Protein 7V73 (pdb70)

Sequence (597 aa):
KNLLLSFFPILEWLPKYNLKEWLLGDLIAGLTVGSLQIPQGIAFALLAGLPPIYGLYSSFFPPLIYAFFGTSRHISVGPFAVVSLLVGSVVERLVPDDNGTEARDALRVQVAFTLTFLAGIIQLALGLLRLGFLVDFLSEPLISGFTTGAAIHILLSQLKYLLGLKIPRHSGPFSVIYSVISVFHNIPNTNIATLGVSLLSFVLLLVVKELNKRFKKKLPVPIPAELIVVILATLISYYFNLAEKYGVSIVGHIPKGLPPPSVPDLSLFPLVIGDAIAIAIVGLAVSISVGKTFAKKHGYQIDGNQELIALGLMNIVGSFFSCYPATGSFSRSAVNESAGGKTQVAGIVAALVVLLVLLFLGPLFYYLPKAVLAAIIIVNLKGLLMQFKDAPKLWKVDKLDFLIWLVTFLGVVFLSVEIGLLVGVGFSLLTVLLRTQRPRTSVLGRIPGTDIYRDVKQYPEAEEVPGVKIFRIDSPIYFANSEYFKERLKRKTGVDPVKVLAARKKALKKIVDFHTLILDFSAVSFVDTVGVKTLKEIVKEYREIGVQVYLAGCNASVVEKLERGGFFDDGITKEHLFLSVHDAVLFAQARKALAEQ

Foldseek 3Di:
DVVVCLQWVCVVVVVVDDCPVAVLLLLLLLVQLLLVQQLLLQLLCVLLVAARQQSLLQLFQLLVLCLTLPFFQLWFKGRDNLLSNLNSQLLCVVQPPDVRNVVSNVSSLLSQLLLLQLLLVVLQVCLVVVVLCVLVLCDPLLLLLLLLLSLLVLLLVLVCLQQVHPFDFHQAFQRLPVSVVSCVVCNVVGQPVSNVLLVVLLVQLVCQVVCQVPDDPPDLHTDSRLNVSQVVQLVCCVVVVCCPPSVFAARAAFDADFFDFDDNDCPCVVVCVLSSNVSNSSQLNAQVVLSQVVCVVVPHDTDSSSNSNSQSVSSNVSSRRSHGRMHTHNVSSVSSVVSRGGGSSSSNSSSVSSVCCRHPVTRSRRSRGSSSSSSSSSVVSVVSNVSVVVLVVCVVPPVLSNVLSVQLNCLVNRRHSSRSSVRSSVSSVVVVLVVAQQFDKAKWFQQPPDLDIDGCVVDVNGDHDFQETEMETQEACEDRHPVVVLVVVCVVQVHDLVVVLVVVVVVVVVVHGHQEYEYECQNHPEYDLVNLVSLLVVQLSCVSVRHHYAYEHDDPRRVVVNVVSPSDPSPHHPVRYHDHPSVNVVVRVVCVVVVVD

Structure (mmCIF, N/CA/C/O backbone):
data_7V73
#
_entry.id   7V73
#
_cell.length_a   1.00
_cell.length_b   1.00
_cell.length_c   1.00
_cell.angle_alpha   90.00
_cell.angle_beta   90.00
_cell.angle_gamma   90.00
#
_symmetry.space_group_name_H-M   'P 1'
#
loop_
_entity.id
_entity.type
_entity.pdbx_description
1 polymer Prestin
2 non-polymer 'CHLORIDE ION'
3 non-polymer CHOLESTEROL
4 non-polymer 1-palmitoyl-2-oleoyl-sn-glycero-3-phosphocholine
#
loop_
_atom_site.group_PDB
_atom_site.id
_atom_site.type_symbol
_atom_site.label_atom_id
_atom_site.label_alt_id
_atom_site.label_comp_id
_atom_site.label_asym_id
_atom_site.label_entity_id
_atom_site.label_seq_id
_atom_site.pdbx_PDB_ins_code
_atom_site.Cartn_x
_atom_site.Cartn_y
_atom_site.Cartn_z
_atom_site.occupancy
_atom_site.B_iso_or_equiv
_atom_site.auth_seq_id
_atom_site.auth_comp_id
_atom_site.auth_asym_id
_atom_site.auth_atom_id
_atom_site.pdbx_PDB_model_num
ATOM 1 N N . LYS A 1 58 ? 121.528619 134.023951 85.0919513 1 220.4 58 LYS A N 1
ATOM 2 C CA . LYS A 1 58 ? 121.437619 132.882951 84.1039513 1 266.51 58 LYS A CA 1
ATOM 3 C C . LYS A 1 58 ? 120.005619 132.310951 84.0469513 1 329.18 58 LYS A C 1
ATOM 4 O O . LYS A 1 58 ? 119.198619 132.535951 84.9969513 1 383.47 58 LYS A O 1
ATOM 10 N N . ASN A 1 59 ? 119.720619 131.553951 82.9769513 1 363.88 59 ASN A N 1
ATOM 11 C CA . ASN A 1 59 ? 118.384619 130.974951 82.6439513 1 373.61 59 ASN A CA 1
ATOM 12 C C . ASN A 1 59 ? 117.908619 130.025951 83.7539513 1 362.66 59 ASN A C 1
ATOM 13 O O . ASN A 1 59 ? 116.670619 129.909951 83.9339513 1 389.88 59 ASN A O 1
ATOM 18 N N . LEU A 1 60 ? 118.848619 129.352951 84.4339513 1 321.46 60 LEU A N 1
ATOM 19 C CA . LEU A 1 60 ? 118.583619 128.472951 85.6109513 1 325.57 60 LEU A CA 1
ATOM 20 C C . LEU A 1 60 ? 117.981619 129.273951 86.7779513 1 296.9 60 LEU A C 1
ATOM 21 O O . LEU A 1 60 ? 116.972619 128.794951 87.3559513 1 316.12 60 LEU A O 1
ATOM 26 N N . LEU A 1 61 ? 118.599619 130.401951 87.1509513 1 270.03 61 LEU A N 1
ATOM 27 C CA . LEU A 1 61 ? 118.146619 131.258951 88.2809513 1 245.88 61 LEU A CA 1
ATOM 28 C C . LEU A 1 61 ? 116.792619 131.878951 87.9259513 1 209.61 61 LEU A C 1
ATOM 29 O O . LEU A 1 61 ? 115.938619 131.893951 88.8289513 1 210 61 LEU A O 1
ATOM 34 N N . LEU A 1 62 ? 116.581619 132.280951 86.6649513 1 204.73 62 LEU A N 1
ATOM 35 C CA . LEU A 1 62 ? 115.305619 132.894951 86.1919513 1 241.3 62 LEU A CA 1
ATOM 36 C C . LEU A 1 62 ? 114.201619 131.829951 86.0439513 1 248.11 62 LEU A C 1
ATOM 37 O O . LEU A 1 62 ? 113.001619 132.216951 86.1639513 1 208.1 62 LEU A O 1
ATOM 42 N N . SER A 1 63 ? 114.571619 130.558951 85.7989513 1 251.09 63 SER A N 1
ATOM 43 C CA . SER A 1 63 ? 113.633619 129.399951 85.7449513 1 257.82 63 SER A CA 1
ATOM 44 C C . SER A 1 63 ? 113.357619 128.865951 87.1559513 1 252.27 63 SER A C 1
ATOM 45 O O . SER A 1 63 ? 112.264619 128.285951 87.3569513 1 306.81 63 SER A O 1
ATOM 48 N N . PHE A 1 64 ? 114.309619 129.030951 88.0809513 1 191.43 64 PHE A N 1
ATOM 49 C CA . PHE A 1 64 ? 114.172619 128.662951 89.5129513 1 170.03 64 PHE A CA 1
ATOM 50 C C . PHE A 1 64 ? 113.554619 129.839951 90.2959513 1 138.07 64 PHE A C 1
ATOM 51 O O . PHE A 1 64 ? 113.171619 129.601951 91.4599513 1 170.71 64 PHE A O 1
ATOM 59 N N . PHE A 1 65 ? 113.448619 131.047951 89.7139513 1 131.51 65 PHE A N 1
ATOM 60 C CA . PHE A 1 65 ? 112.671619 132.202951 90.2659513 1 144.27 65 PHE A CA 1
ATOM 61 C C . PHE A 1 65 ? 111.912619 132.898951 89.1399513 1 136.64 65 PHE A C 1
ATOM 62 O O . PHE A 1 65 ? 112.304619 133.953951 88.6589513 1 144.95 65 PHE A O 1
ATOM 70 N N . PRO A 1 66 ? 110.805619 132.307951 88.6699513 1 147.68 66 PRO A N 1
ATOM 71 C CA . PRO A 1 66 ? 109.964619 132.938951 87.6559513 1 148.7 66 PRO A CA 1
ATOM 72 C C . PRO A 1 66 ? 109.585619 134.404951 87.9089513 1 140.4 66 PRO A C 1
ATOM 73 O O . PRO A 1 66 ? 109.301619 135.089951 86.9489513 1 135.37 66 PRO A O 1
ATOM 77 N N . ILE A 1 67 ? 109.516619 134.846951 89.1669513 1 159.09 67 ILE A N 1
ATOM 78 C CA . ILE A 1 67 ? 109.157619 136.252951 89.5389513 1 168.51 67 ILE A CA 1
ATOM 79 C C . ILE A 1 67 ? 110.121619 137.198951 88.8339513 1 184.87 67 ILE A C 1
ATOM 80 O O . ILE A 1 67 ? 109.634619 138.152951 88.2049513 1 181.98 67 ILE A O 1
ATOM 85 N N . LEU A 1 68 ? 111.418619 136.868951 88.8519513 1 201.37 68 LEU A N 1
ATOM 86 C CA . LEU A 1 68 ? 112.501619 137.735951 88.3159513 1 211.72 68 LEU A CA 1
ATOM 87 C C . LEU A 1 68 ? 112.413619 137.849951 86.7899513 1 181.3 68 LEU A C 1
ATOM 88 O O . LEU A 1 68 ? 113.028619 138.780951 86.2619513 1 233.86 68 LEU A O 1
ATOM 93 N N . GLU A 1 69 ? 111.617619 137.011951 86.1249513 1 197.37 69 GLU A N 1
ATOM 94 C CA . GLU A 1 69 ? 111.429619 137.015951 84.6499513 1 210.63 69 GLU A CA 1
ATOM 95 C C . GLU A 1 69 ? 110.087619 137.675951 84.2699513 1 174.94 69 GLU A C 1
ATOM 96 O O . GLU A 1 69 ? 110.095619 138.429951 83.2859513 1 203.4 69 GLU A O 1
ATOM 102 N N . TRP A 1 70 ? 108.978619 137.394951 84.9619513 1 183.43 70 TRP A N 1
ATOM 103 C CA . TRP A 1 70 ? 107.625619 137.873951 84.5579513 1 219.31 70 TRP A CA 1
ATOM 104 C C . TRP A 1 70 ? 107.320619 139.251951 85.1589513 1 223.66 70 TRP A C 1
ATOM 105 O O . TRP A 1 70 ? 106.405619 139.907951 84.6059513 1 208.6 70 TRP A O 1
ATOM 116 N N . LEU A 1 71 ? 108.006619 139.663951 86.2389513 1 244.51 71 LEU A N 1
ATOM 117 C CA . LEU A 1 71 ? 107.685619 140.927951 86.9639513 1 245.97 71 LEU A CA 1
ATOM 118 C C . LEU A 1 71 ? 108.108619 142.151951 86.1539513 1 224.63 71 LEU A C 1
ATOM 119 O O . LEU A 1 71 ? 107.286619 143.058951 86.0009513 1 205.13 71 LEU A O 1
ATOM 124 N N . PRO A 1 72 ? 109.366619 142.250951 85.6359513 1 251.19 72 PRO A N 1
ATOM 125 C CA . PRO A 1 72 ? 109.766619 143.420951 84.8479513 1 271.16 72 PRO A CA 1
ATOM 126 C C . PRO A 1 72 ? 108.850619 143.709951 83.6429513 1 233.12 72 PRO A C 1
ATOM 127 O O . PRO A 1 72 ? 108.615619 144.880951 83.3599513 1 226.31 72 PRO A O 1
ATOM 131 N N . LYS A 1 73 ? 108.334619 142.659951 82.9959513 1 236.65 73 LYS A N 1
ATOM 132 C CA . LYS A 1 73 ? 107.505619 142.748951 81.7609513 1 277.01 73 LYS A CA 1
ATOM 133 C C . LYS A 1 73 ? 106.083619 143.259951 82.0589513 1 242.79 73 LYS A C 1
ATOM 134 O O . LYS A 1 73 ? 105.386619 143.637951 81.0639513 1 193.55 73 LYS A O 1
ATOM 140 N N . TYR A 1 74 ? 105.674619 143.261951 83.3399513 1 203.86 74 TYR A N 1
ATOM 141 C CA . TYR A 1 74 ? 104.291619 143.550951 83.8089513 1 205.97 74 TYR A CA 1
ATOM 142 C C . TYR A 1 74 ? 103.913619 144.981951 83.4119513 1 211.63 74 TYR A C 1
ATOM 143 O O . TYR A 1 74 ? 104.536619 145.925951 83.9689513 1 293.17 74 TYR A O 1
ATOM 152 N N . ASN A 1 75 ? 102.920619 145.145951 82.5269513 1 214.53 75 ASN A N 1
ATOM 153 C CA . ASN A 1 75 ? 102.482619 146.477951 82.0049513 1 255.15 75 ASN A CA 1
ATOM 154 C C . ASN A 1 75 ? 101.416619 147.090951 82.9279513 1 228 75 ASN A C 1
ATOM 155 O O . ASN A 1 75 ? 100.316619 146.529951 83.0239513 1 214.3 75 ASN A O 1
ATOM 160 N N . LEU A 1 76 ? 101.724619 148.235951 83.5469513 1 222.2 76 LEU A N 1
ATOM 161 C CA . LEU A 1 76 ? 101.041619 148.702951 84.7859513 1 237.32 76 LEU A CA 1
ATOM 162 C C . LEU A 1 76 ? 99.7056193 149.382951 84.4459513 1 253.33 76 LEU A C 1
ATOM 163 O O . LEU A 1 76 ? 99.0156193 149.789951 85.4119513 1 268.18 76 LEU A O 1
ATOM 168 N N . LYS A 1 77 ? 99.3036193 149.446951 83.1679513 1 245.7 77 LYS A N 1
ATOM 169 C CA . LYS A 1 77 ? 98.2046193 150.342951 82.7109513 1 301.02 77 LYS A CA 1
ATOM 170 C C . LYS A 1 77 ? 96.8966193 149.554951 82.5589513 1 284.91 77 LYS A C 1
ATOM 171 O O . LYS A 1 77 ? 95.9076193 149.971951 83.1959513 1 316.21 77 LYS A O 1
ATOM 177 N N . GLU A 1 78 ? 96.8936193 148.439951 81.8189513 1 286.1 78 GLU A N 1
ATOM 178 C CA . GLU A 1 78 ? 95.6596193 147.655951 81.5009513 1 312.79 78 GLU A CA 1
ATOM 179 C C . GLU A 1 78 ? 95.5396193 146.391951 82.3739513 1 300.65 78 GLU A C 1
ATOM 180 O O . GLU A 1 78 ? 94.5796193 145.625951 82.1479513 1 264.09 78 GLU A O 1
ATOM 186 N N . TRP A 1 79 ? 96.4556193 146.167951 83.3239513 1 297.67 79 TRP A N 1
ATOM 187 C CA . TRP A 1 79 ? 96.4646193 144.960951 84.1989513 1 250.95 79 TRP A CA 1
ATOM 188 C C . TRP A 1 79 ? 96.2816193 145.338951 85.6659513 1 226.92 79 TRP A C 1
ATOM 189 O O . TRP A 1 79 ? 95.4626193 144.654951 86.3059513 1 205.2 79 TRP A O 1
ATOM 200 N N . LEU A 1 80 ? 96.9996193 146.363951 86.1589513 1 207.01 80 LEU A N 1
ATOM 201 C CA . LEU A 1 80 ? 97.1106193 146.686951 87.6089513 1 186.91 80 LEU A CA 1
ATOM 202 C C . LEU A 1 80 ? 95.7116193 146.826951 88.2119513 1 179.28 80 LEU A C 1
ATOM 203 O O . LEU A 1 80 ? 95.4946193 146.232951 89.2969513 1 187.35 80 LEU A O 1
ATOM 208 N N . LEU A 1 81 ? 94.8096193 147.553951 87.5349513 1 183.16 81 LEU A N 1
ATOM 209 C CA . LEU A 1 81 ? 93.4206193 147.789951 88.0089513 1 212.21 81 LEU A CA 1
ATOM 210 C C . LEU A 1 81 ? 92.7256193 146.433951 88.1719513 1 212.99 81 LEU A C 1
ATOM 211 O O . LEU A 1 81 ? 92.1596193 146.188951 89.2709513 1 249.38 81 LEU A O 1
ATOM 216 N N . GLY A 1 82 ? 92.7826193 145.582951 87.1409513 1 208.56 82 GLY A N 1
ATOM 217 C CA . GLY A 1 82 ? 92.1596193 144.245951 87.1439513 1 228 82 GLY A CA 1
ATOM 218 C C . GLY A 1 82 ? 92.6576193 143.376951 88.2879513 1 187.33 82 GLY A C 1
ATOM 219 O O . GLY A 1 82 ? 91.8066193 142.782951 88.9889513 1 173.22 82 GLY A O 1
ATOM 220 N N . ASP A 1 83 ? 93.9826193 143.275951 88.4549513 1 182.6 83 ASP A N 1
ATOM 221 C CA . ASP A 1 83 ? 94.6246193 142.423951 89.4959513 1 180.1 83 ASP A CA 1
ATOM 222 C C . ASP A 1 83 ? 94.2666193 142.967951 90.8849513 1 191.21 83 ASP A C 1
ATOM 223 O O . ASP A 1 83 ? 94.0316193 142.126951 91.7609513 1 176.59 83 ASP A O 1
ATOM 228 N N . LEU A 1 84 ? 94.1856193 144.292951 91.0829513 1 192.42 84 LEU A N 1
ATOM 229 C CA . LEU A 1 84 ? 93.7746193 144.877951 92.3939513 1 184.34 84 LEU A CA 1
ATOM 230 C C . LEU A 1 84 ? 92.3176193 144.512951 92.7109513 1 167.49 84 LEU A C 1
ATOM 231 O O . LEU A 1 84 ? 92.0766193 144.110951 93.8629513 1 168.37 84 LEU A O 1
ATOM 236 N N . ILE A 1 85 ? 91.4016193 144.606951 91.7369513 1 140.89 85 ILE A N 1
ATOM 237 C CA . ILE A 1 85 ? 89.9746193 144.181951 91.8989513 1 159.76 85 ILE A CA 1
ATOM 238 C C . ILE A 1 85 ? 89.9406193 142.697951 92.3219513 1 174.14 85 ILE A C 1
ATOM 239 O O . ILE A 1 85 ? 89.2566193 142.334951 93.3059513 1 157.95 85 ILE A O 1
ATOM 244 N N . ALA A 1 86 ? 90.6396193 141.846951 91.5779513 1 183.19 86 ALA A N 1
ATOM 245 C CA . ALA A 1 86 ? 90.6736193 140.388951 91.7949513 1 171.34 86 ALA A CA 1
ATOM 246 C C . ALA A 1 86 ? 91.2516193 140.069951 93.1739513 1 164.25 86 ALA A C 1
ATOM 247 O O . ALA A 1 86 ? 90.6656193 139.224951 93.8749513 1 181.27 86 ALA A O 1
ATOM 249 N N . GLY A 1 87 ? 92.3516193 140.728951 93.5409513 1 166.05 87 GLY A N 1
ATOM 250 C CA . GLY A 1 87 ? 93.0136193 140.582951 94.8519513 1 175.87 87 GLY A CA 1
ATOM 251 C C . GLY A 1 87 ? 92.0996193 140.948951 96.0129513 1 168.4 87 GLY A C 1
ATOM 252 O O . GLY A 1 87 ? 92.0716193 140.157951 96.9769513 1 120.77 87 GLY A O 1
ATOM 253 N N . LEU A 1 88 ? 91.3726193 142.076951 95.9239513 1 184.75 88 LEU A N 1
ATOM 254 C CA . LEU A 1 88 ? 90.4116193 142.525951 96.9719513 1 182.75 88 LEU A CA 1
ATOM 255 C C . LEU A 1 88 ? 89.2576193 141.528951 97.0549513 1 156.6 88 LEU A C 1
ATOM 256 O O . LEU A 1 88 ? 88.9226193 141.134951 98.1679513 1 173.67 88 LEU A O 1
ATOM 261 N N . THR A 1 89 ? 88.7296193 141.073951 95.9249513 1 140.15 89 THR A N 1
ATOM 262 C CA . THR A 1 89 ? 87.6296193 140.072951 95.8719513 1 165.68 89 THR A CA 1
ATOM 263 C C . THR A 1 89 ? 88.0396193 138.777951 96.5819513 1 147.09 89 THR A C 1
ATOM 264 O O . THR A 1 89 ? 87.2806193 138.268951 97.4209513 1 152.47 89 THR A O 1
ATOM 268 N N . VAL A 1 90 ? 89.2316193 138.294951 96.2729513 1 168.76 90 VAL A N 1
ATOM 269 C CA . VAL A 1 90 ? 89.7596193 137.005951 96.7969513 1 160.26 90 VAL A CA 1
ATOM 270 C C . VAL A 1 90 ? 90.2086193 137.159951 98.2559513 1 145.41 90 VAL A C 1
ATOM 271 O O . VAL A 1 90 ? 90.0086193 136.196951 98.9969513 1 166.15 90 VAL A O 1
ATOM 275 N N . GLY A 1 91 ? 90.7456193 138.303951 98.6739513 1 121.64 91 GLY A N 1
ATOM 276 C CA . GLY A 1 91 ? 91.0456193 138.538951 100.097951 1 147.14 91 GLY A CA 1
ATOM 277 C C . GLY A 1 91 ? 89.7796193 138.492951 100.939951 1 147.77 91 GLY A C 1
ATOM 278 O O . GLY A 1 91 ? 89.7606193 137.845951 102.024951 1 151.03 91 GLY A O 1
ATOM 279 N N . SER A 1 92 ? 88.7396193 139.148951 100.443951 1 120.42 92 SER A N 1
ATOM 280 C CA . SER A 1 92 ? 87.4146193 139.192951 101.087951 1 158.08 92 SER A CA 1
ATOM 281 C C . SER A 1 92 ? 86.8256193 137.780951 101.213951 1 155.22 92 SER A C 1
ATOM 282 O O . SER A 1 92 ? 86.1066193 137.527951 102.176951 1 149.85 92 SER A O 1
ATOM 285 N N . LEU A 1 93 ? 87.1316193 136.897951 100.270951 1 178.86 93 LEU A N 1
ATOM 286 C CA . LEU A 1 93 ? 86.6946193 135.484951 100.293951 1 163.73 93 LEU A CA 1
ATOM 287 C C . LEU A 1 93 ? 87.6136193 134.636951 101.177951 1 154.54 93 LEU A C 1
ATOM 288 O O . LEU A 1 93 ? 87.0936193 133.630951 101.664951 1 166.56 93 LEU A O 1
ATOM 293 N N . GLN A 1 94 ? 88.9156193 134.961951 101.309951 1 163.98 94 GLN A N 1
ATOM 294 C CA . GLN A 1 94 ? 89.9166193 134.107951 102.016951 1 183.54 94 GLN A CA 1
ATOM 295 C C . GLN A 1 94 ? 89.7086193 134.178951 103.522951 1 158.24 94 GLN A C 1
ATOM 296 O O . GLN A 1 94 ? 90.0196193 133.191951 104.175951 1 141.8 94 GLN A O 1
ATOM 302 N N . ILE A 1 95 ? 89.3016193 135.330951 104.050951 1 150.37 95 ILE A N 1
ATOM 303 C CA . ILE A 1 95 ? 89.3116193 135.555951 105.521951 1 141.14 95 ILE A CA 1
ATOM 304 C C . ILE A 1 95 ? 88.3586193 134.563951 106.182951 1 120.88 95 ILE A C 1
ATOM 305 O O . ILE A 1 95 ? 88.8176193 133.716951 106.944951 1 130.11 95 ILE A O 1
ATOM 310 N N . PRO A 1 96 ? 87.0336193 134.633951 105.941951 1 114.33 96 PRO A N 1
ATOM 311 C CA . PRO A 1 96 ? 86.0856193 133.686951 106.506951 1 143.75 96 PRO A CA 1
ATOM 312 C C . PRO A 1 96 ? 86.4356193 132.218951 106.256951 1 151.19 96 PRO A C 1
ATOM 313 O O . PRO A 1 96 ? 86.3886193 131.436951 107.206951 1 166.55 96 PRO A O 1
ATOM 317 N N . GLN A 1 97 ? 86.6946193 131.860951 105.004951 1 112.49 97 GLN A N 1
ATOM 318 C CA . GLN A 1 97 ? 87.0706193 130.466951 104.688951 1 132.39 97 GLN A CA 1
ATOM 319 C C . GLN A 1 97 ? 88.3746193 130.079951 105.383951 1 129.23 97 GLN A C 1
ATOM 320 O O . GLN A 1 97 ? 88.5146193 128.925951 105.789951 1 136.73 97 GLN A O 1
ATOM 326 N N . GLY A 1 98 ? 89.3196193 130.994951 105.449951 1 117.99 98 GLY A N 1
ATOM 327 C CA . GLY A 1 98 ? 90.5596193 130.743951 106.187951 1 139.84 98 GLY A CA 1
ATOM 328 C C . GLY A 1 98 ? 90.2586193 130.232951 107.568951 1 123.47 98 GLY A C 1
ATOM 329 O O . GLY A 1 98 ? 90.8016193 129.170951 107.940951 1 111.01 98 GLY A O 1
ATOM 330 N N . ILE A 1 99 ? 89.4306193 130.973951 108.294951 1 120.21 99 ILE A N 1
ATOM 331 C CA . ILE A 1 99 ? 89.1086193 130.626951 109.697951 1 127.58 99 ILE A CA 1
ATOM 332 C C . ILE A 1 99 ? 88.3656193 129.294951 109.673951 1 141.12 99 ILE A C 1
ATOM 333 O O . ILE A 1 99 ? 88.7906193 128.375951 110.370951 1 124.82 99 ILE A O 1
ATOM 338 N N . ALA A 1 100 ? 87.3256193 129.190951 108.855951 1 130.72 100 ALA A N 1
ATOM 339 C CA . ALA A 1 100 ? 86.4766193 127.984951 108.769951 1 117.92 100 ALA A CA 1
ATOM 340 C C . ALA A 1 100 ? 87.3376193 126.735951 108.592951 1 113.25 100 ALA A C 1
ATOM 341 O O . ALA A 1 100 ? 87.1216193 125.759951 109.328951 1 129.83 100 ALA A O 1
ATOM 343 N N . PHE A 1 101 ? 88.1836193 126.715951 107.560951 1 117.3 101 PHE A N 1
ATOM 344 C CA . PHE A 1 101 ? 88.9666193 125.511951 107.187951 1 129.88 101 PHE A CA 1
ATOM 345 C C . PHE A 1 101 ? 89.9676193 125.238951 108.310951 1 130.46 101 PHE A C 1
ATOM 346 O O . PHE A 1 101 ? 90.5126193 124.124951 108.369951 1 128.36 101 PHE A O 1
ATOM 354 N N . ALA A 1 102 ? 90.3206193 126.256951 109.094951 1 119.97 102 ALA A N 1
ATOM 355 C CA . ALA A 1 102 ? 91.2766193 126.061951 110.201951 1 129.6 102 ALA A CA 1
ATOM 356 C C . ALA A 1 102 ? 90.5766193 125.235951 111.274951 1 130.35 102 ALA A C 1
ATOM 357 O O . ALA A 1 102 ? 91.2456193 124.405951 111.883951 1 125.44 102 ALA A O 1
ATOM 359 N N . LEU A 1 103 ? 89.2806193 125.472951 111.496951 1 148.24 103 LEU A N 1
ATOM 360 C CA . LEU A 1 103 ? 88.4636193 124.706951 112.487951 1 154.48 103 LEU A CA 1
ATOM 361 C C . LEU A 1 103 ? 88.3306193 123.277951 111.995951 1 138.16 103 LEU A C 1
ATOM 362 O O . LEU A 1 103 ? 88.5006193 122.363951 112.800951 1 156.06 103 LEU A O 1
ATOM 367 N N . LEU A 1 104 ? 88.0046193 123.115951 110.720951 1 143.58 104 LEU A N 1
ATOM 368 C CA . LEU A 1 104 ? 87.8646193 121.789951 110.067951 1 142.05 104 LEU A CA 1
ATOM 369 C C . LEU A 1 104 ? 89.1506193 120.952951 110.205951 1 137.65 104 LEU A C 1
ATOM 370 O O . LEU A 1 104 ? 89.0076193 119.726951 110.259951 1 168.62 104 LEU A O 1
ATOM 375 N N . ALA A 1 105 ? 90.3386193 121.569951 110.335951 1 138.32 105 ALA A N 1
ATOM 376 C CA . ALA A 1 105 ? 91.6416193 120.881951 110.545951 1 149.46 105 ALA A CA 1
ATOM 377 C C . ALA A 1 105 ? 91.9846193 120.733951 112.040951 1 165.06 105 ALA A C 1
ATOM 378 O O . ALA A 1 105 ? 93.0666193 120.180951 112.354951 1 161.99 105 ALA A O 1
ATOM 380 N N . GLY A 1 106 ? 91.1206193 121.192951 112.946951 1 162.2 106 GLY A N 1
ATOM 381 C CA . GLY A 1 106 ? 91.3106193 121.024951 114.399951 1 176.8 106 GLY A CA 1
ATOM 382 C C . GLY A 1 106 ? 92.1966193 122.078951 115.050951 1 155.38 106 GLY A C 1
ATOM 383 O O . GLY A 1 106 ? 92.2166193 122.109951 116.298951 1 220.73 106 GLY A O 1
ATOM 384 N N . LEU A 1 107 ? 92.8616193 122.937951 114.281951 1 125.86 107 LEU A N 1
ATOM 385 C CA . LEU A 1 107 ? 93.7966193 123.951951 114.825951 1 130.8 107 LEU A CA 1
ATOM 386 C C . LEU A 1 107 ? 92.9746193 125.118951 115.366951 1 161.21 107 LEU A C 1
ATOM 387 O O . LEU A 1 107 ? 91.7766193 125.262951 115.083951 1 187.3 107 LEU A O 1
ATOM 392 N N . PRO A 1 108 ? 93.6186193 126.030951 116.120951 1 142.24 108 PRO A N 1
ATOM 393 C CA . PRO A 1 108 ? 93.0176193 127.319951 116.429951 1 144.36 108 PRO A CA 1
ATOM 394 C C . PRO A 1 108 ? 92.7506193 128.178951 115.206951 1 123.27 108 PRO A C 1
ATOM 395 O O . PRO A 1 108 ? 93.3526193 127.985951 114.164951 1 165.15 108 PRO A O 1
ATOM 399 N N . PRO A 1 109 ? 91.8026193 129.124951 115.272951 1 131.22 109 PRO A N 1
ATOM 400 C CA . PRO A 1 109 ? 91.3786193 129.887951 114.110951 1 143.01 109 PRO A CA 1
ATOM 401 C C . PRO A 1 109 ? 92.4166193 130.802951 113.464951 1 128.62 109 PRO A C 1
ATOM 402 O O . PRO A 1 109 ? 92.1396193 131.209951 112.349951 1 159.48 109 PRO A O 1
ATOM 406 N N . ILE A 1 110 ? 93.5256193 131.131951 114.118951 1 119.5 110 ILE A N 1
ATOM 407 C CA . ILE A 1 110 ? 94.4626193 132.148951 113.549951 1 134.05 110 ILE A CA 1
ATOM 408 C C . ILE A 1 110 ? 95.2836193 131.504951 112.438951 1 135.07 110 ILE A C 1
ATOM 409 O O . ILE A 1 110 ? 95.8646193 132.232951 111.624951 1 137.18 110 ILE A O 1
ATOM 414 N N . TYR A 1 111 ? 95.3486193 130.183951 112.432951 1 127.58 111 TYR A N 1
ATOM 415 C CA . TYR A 1 111 ? 96.2296193 129.423951 111.520951 1 147.9 111 TYR A CA 1
ATOM 416 C C . TYR A 1 111 ? 95.6636193 129.533951 110.105951 1 121.76 111 TYR A C 1
ATOM 417 O O . TYR A 1 111 ? 96.4386193 129.495951 109.170951 1 147.2 111 TYR A O 1
ATOM 426 N N . GLY A 1 112 ? 94.3586193 129.675951 109.956951 1 121.47 112 GLY A N 1
ATOM 427 C CA . GLY A 1 112 ? 93.7406193 129.928951 108.652951 1 132.91 112 GLY A CA 1
ATOM 428 C C . GLY A 1 112 ? 94.2416193 131.230951 108.095951 1 129.29 112 GLY A C 1
ATOM 429 O O . GLY A 1 112 ? 94.5366193 131.269951 106.885951 1 127.58 112 GLY A O 1
ATOM 430 N N . LEU A 1 113 ? 94.3436193 132.262951 108.939951 1 135.12 113 LEU A N 1
ATOM 431 C CA . LEU A 1 113 ? 94.7746193 133.610951 108.489951 1 142.23 113 LEU A CA 1
ATOM 432 C C . LEU A 1 113 ? 96.2516193 133.549951 108.114951 1 124.56 113 LEU A C 1
ATOM 433 O O . LEU A 1 113 ? 96.6156193 134.106951 107.057951 1 144 113 LEU A O 1
ATOM 438 N N . TYR A 1 114 ? 97.0616193 132.854951 108.914951 1 121.2 114 TYR A N 1
ATOM 439 C CA . TYR A 1 114 ? 98.5066193 132.691951 108.624951 1 128.64 114 TYR A CA 1
ATOM 440 C C . TYR A 1 114 ? 98.6496193 131.943951 107.293951 1 137.99 114 TYR A C 1
ATOM 441 O O . TYR A 1 114 ? 99.4266193 132.377951 106.427951 1 147.55 114 TYR A O 1
ATOM 450 N N . SER A 1 115 ? 97.8926193 130.867951 107.115951 1 112.96 115 SER A N 1
ATOM 451 C CA . SER A 1 115 ? 97.9166193 130.046951 105.883951 1 121.83 115 SER A CA 1
ATOM 452 C C . SER A 1 115 ? 97.3506193 130.798951 104.679951 1 123.93 115 SER A C 1
ATOM 453 O O . SER A 1 115 ? 97.5866193 130.345951 103.562951 1 151.4 115 SER A O 1
ATOM 456 N N . SER A 1 116 ? 96.6106193 131.873951 104.891951 1 107.07 116 SER A N 1
ATOM 457 C CA . SER A 1 116 ? 96.0386193 132.665951 103.792951 1 119.38 116 SER A CA 1
ATOM 458 C C . SER A 1 116 ? 96.9736193 133.813951 103.440951 1 129.47 116 SER A C 1
ATOM 459 O O . SER A 1 116 ? 96.6866193 134.531951 102.453951 1 137.54 116 SER A O 1
ATOM 462 N N . PHE A 1 117 ? 98.0196193 134.025951 104.231951 1 133.45 117 PHE A N 1
ATOM 463 C CA . PHE A 1 117 ? 98.8996193 135.214951 104.106951 1 154.11 117 PHE A CA 1
ATOM 464 C C . PHE A 1 117 ? 100.208619 134.779951 103.453951 1 134.88 117 PHE A C 1
ATOM 465 O O . PHE A 1 117 ? 100.579619 135.382951 102.403951 1 130.57 117 PHE A O 1
ATOM 473 N N . PHE A 1 118 ? 100.882619 133.790951 104.067951 1 137.08 118 PHE A N 1
ATOM 474 C CA . PHE A 1 118 ? 102.279619 133.402951 103.726951 1 158.33 118 PHE A CA 1
ATOM 475 C C . PHE A 1 118 ? 102.304619 132.666951 102.395951 1 135.72 118 PHE A C 1
ATOM 476 O O . PHE A 1 118 ? 103.004619 133.090951 101.470951 1 116.64 118 PHE A O 1
ATOM 484 N N . PRO A 1 119 ? 101.608619 131.519951 102.280951 1 131.76 119 PRO A N 1
ATOM 485 C CA . PRO A 1 119 ? 101.661619 130.727951 101.065951 1 114.7 119 PRO A CA 1
ATOM 486 C C . PRO A 1 119 ? 101.463619 131.498951 99.7739513 1 109.82 119 PRO A C 1
ATOM 487 O O . PRO A 1 119 ? 102.256619 131.300951 98.8539513 1 144.55 119 PRO A O 1
ATOM 491 N N . PRO A 1 120 ? 100.432619 132.339951 99.6059513 1 88.83 120 PRO A N 1
ATOM 492 C CA . PRO A 1 120 ? 100.282619 133.094951 98.3599513 1 116.21 120 PRO A CA 1
ATOM 493 C C . PRO A 1 120 ? 101.492619 133.955951 97.9699513 1 129.81 120 PRO A C 1
ATOM 494 O O . PRO A 1 120 ? 101.822619 134.003951 96.7869513 1 149.35 120 PRO A O 1
ATOM 498 N N . LEU A 1 121 ? 102.177619 134.535951 98.9509513 1 123.22 121 LEU A N 1
ATOM 499 C CA . LEU A 1 121 ? 103.434619 135.280951 98.6999513 1 150.03 121 LEU A CA 1
ATOM 500 C C . LEU A 1 121 ? 104.520619 134.391951 98.0959513 1 131.11 121 LEU A C 1
ATOM 501 O O . LEU A 1 121 ? 105.125619 134.765951 97.0299513 1 149.09 121 LEU A O 1
ATOM 506 N N . ILE A 1 122 ? 104.850619 133.333951 98.8119513 1 103.05 122 ILE A N 1
ATOM 507 C CA . ILE A 1 122 ? 105.997619 132.462951 98.4349513 1 119.62 122 ILE A CA 1
ATOM 508 C C . ILE A 1 122 ? 105.671619 131.811951 97.0959513 1 138.19 122 ILE A C 1
ATOM 509 O O . ILE A 1 122 ? 106.611619 131.599951 96.2629513 1 155.38 122 ILE A O 1
ATOM 514 N N . TYR A 1 123 ? 104.395619 131.553951 96.8499513 1 127.11 123 TYR A N 1
ATOM 515 C CA . TYR A 1 123 ? 104.023619 130.999951 95.5409513 1 138.87 123 TYR A CA 1
ATOM 516 C C . TYR A 1 123 ? 104.231619 132.055951 94.4579513 1 116.87 123 TYR A C 1
ATOM 517 O O .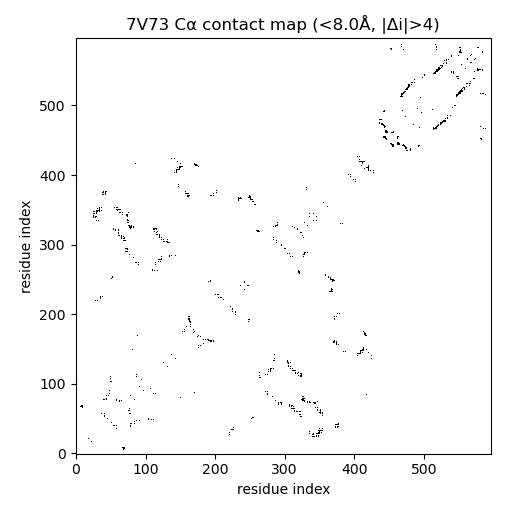 TYR A 1 123 ? 104.746619 131.686951 93.3879513 1 195.57 123 TYR A O 1
ATOM 526 N N . ALA A 1 124 ? 103.822619 133.291951 94.6969513 1 115.23 124 ALA A N 1
ATOM 527 C CA . ALA A 1 124 ? 103.993619 134.379951 93.7069513 1 141.23 124 ALA A CA 1
ATOM 528 C C . ALA A 1 124 ? 105.456619 134.426951 93.2729513 1 143.68 124 ALA A C 1
ATOM 529 O O . ALA A 1 124 ? 105.701619 134.702951 92.0819513 1 128.9 124 ALA A O 1
ATOM 531 N N . PHE A 1 125 ? 106.380619 134.116951 94.1909513 1 145.93 125 PHE A N 1
ATOM 532 C CA . PHE A 1 125 ? 107.846619 134.185951 93.9389513 1 179.46 125 PHE A CA 1
ATOM 533 C C . PHE A 1 125 ? 108.302619 132.999951 93.0879513 1 138.74 125 PHE A C 1
ATOM 534 O O . PHE A 1 125 ? 108.961619 133.225951 92.0599513 1 180.32 125 PHE A O 1
ATOM 542 N N . PHE A 1 126 ? 107.987619 131.780951 93.4599513 1 126.29 126 PHE A N 1
ATOM 543 C CA . PHE A 1 126 ? 108.554619 130.608951 92.7509513 1 163.87 126 PHE A CA 1
ATOM 544 C C . PHE A 1 126 ? 107.560619 129.974951 91.7599513 1 169.84 126 PHE A C 1
ATOM 545 O O . PHE A 1 126 ? 107.900619 128.939951 91.1589513 1 147.24 126 PHE A O 1
ATOM 553 N N . GLY A 1 127 ? 106.385619 130.556951 91.5579513 1 145.25 127 GLY A N 1
ATOM 554 C CA . GLY A 1 127 ? 105.290619 129.833951 90.8989513 1 125.02 127 GLY A CA 1
ATOM 555 C C . GLY A 1 127 ? 105.160619 130.240951 89.4619513 1 137.4 127 GLY A C 1
ATOM 556 O O . GLY A 1 127 ? 105.452619 131.424951 89.1799513 1 140.6 127 GLY A O 1
ATOM 557 N N . THR A 1 128 ? 104.696619 129.298951 88.6289513 1 150.12 128 THR A N 1
ATOM 558 C CA . THR A 1 128 ? 104.655619 129.357951 87.1429513 1 159.79 128 THR A CA 1
ATOM 559 C C . THR A 1 128 ? 103.232619 129.626951 86.6509513 1 143.84 128 THR A C 1
ATOM 560 O O . THR A 1 128 ? 103.090619 130.135951 85.5249513 1 121.59 128 THR A O 1
ATOM 564 N N . SER A 1 129 ? 102.210619 129.218951 87.4059513 1 131.41 129 SER A N 1
ATOM 565 C CA . SER A 1 129 ? 100.799619 129.496951 87.0429513 1 138.72 129 SER A CA 1
ATOM 566 C C . SER A 1 129 ? 100.455619 130.958951 87.3449513 1 138.71 129 SER A C 1
ATOM 567 O O . SER A 1 129 ? 101.127619 131.576951 88.1889513 1 162.96 129 SER A O 1
ATOM 570 N N . ARG A 1 130 ? 99.4656193 131.478951 86.6189513 1 131.89 130 ARG A N 1
ATOM 571 C CA . ARG A 1 130 ? 99.0726193 132.902951 86.5849513 1 146.82 130 ARG A CA 1
ATOM 572 C C . ARG A 1 130 ? 97.6226193 133.083951 87.0379513 1 143.95 130 ARG A C 1
ATOM 573 O O . ARG A 1 130 ? 97.2016193 134.232951 87.1819513 1 200.02 130 ARG A O 1
ATOM 581 N N . HIS A 1 131 ? 96.8556193 132.026951 87.2549513 1 123.9 131 HIS A N 1
ATOM 582 C CA . HIS A 1 131 ? 95.4256193 132.150951 87.6589513 1 154.62 131 HIS A CA 1
ATOM 583 C C . HIS A 1 131 ? 95.1316193 131.277951 88.8769513 1 155.26 131 HIS A C 1
ATOM 584 O O . HIS A 1 131 ? 93.9386193 131.135951 89.2209513 1 135.12 131 HIS A O 1
ATOM 591 N N . ILE A 1 132 ? 96.1556193 130.636951 89.4379513 1 140.15 132 ILE A N 1
ATOM 592 C CA . ILE A 1 132 ? 95.9536193 129.728951 90.5919513 1 132.11 132 ILE A CA 1
ATOM 593 C C . ILE A 1 132 ? 95.9466193 130.644951 91.8019513 1 120.21 132 ILE A C 1
ATOM 594 O O . ILE A 1 132 ? 96.6896193 131.628951 91.8219513 1 183.09 132 ILE A O 1
ATOM 599 N N . SER A 1 133 ? 95.1306193 130.322951 92.7909513 1 154.7 133 SER A N 1
ATOM 600 C CA . SER A 1 133 ? 95.0926193 130.992951 94.1109513 1 146.7 133 SER A CA 1
ATOM 601 C C . SER A 1 133 ? 95.4046193 129.897951 95.1229513 1 135.76 133 SER A C 1
ATOM 602 O O . SER A 1 133 ? 94.6036193 128.900951 95.1549513 1 191.7 133 SER A O 1
ATOM 605 N N . VAL A 1 134 ? 96.5146193 130.005951 95.8449513 1 111.84 134 VAL A N 1
ATOM 606 C CA . VAL A 1 134 ? 96.8616193 128.961951 96.8569513 1 127.86 134 VAL A CA 1
ATOM 607 C C . VAL A 1 134 ? 96.4216193 129.447951 98.2209513 1 131.08 134 VAL A C 1
ATOM 608 O O . VAL A 1 134 ? 96.3206193 130.680951 98.4099513 1 153.32 134 VAL A O 1
ATOM 612 N N . GLY A 1 135 ? 96.2056193 128.506951 99.1339513 1 124.72 135 GLY A N 1
ATOM 613 C CA . GLY A 1 135 ? 95.6536193 128.830951 100.453951 1 133.1 135 GLY A CA 1
ATOM 614 C C . GLY A 1 135 ? 95.1046193 127.594951 101.122951 1 135.2 135 GLY A C 1
ATOM 615 O O . GLY A 1 135 ? 95.4326193 126.481951 100.713951 1 209.91 135 GLY A O 1
ATOM 616 N N . PRO A 1 136 ? 94.3146193 127.766951 102.194951 1 135.64 136 PRO A N 1
ATOM 617 C CA . PRO A 1 136 ? 93.7466193 126.626951 102.891951 1 166.1 136 PRO A CA 1
ATOM 618 C C . PRO A 1 136 ? 92.4506193 126.270951 102.151951 1 146.11 136 PRO A C 1
ATOM 619 O O . PRO A 1 136 ? 91.6136193 127.151951 102.035951 1 136.07 136 PRO A O 1
ATOM 623 N N . PHE A 1 137 ? 92.3976193 125.010951 101.673951 1 137.73 137 PHE A N 1
ATOM 624 C CA . PHE A 1 137 ? 91.3646193 124.315951 100.846951 1 135.3 137 PHE A CA 1
ATOM 625 C C . PHE A 1 137 ? 90.7976193 123.144951 101.648951 1 126.55 137 PHE A C 1
ATOM 626 O O . PHE A 1 137 ? 91.5716193 122.591951 102.502951 1 116.39 137 PHE A O 1
ATOM 634 N N . ALA A 1 138 ? 89.5316193 122.773951 101.352951 1 112.87 138 ALA A N 1
ATOM 635 C CA . ALA A 1 138 ? 88.6776193 121.842951 102.141951 1 110.32 138 ALA A CA 1
ATOM 636 C C . ALA A 1 138 ? 89.3486193 120.486951 102.385951 1 111.25 138 ALA A C 1
ATOM 637 O O . ALA A 1 138 ? 89.4366193 120.058951 103.545951 1 130.3 138 ALA A O 1
ATOM 639 N N . VAL A 1 139 ? 89.7816193 119.815951 101.340951 1 88.08 139 VAL A N 1
ATOM 640 C CA . VAL A 1 139 ? 90.2026193 118.402951 101.457951 1 101.58 139 VAL A CA 1
ATOM 641 C C . VAL A 1 139 ? 91.5516193 118.277951 102.169951 1 117.97 139 VAL A C 1
ATOM 642 O O . VAL A 1 139 ? 91.7496193 117.306951 102.944951 1 154.06 139 VAL A O 1
ATOM 646 N N . VAL A 1 140 ? 92.4756193 119.183951 101.909951 1 122.61 140 VAL A N 1
ATOM 647 C CA . VAL A 1 140 ? 93.7596193 119.159951 102.654951 1 127.85 140 VAL A CA 1
ATOM 648 C C . VAL A 1 140 ? 93.4556193 119.440951 104.121951 1 136.95 140 VAL A C 1
ATOM 649 O O . VAL A 1 140 ? 94.0826193 118.791951 105.016951 1 161.74 140 VAL A O 1
ATOM 653 N N . SER A 1 141 ? 92.5216193 120.348951 104.369951 1 108.36 141 SER A N 1
ATOM 654 C CA . SER A 1 141 ? 92.1666193 120.702951 105.752951 1 114.11 141 SER A CA 1
ATOM 655 C C . SER A 1 141 ? 91.6506193 119.448951 106.439951 1 102.11 141 SER A C 1
ATOM 656 O O . SER A 1 141 ? 91.9996193 119.232951 107.605951 1 139.37 141 SER A O 1
ATOM 659 N N . LEU A 1 142 ? 90.8276193 118.676951 105.747951 1 109.89 142 LEU A N 1
ATOM 660 C CA . LEU A 1 142 ? 90.2076193 117.434951 106.285951 1 130.12 142 LEU A CA 1
ATOM 661 C C . LEU A 1 142 ? 91.2976193 116.414951 106.647951 1 122.35 142 LEU A C 1
ATOM 662 O O . LEU A 1 142 ? 91.1646193 115.796951 107.726951 1 156.24 142 LEU A O 1
ATOM 667 N N . LEU A 1 143 ? 92.3306193 116.248951 105.813951 1 102.98 143 LEU A N 1
ATOM 668 C CA . LEU A 1 143 ? 93.4256193 115.273951 106.066951 1 132.86 143 LEU A CA 1
ATOM 669 C C . LEU A 1 143 ? 94.2196193 115.723951 107.303951 1 123.53 143 LEU A C 1
ATOM 670 O O . LEU A 1 143 ? 94.6026193 114.874951 108.142951 1 117.13 143 LEU A O 1
ATOM 675 N N . VAL A 1 144 ? 94.5336193 117.005951 107.390951 1 114.42 144 VAL A N 1
ATOM 676 C CA . VAL A 1 144 ? 95.3436193 117.539951 108.519951 1 112.76 144 VAL A CA 1
ATOM 677 C C . VAL A 1 144 ? 94.5586193 117.282951 109.789951 1 114.4 144 VAL A C 1
ATOM 678 O O . VAL A 1 144 ? 95.1826193 116.907951 110.806951 1 174.56 144 VAL A O 1
ATOM 682 N N . GLY A 1 145 ? 93.2616193 117.570951 109.753951 1 111.57 145 GLY A N 1
ATOM 683 C CA . GLY A 1 145 ? 92.3656193 117.370951 110.904951 1 130.23 145 GLY A CA 1
ATOM 684 C C . GLY A 1 145 ? 92.4216193 115.940951 111.406951 1 142.21 145 GLY A C 1
ATOM 685 O O . GLY A 1 145 ? 92.5146193 115.757951 112.627951 1 162.76 145 GLY A O 1
ATOM 686 N N . SER A 1 146 ? 92.3546193 114.970951 110.491951 1 131.66 146 SER A N 1
ATOM 687 C CA . SER A 1 146 ? 92.3486193 113.526951 110.796951 1 144.65 146 SER A CA 1
ATOM 688 C C . SER A 1 146 ? 93.5776193 113.234951 111.649951 1 155.11 146 SER A C 1
ATOM 689 O O . SER A 1 146 ? 93.4316193 112.663951 112.749951 1 197.66 146 SER A O 1
ATOM 692 N N . VAL A 1 147 ? 94.7356193 113.665951 111.169951 1 150.14 147 VAL A N 1
ATOM 693 C CA . VAL A 1 147 ? 96.0476193 113.414951 111.823951 1 145.5 147 VAL A CA 1
ATOM 694 C C . VAL A 1 147 ? 96.0176193 114.039951 113.205951 1 112.29 147 VAL A C 1
ATOM 695 O O . VAL A 1 147 ? 96.4936193 113.410951 114.135951 1 197.49 147 VAL A O 1
ATOM 699 N N . VAL A 1 148 ? 95.6386193 115.295951 113.301951 1 129.64 148 VAL A N 1
ATOM 700 C CA . VAL A 1 148 ? 95.7866193 116.045951 114.569951 1 154.91 148 VAL A CA 1
ATOM 701 C C . VAL A 1 148 ? 94.9626193 115.318951 115.624951 1 147.76 148 VAL A C 1
ATOM 702 O O . VAL A 1 148 ? 95.5516193 114.973951 116.643951 1 224.95 148 VAL A O 1
ATOM 706 N N . GLU A 1 149 ? 93.6596193 115.127951 115.428951 1 147.92 149 GLU A N 1
ATOM 707 C CA . GLU A 1 149 ? 92.7836193 114.542951 116.483951 1 178.88 149 GLU A CA 1
ATOM 708 C C . GLU A 1 149 ? 93.1586193 113.067951 116.735951 1 146.32 149 GLU A C 1
ATOM 709 O O . GLU A 1 149 ? 92.8846193 112.578951 117.833951 1 219.64 149 GLU A O 1
ATOM 715 N N . ARG A 1 150 ? 93.8056193 112.388951 115.794951 1 182.45 150 ARG A N 1
ATOM 716 C CA . ARG A 1 150 ? 94.2786193 110.988951 115.993951 1 203.42 150 ARG A CA 1
ATOM 717 C C . ARG A 1 150 ? 95.5246193 110.967951 116.903951 1 168.78 150 ARG A C 1
ATOM 718 O O . ARG A 1 150 ? 95.5526193 110.116951 117.794951 1 229.8 150 ARG A O 1
ATOM 726 N N . LEU A 1 151 ? 96.4986193 111.864951 116.709951 1 162.74 151 LEU A N 1
ATOM 727 C CA . LEU A 1 151 ? 97.7336193 111.999951 117.540951 1 177.14 151 LEU A CA 1
ATOM 728 C C . LEU A 1 151 ? 97.4376193 112.776951 118.822951 1 172.19 151 LEU A C 1
ATOM 729 O O . LEU A 1 151 ? 98.2366193 112.659951 119.774951 1 216.69 151 LEU A O 1
ATOM 734 N N . VAL A 1 152 ? 96.3796193 113.577951 118.833951 1 153.05 152 VAL A N 1
ATOM 735 C CA . VAL A 1 152 ? 96.0236193 114.434951 120.000951 1 190.4 152 VAL A CA 1
ATOM 736 C C . VAL A 1 152 ? 94.5276193 114.302951 120.238951 1 216.62 152 VAL A C 1
ATOM 737 O O . VAL A 1 152 ? 93.7346193 115.037951 119.653951 1 257.01 152 VAL A O 1
ATOM 741 N N . PRO A 1 153 ? 94.0906193 113.322951 121.058951 1 246.95 153 PRO A N 1
ATOM 742 C CA . PRO A 1 153 ? 92.6946193 113.271951 121.491951 1 261.22 153 PRO A CA 1
ATOM 743 C C . PRO A 1 153 ? 92.2956193 114.534951 122.269951 1 248.47 153 PRO A C 1
ATOM 744 O O . PRO A 1 153 ? 93.1586193 115.211951 122.821951 1 233.46 153 PRO A O 1
ATOM 748 N N . ASP A 1 154 ? 90.9896193 114.801951 122.309951 1 283.81 154 ASP A N 1
ATOM 749 C CA . ASP A 1 154 ? 90.3916193 116.068951 122.813951 1 354.42 154 ASP A CA 1
ATOM 750 C C . ASP A 1 154 ? 90.5756193 116.199951 124.337951 1 396.19 154 ASP A C 1
ATOM 751 O O . ASP A 1 154 ? 90.7336193 117.343951 124.795951 1 442.32 154 ASP A O 1
ATOM 756 N N . ASP A 1 155 ? 90.5406193 115.096951 125.100951 1 393.77 155 ASP A N 1
ATOM 757 C CA . ASP A 1 155 ? 90.8156193 115.081951 126.569951 1 370.3 155 ASP A CA 1
ATOM 758 C C . ASP A 1 155 ? 92.2136193 115.657951 126.843951 1 337.37 155 ASP A C 1
ATOM 759 O O . ASP A 1 155 ? 92.2786193 116.804951 127.342951 1 287.39 155 ASP A O 1
ATOM 764 N N . ASN A 1 166 ? 95.2376193 125.780951 131.103951 1 528.11 166 ASN A N 1
ATOM 765 C CA . ASN A 1 166 ? 96.1586193 124.648951 131.404951 1 524.76 166 ASN A CA 1
ATOM 766 C C . ASN A 1 166 ? 96.0006193 123.579951 130.306951 1 544.57 166 ASN A C 1
ATOM 767 O O . ASN A 1 166 ? 96.7016193 123.698951 129.265951 1 570.12 166 ASN A O 1
ATOM 772 N N . GLY A 1 167 ? 95.1056193 122.601951 130.514951 1 516.11 167 GLY A N 1
ATOM 773 C CA . GLY A 1 167 ? 94.9066193 121.414951 129.656951 1 468.89 167 GLY A CA 1
ATOM 774 C C . GLY A 1 167 ? 94.6686193 121.774951 128.199951 1 451.26 167 GLY A C 1
ATOM 775 O O . GLY A 1 167 ? 95.3516193 121.181951 127.337951 1 450.19 167 GLY A O 1
ATOM 776 N N . THR A 1 168 ? 93.7606193 122.727951 127.936951 1 424.91 168 THR A N 1
ATOM 777 C CA . THR A 1 168 ? 93.3516193 123.187951 126.575951 1 387.4 168 THR A CA 1
ATOM 778 C C . THR A 1 168 ? 94.5556193 123.809951 125.844951 1 363.22 168 THR A C 1
ATOM 779 O O . THR A 1 168 ? 94.7286193 123.484951 124.655951 1 369.84 168 THR A O 1
ATOM 783 N N . GLU A 1 169 ? 95.3676193 124.639951 126.516951 1 351.02 169 GLU A N 1
ATOM 784 C CA . GLU A 1 169 ? 96.5466193 125.322951 125.907951 1 348.99 169 GLU A CA 1
ATOM 785 C C . GLU A 1 169 ? 97.6676193 124.309951 125.635951 1 295.24 169 GLU A C 1
ATOM 786 O O . GLU A 1 169 ? 98.3496193 124.461951 124.591951 1 302.8 169 GLU A O 1
ATOM 792 N N . ALA A 1 170 ? 97.8526193 123.324951 126.525951 1 267.6 170 ALA A N 1
ATOM 793 C CA . ALA A 1 170 ? 98.8356193 122.220951 126.378951 1 303.9 170 ALA A CA 1
ATOM 794 C C . ALA A 1 170 ? 98.4876193 121.402951 125.132951 1 305.41 170 ALA A C 1
ATOM 795 O O . ALA A 1 170 ? 99.3816193 121.174951 124.286951 1 340.26 170 ALA A O 1
ATOM 797 N N . ARG A 1 171 ? 97.2166193 121.015951 125.022951 1 285.98 171 ARG A N 1
ATOM 798 C CA . ARG A 1 171 ? 96.6426193 120.268951 123.873951 1 281.55 171 ARG A CA 1
ATOM 799 C C . ARG A 1 171 ? 96.8646193 121.096951 122.588951 1 250.95 171 ARG A C 1
ATOM 800 O O . ARG A 1 171 ? 97.4226193 120.543951 121.617951 1 246.56 171 ARG A O 1
ATOM 808 N N . ASP A 1 172 ? 96.5196193 122.390951 122.589951 1 252.81 172 ASP A N 1
ATOM 809 C CA . ASP A 1 172 ? 96.6696193 123.285951 121.404951 1 262.52 172 ASP A CA 1
ATOM 810 C C . ASP A 1 172 ? 98.1456193 123.386951 120.989951 1 220.07 172 ASP A C 1
ATOM 811 O O . ASP A 1 172 ? 98.4106193 123.358951 119.767951 1 228.68 172 ASP A O 1
ATOM 816 N N . ALA A 1 173 ? 99.0726193 123.495951 121.945951 1 208.16 173 ALA A N 1
ATOM 817 C CA . ALA A 1 173 ? 100.528619 123.564951 121.675951 1 202.8 173 ALA A CA 1
ATOM 818 C C . ALA A 1 173 ? 100.974619 122.285951 120.959951 1 197.42 173 ALA A C 1
ATOM 819 O O . ALA A 1 173 ? 101.592619 122.417951 119.887951 1 241.68 173 ALA A O 1
ATOM 821 N N . LEU A 1 174 ? 100.630619 121.101951 121.484951 1 171.81 174 LEU A N 1
ATOM 822 C CA . LEU A 1 174 ? 100.965619 119.794951 120.844951 1 201.85 174 LEU A CA 1
ATOM 823 C C . LEU A 1 174 ? 100.259619 119.658951 119.483951 1 200.09 174 LEU A C 1
ATOM 824 O O . LEU A 1 174 ? 100.906619 119.131951 118.547951 1 184.72 174 LEU A O 1
ATOM 829 N N . ARG A 1 175 ? 99.0076193 120.124951 119.366951 1 203.69 175 ARG A N 1
ATOM 830 C CA . ARG A 1 175 ? 98.2276193 120.136951 118.092951 1 188.93 175 ARG A CA 1
ATOM 831 C C . ARG A 1 175 ? 99.0276193 120.873951 117.017951 1 164.18 175 ARG A C 1
ATOM 832 O O . ARG A 1 175 ? 99.2676193 120.278951 115.944951 1 176.86 175 ARG A O 1
ATOM 840 N N . VAL A 1 176 ? 99.4166193 122.120951 117.289951 1 138.98 176 VAL A N 1
ATOM 841 C CA . VAL A 1 176 ? 100.094619 122.990951 116.282951 1 147.37 176 VAL A CA 1
ATOM 842 C C . VAL A 1 176 ? 101.500619 122.474951 115.973951 1 153.03 176 VAL A C 1
ATOM 843 O O . VAL A 1 176 ? 101.945619 122.693951 114.831951 1 199.77 176 VAL A O 1
ATOM 847 N N . GLN A 1 177 ? 102.163619 121.823951 116.928951 1 159.93 177 GLN A N 1
ATOM 848 C CA . GLN A 1 177 ? 103.467619 121.148951 116.693951 1 178.91 177 GLN A CA 1
ATOM 849 C C . GLN A 1 177 ? 103.281619 120.046951 115.650951 1 154.5 177 GLN A C 1
ATOM 850 O O . GLN A 1 177 ? 104.078619 120.021951 114.684951 1 173.08 177 GLN A O 1
ATOM 856 N N . VAL A 1 178 ? 102.242619 119.220951 115.799951 1 150.25 178 VAL A N 1
ATOM 857 C CA . VAL A 1 178 ? 101.898619 118.151951 114.812951 1 150.73 178 VAL A CA 1
ATOM 858 C C . VAL A 1 178 ? 101.636619 118.812951 113.447951 1 158.66 178 VAL A C 1
ATOM 859 O O . VAL A 1 178 ? 102.131619 118.286951 112.446951 1 167.98 178 VAL A O 1
ATOM 863 N N . ALA A 1 179 ? 100.870619 119.909951 113.407951 1 146.93 179 ALA A N 1
ATOM 864 C CA . ALA A 1 179 ? 100.473619 120.614951 112.164951 1 140.38 179 ALA A CA 1
ATOM 865 C C . ALA A 1 179 ? 101.716619 121.096951 111.421951 1 159.78 179 ALA A C 1
ATOM 866 O O . ALA A 1 179 ? 101.805619 120.894951 110.181951 1 203.8 179 ALA A O 1
ATOM 868 N N . PHE A 1 180 ? 102.654619 121.696951 112.142951 1 137.1 180 PHE A N 1
ATOM 869 C CA . PHE A 1 180 ? 103.901619 122.199951 111.527951 1 137.43 180 PHE A CA 1
ATOM 870 C C . PHE A 1 180 ? 104.726619 121.037951 110.974951 1 142.77 180 PHE A C 1
ATOM 871 O O . PHE A 1 180 ? 105.215619 121.193951 109.853951 1 152.72 180 PHE A O 1
ATOM 879 N N . THR A 1 181 ? 104.885619 119.935951 111.708951 1 126.65 181 THR A N 1
ATOM 880 C CA . THR A 1 181 ? 105.602619 118.735951 111.210951 1 137.86 181 THR A CA 1
ATOM 881 C C . THR A 1 181 ? 104.967619 118.261951 109.894951 1 165.5 181 THR A C 1
ATOM 882 O O . THR A 1 181 ? 105.734619 117.921951 108.972951 1 157.99 181 THR A O 1
ATOM 886 N N . LEU A 1 182 ? 103.628619 118.214951 109.821951 1 173.06 182 LEU A N 1
ATOM 887 C CA . LEU A 1 182 ? 102.865619 117.799951 108.614951 1 150.68 182 LEU A CA 1
ATOM 888 C C . LEU A 1 182 ? 103.240619 118.689951 107.433951 1 162.28 182 LEU A C 1
ATOM 889 O O . LEU A 1 182 ? 103.639619 118.125951 106.370951 1 120.66 182 LEU A O 1
ATOM 894 N N . THR A 1 183 ? 103.085619 120.009951 107.619951 1 126.52 183 THR A N 1
ATOM 895 C CA . THR A 1 183 ? 103.403619 121.038951 106.596951 1 111.27 183 THR A CA 1
ATOM 896 C C . THR A 1 183 ? 104.842619 120.831951 106.108951 1 122.85 183 THR A C 1
ATOM 897 O O . THR A 1 183 ? 105.067619 120.822951 104.899951 1 161.55 183 THR A O 1
ATOM 901 N N . PHE A 1 184 ? 105.789619 120.692951 107.024951 1 146.2 184 PHE A N 1
ATOM 902 C CA . PHE A 1 184 ? 107.221619 120.561951 106.682951 1 158.47 184 PHE A CA 1
ATOM 903 C C . PHE A 1 184 ? 107.420619 119.330951 105.802951 1 151.4 184 PHE A C 1
ATOM 904 O O . PHE A 1 184 ? 108.040619 119.478951 104.742951 1 165.61 184 PHE A O 1
ATOM 912 N N . LEU A 1 185 ? 106.982619 118.157951 106.256951 1 130.49 185 LEU A N 1
ATOM 913 C CA . LEU A 1 185 ? 107.265619 116.892951 105.530951 1 156.57 185 LEU A CA 1
ATOM 914 C C . LEU A 1 185 ? 106.605619 116.947951 104.148951 1 167.57 185 LEU A C 1
ATOM 915 O O . LEU A 1 185 ? 107.222619 116.475951 103.171951 1 140.28 185 LEU A O 1
ATOM 920 N N . ALA A 1 186 ? 105.370619 117.449951 104.075951 1 143.61 186 ALA A N 1
ATOM 921 C CA . ALA A 1 186 ? 104.627619 117.552951 102.803951 1 134.24 186 ALA A CA 1
ATOM 922 C C . ALA A 1 186 ? 105.396619 118.464951 101.852951 1 123.78 186 ALA A C 1
ATOM 923 O O . ALA A 1 186 ? 105.506619 118.126951 100.680951 1 144.35 186 ALA A O 1
ATOM 925 N N . GLY A 1 187 ? 105.870619 119.604951 102.340951 1 144.67 187 GLY A N 1
ATOM 926 C CA . GLY A 1 187 ? 106.681619 120.539951 101.544951 1 131.94 187 GLY A CA 1
ATOM 927 C C . GLY A 1 187 ? 107.920619 119.848951 101.011951 1 133.62 187 GLY A C 1
ATOM 928 O O . GLY A 1 187 ? 108.254619 120.016951 99.8219513 1 147.82 187 GLY A O 1
ATOM 929 N N . ILE A 1 188 ? 108.601619 119.101951 101.864951 1 133.39 188 ILE A N 1
ATOM 930 C CA . ILE A 1 188 ? 109.880619 118.446951 101.492951 1 128.75 188 ILE A CA 1
ATOM 931 C C . ILE A 1 188 ? 109.597619 117.402951 100.416951 1 137.81 188 ILE A C 1
ATOM 932 O O . ILE A 1 188 ? 110.390619 117.331951 99.4929513 1 165.02 188 ILE A O 1
ATOM 937 N N . ILE A 1 189 ? 108.522619 116.626951 100.527951 1 133.94 189 ILE A N 1
ATOM 938 C CA . ILE A 1 189 ? 108.179619 115.589951 99.5079513 1 135.94 189 ILE A CA 1
ATOM 939 C C . ILE A 1 189 ? 107.908619 116.260951 98.1479513 1 102.27 189 ILE A C 1
ATOM 940 O O . ILE A 1 189 ? 108.346619 115.767951 97.1219513 1 126.63 189 ILE A O 1
ATOM 945 N N . GLN A 1 190 ? 107.159619 117.342951 98.1529513 1 114.11 190 GLN A N 1
ATOM 946 C CA . GLN A 1 190 ? 106.790619 118.054951 96.9169513 1 124.34 190 GLN A CA 1
ATOM 947 C C . GLN A 1 190 ? 108.085619 118.574951 96.3109513 1 130.22 190 GLN A C 1
ATOM 948 O O . GLN A 1 190 ? 108.306619 118.394951 95.1189513 1 126.81 190 GLN A O 1
ATOM 954 N N . LEU A 1 191 ? 108.924619 119.178951 97.1419513 1 138.67 191 LEU A N 1
ATOM 955 C CA . LEU A 1 191 ? 110.205619 119.757951 96.6849513 1 154.21 191 LEU A CA 1
ATOM 956 C C . LEU A 1 191 ? 111.107619 118.675951 96.0689513 1 140.29 191 LEU A C 1
ATOM 957 O O . LEU A 1 191 ? 111.656619 118.898951 94.9849513 1 129.14 191 LEU A O 1
ATOM 962 N N . ALA A 1 192 ? 111.238619 117.544951 96.7439513 1 115.83 192 ALA A N 1
ATOM 963 C CA . ALA A 1 192 ? 112.008619 116.367951 96.2759513 1 153.25 192 ALA A CA 1
ATOM 964 C C . ALA A 1 192 ? 111.574619 115.951951 94.8689513 1 142.39 192 ALA A C 1
ATOM 965 O O . ALA A 1 192 ? 112.445619 115.896951 93.9779513 1 170.15 192 ALA A O 1
ATOM 967 N N . LEU A 1 193 ? 110.291619 115.611951 94.7199513 1 135.59 193 LEU A N 1
ATOM 968 C CA . LEU A 1 193 ? 109.705619 115.162951 93.4399513 1 132.08 193 LEU A CA 1
ATOM 969 C C . LEU A 1 193 ? 110.030619 116.201951 92.3759513 1 118.79 193 LEU A C 1
ATOM 970 O O . LEU A 1 193 ? 110.085619 115.816951 91.2119513 1 105.49 193 LEU A O 1
ATOM 975 N N . GLY A 1 194 ? 110.142619 117.476951 92.7479513 1 101.75 194 GLY A N 1
ATOM 976 C CA . GLY A 1 194 ? 110.318619 118.549951 91.7549513 1 133.97 194 GLY A CA 1
ATOM 977 C C . GLY A 1 194 ? 111.749619 118.634951 91.3219513 1 136.77 194 GLY A C 1
ATOM 978 O O . GLY A 1 194 ? 111.978619 118.910951 90.1469513 1 167.43 194 GLY A O 1
ATOM 979 N N . LEU A 1 195 ? 112.668619 118.452951 92.2669513 1 140.86 195 LEU A N 1
ATOM 980 C CA . LEU A 1 195 ? 114.123619 118.515951 91.9869513 1 139.47 195 LEU A CA 1
ATOM 981 C C . LEU A 1 195 ? 114.533619 117.305951 91.1439513 1 136.94 195 LEU A C 1
ATOM 982 O O . LEU A 1 195 ? 115.227619 117.527951 90.1539513 1 185.18 195 LEU A O 1
ATOM 987 N N . LEU A 1 196 ? 114.089619 116.102951 91.4969513 1 120.77 196 LEU A N 1
ATOM 988 C CA . LEU A 1 196 ? 114.395619 114.839951 90.7639513 1 133.72 196 LEU A CA 1
ATOM 989 C C . LEU A 1 196 ? 113.647619 114.758951 89.4249513 1 135.92 196 LEU A C 1
ATOM 990 O O . LEU A 1 196 ? 113.686619 113.668951 88.8279513 1 166.07 196 LEU A O 1
ATOM 995 N N . ARG A 1 197 ? 112.981619 115.814951 88.9669513 1 158.38 197 ARG A N 1
ATOM 996 C CA . ARG A 1 197 ? 112.280619 115.813951 87.6599513 1 174.1 197 ARG A CA 1
ATOM 997 C C . ARG A 1 197 ? 111.295619 114.630951 87.5859513 1 139.66 197 ARG A C 1
ATOM 998 O O . ARG A 1 197 ? 111.056619 114.155951 86.4699513 1 142 197 ARG A O 1
ATOM 1006 N N . LEU A 1 198 ? 110.661619 114.261951 88.7049513 1 125.86 198 LEU A N 1
ATOM 1007 C CA . LEU A 1 198 ? 109.590619 113.234951 88.7599513 1 128.4 198 LEU A CA 1
ATOM 1008 C C . LEU A 1 198 ? 108.203619 113.862951 88.6189513 1 142.28 198 LEU A C 1
ATOM 1009 O O . LEU A 1 198 ? 107.222619 113.245951 89.0899513 1 180.52 198 LEU A O 1
ATOM 1014 N N . GLY A 1 199 ? 108.083619 115.013951 87.9659513 1 110.89 199 GLY A N 1
ATOM 1015 C CA . GLY A 1 199 ? 106.788619 115.711951 87.8909513 1 140.9 199 GLY A CA 1
ATOM 1016 C C . GLY A 1 199 ? 105.924619 115.131951 86.7909513 1 153.03 199 GLY A C 1
ATOM 1017 O O . GLY A 1 199 ? 104.804619 115.622951 86.6329513 1 173.58 199 GLY A O 1
ATOM 1018 N N . PHE A 1 200 ? 106.440619 114.163951 86.0279513 1 146.61 200 PHE A N 1
ATOM 1019 C CA . PHE A 1 200 ? 105.642619 113.357951 85.0699513 1 137.07 200 PHE A CA 1
ATOM 1020 C C . PHE A 1 200 ? 104.764619 112.364951 85.8089513 1 121.21 200 PHE A C 1
ATOM 1021 O O . PHE A 1 200 ? 103.882619 111.817951 85.1489513 1 191.52 200 PHE A O 1
ATOM 1029 N N . LEU A 1 201 ? 105.005619 112.065951 87.0819513 1 125.49 201 LEU A N 1
ATOM 1030 C CA . LEU A 1 201 ? 104.148619 111.090951 87.7919513 1 129.2 201 LEU A CA 1
ATOM 1031 C C . LEU A 1 201 ? 102.810619 111.746951 88.1529513 1 120.41 201 LEU A C 1
ATOM 1032 O O . LEU A 1 201 ? 101.895619 110.993951 88.5169513 1 179.88 201 LEU A O 1
ATOM 1037 N N . VAL A 1 202 ? 102.666619 113.072951 88.0689513 1 124.27 202 VAL A N 1
ATOM 1038 C CA . VAL A 1 202 ? 101.353619 113.728951 88.3419513 1 135.82 202 VAL A CA 1
ATOM 1039 C C . VAL A 1 202 ? 100.438619 113.519951 87.1449513 1 119.04 202 VAL A C 1
ATOM 1040 O O . VAL A 1 202 ? 99.2766193 113.997951 87.2189513 1 168.13 202 VAL A O 1
ATOM 1044 N N . ASP A 1 203 ? 100.954619 112.934951 86.0629513 1 134.28 203 ASP A N 1
ATOM 1045 C CA . ASP A 1 203 ? 100.141619 112.561951 84.8749513 1 144.72 203 ASP A CA 1
ATOM 1046 C C . ASP A 1 203 ? 99.2816193 111.347951 85.2189513 1 108.29 203 ASP A C 1
ATOM 1047 O O . ASP A 1 203 ? 98.1536193 111.258951 84.6669513 1 132.36 203 ASP A O 1
ATOM 1052 N N . PHE A 1 204 ? 99.7746193 110.484951 86.0919513 1 91.42 204 PHE A N 1
ATOM 1053 C CA . PHE A 1 204 ? 99.1866193 109.146951 86.3469513 1 100.09 204 PHE A CA 1
ATOM 1054 C C . PHE A 1 204 ? 97.9756193 109.297951 87.2759513 1 95.6 204 PHE A C 1
ATOM 1055 O O . PHE A 1 204 ? 97.2546193 108.292951 87.4789513 1 131.75 204 PHE A O 1
ATOM 1063 N N . LEU A 1 205 ? 97.8216193 110.471951 87.8949513 1 126.24 205 LEU A N 1
ATOM 1064 C CA . LEU A 1 205 ? 96.6406193 110.814951 88.7129513 1 114.35 205 LEU A CA 1
ATOM 1065 C C . LEU A 1 205 ? 95.5516193 111.243951 87.7439513 1 106.19 205 LEU A C 1
ATOM 1066 O O . LEU A 1 205 ? 95.4946193 112.460951 87.4279513 1 115.94 205 LEU A O 1
ATOM 1071 N N . SER A 1 206 ? 94.7446193 110.241951 87.3319513 1 118.77 206 SER A N 1
ATOM 1072 C CA . SER A 1 206 ? 93.6576193 110.279951 86.3129513 1 114.49 206 SER A CA 1
ATOM 1073 C C . SER A 1 206 ? 92.6626193 111.362951 86.7129513 1 86.89 206 SER A C 1
ATOM 1074 O O . SER A 1 206 ? 92.6416193 111.721951 87.9209513 1 154.19 206 SER A O 1
ATOM 1077 N N . GLU A 1 207 ? 91.8886193 111.907951 85.7979513 1 97.39 207 GLU A N 1
ATOM 1078 C CA . GLU A 1 207 ? 90.8156193 112.873951 86.1739513 1 116.19 207 GLU A CA 1
ATOM 1079 C C . GLU A 1 207 ? 89.6806193 112.162951 86.9129513 1 93.1 207 GLU A C 1
ATOM 1080 O O . GLU A 1 207 ? 89.1926193 112.703951 87.9029513 1 116.77 207 GLU A O 1
ATOM 1086 N N . PRO A 1 208 ? 89.1446193 111.004951 86.4749513 1 88.54 208 PRO A N 1
ATOM 1087 C CA . PRO A 1 208 ? 88.2136193 110.252951 87.3069513 1 106.98 208 PRO A CA 1
ATOM 1088 C C . PRO A 1 208 ? 88.7056193 109.963951 88.7289513 1 95.21 208 PRO A C 1
ATOM 1089 O O . PRO A 1 208 ? 87.8856193 109.959951 89.6069513 1 92.73 208 PRO A O 1
ATOM 1093 N N . LEU A 1 209 ? 89.9926193 109.710951 88.9059513 1 93.75 209 LEU A N 1
ATOM 1094 C CA . LEU A 1 209 ? 90.5306193 109.353951 90.2349513 1 84.8 209 LEU A CA 1
ATOM 1095 C C . LEU A 1 209 ? 90.3406193 110.557951 91.1209513 1 75.09 209 LEU A C 1
ATOM 1096 O O . LEU A 1 209 ? 89.8066193 110.415951 92.2059513 1 105.21 209 LEU A O 1
ATOM 1101 N N . ILE A 1 210 ? 90.7096193 111.719951 90.6569513 1 80.84 210 ILE A N 1
ATOM 1102 C CA . ILE A 1 210 ? 90.6016193 112.935951 91.5069513 1 96.65 210 ILE A CA 1
ATOM 1103 C C . ILE A 1 210 ? 89.1626193 113.417951 91.6599513 1 78.12 210 ILE A C 1
ATOM 1104 O O . ILE A 1 210 ? 88.8206193 113.912951 92.7329513 1 129.93 210 ILE A O 1
ATOM 1109 N N . SER A 1 211 ? 88.3286193 113.229951 90.6689513 1 85.44 211 SER A N 1
ATOM 1110 C CA . SER A 1 211 ? 86.8966193 113.520951 90.8309513 1 90.52 211 SER A CA 1
ATOM 1111 C C . SER A 1 211 ? 86.3386193 112.641951 91.9379513 1 79.04 211 SER A C 1
ATOM 1112 O O . SER A 1 211 ? 85.6056193 113.158951 92.8059513 1 124.61 211 SER A O 1
ATOM 1115 N N . GLY A 1 212 ? 86.5386193 111.346951 91.8399513 1 94.19 212 GLY A N 1
ATOM 1116 C CA . GLY A 1 212 ? 86.0476193 110.391951 92.8539513 1 113.7 212 GLY A CA 1
ATOM 1117 C C . GLY A 1 212 ? 86.5096193 110.740951 94.2269513 1 95.22 212 GLY A C 1
ATOM 1118 O O . GLY A 1 212 ? 85.6836193 110.840951 95.1209513 1 101.37 212 GLY A O 1
ATOM 1119 N N . PHE A 1 213 ? 87.7916193 111.009951 94.3309513 1 101.59 213 PHE A N 1
ATOM 1120 C CA . PHE A 1 213 ? 88.4386193 111.342951 95.6059513 1 94.62 213 PHE A CA 1
ATOM 1121 C C . PHE A 1 213 ? 87.8116193 112.610951 96.2249513 1 78.96 213 PHE A C 1
ATOM 1122 O O . PHE A 1 213 ? 87.4116193 112.558951 97.4019513 1 96.2 213 PHE A O 1
ATOM 1130 N N . THR A 1 214 ? 87.6826193 113.699951 95.4849513 1 75.08 214 THR A N 1
ATOM 1131 C CA . THR A 1 214 ? 87.2616193 114.979951 96.0909513 1 99.77 214 THR A CA 1
ATOM 1132 C C . THR A 1 214 ? 85.7846193 114.894951 96.4059513 1 101.7 214 THR A C 1
ATOM 1133 O O . THR A 1 214 ? 85.3936193 115.531951 97.4029513 1 145.43 214 THR A O 1
ATOM 1137 N N . THR A 1 215 ? 85.0076193 114.166951 95.6139513 1 79.92 215 THR A N 1
ATOM 1138 C CA . THR A 1 215 ? 83.5816193 113.989951 95.9399513 1 92.03 215 THR A CA 1
ATOM 1139 C C . THR A 1 215 ? 83.4326193 113.242951 97.2849513 1 95.58 215 THR A C 1
ATOM 1140 O O . THR A 1 215 ? 82.639619 113.682951 98.1499513 1 91.72 215 THR A O 1
ATOM 1144 N N . GLY A 1 216 ? 84.1626193 112.148951 97.4789513 1 91.65 216 GLY A N 1
ATOM 1145 C CA . GLY A 1 216 ? 84.1606193 111.402951 98.7469513 1 111.24 216 GLY A CA 1
ATOM 1146 C C . GLY A 1 216 ? 84.5316193 112.308951 99.9009513 1 96.62 216 GLY A C 1
ATOM 1147 O O . GLY A 1 216 ? 83.8866193 112.273951 100.971951 1 134.77 216 GLY A O 1
ATOM 1148 N N . ALA A 1 217 ? 85.5876193 113.056951 99.7239513 1 90.63 217 ALA A N 1
ATOM 1149 C CA . ALA A 1 217 ? 86.0466193 113.915951 100.806951 1 95.9 217 ALA A CA 1
ATOM 1150 C C . ALA A 1 217 ? 84.9316193 114.926951 101.117951 1 99.82 217 ALA A C 1
ATOM 1151 O O . ALA A 1 217 ? 84.7836193 115.284951 102.292951 1 147.21 217 ALA A O 1
ATOM 1153 N N . ALA A 1 218 ? 84.1616193 115.364951 100.141951 1 93.58 218 ALA A N 1
ATOM 1154 C CA . ALA A 1 218 ? 83.107619 116.368951 100.388951 1 98.93 218 ALA A CA 1
ATOM 1155 C C . ALA A 1 218 ? 81.992619 115.721951 101.203951 1 110.7 218 ALA A C 1
ATOM 1156 O O . ALA A 1 218 ? 81.408619 116.438951 102.017951 1 132.64 218 ALA A O 1
ATOM 1158 N N . ILE A 1 219 ? 81.728619 114.428951 101.027951 1 89.16 219 ILE A N 1
ATOM 1159 C CA . ILE A 1 219 ? 80.774619 113.713951 101.932951 1 103.54 219 ILE A CA 1
ATOM 1160 C C . ILE A 1 219 ? 81.287619 113.777951 103.388951 1 100.74 219 ILE A C 1
ATOM 1161 O O . ILE A 1 219 ? 80.498619 114.171951 104.266951 1 119.63 219 ILE A O 1
ATOM 1166 N N . HIS A 1 220 ? 82.518619 113.363951 103.671951 1 83.47 220 HIS A N 1
ATOM 1167 C CA . HIS A 1 220 ? 83.117619 113.517951 105.022951 1 101.22 220 HIS A CA 1
ATOM 1168 C C . HIS A 1 220 ? 82.958619 114.964951 105.528951 1 105.05 220 HIS A C 1
ATOM 1169 O O . HIS A 1 220 ? 82.643619 115.138951 106.696951 1 142.27 220 HIS A O 1
ATOM 1176 N N . ILE A 1 221 ? 83.284619 115.962951 104.728951 1 90.17 221 ILE A N 1
ATOM 1177 C CA . ILE A 1 221 ? 83.347619 117.356951 105.226951 1 94.81 221 ILE A CA 1
ATOM 1178 C C . ILE A 1 221 ? 81.943619 117.808951 105.589951 1 100.58 221 ILE A C 1
ATOM 1179 O O . ILE A 1 221 ? 81.753619 118.475951 106.637951 1 127.34 221 ILE A O 1
ATOM 1184 N N . LEU A 1 222 ? 80.987619 117.392951 104.801951 1 105.99 222 LEU A N 1
ATOM 1185 C CA . LEU A 1 222 ? 79.561619 117.706951 105.038951 1 119.94 222 LEU A CA 1
ATOM 1186 C C . LEU A 1 222 ? 79.050619 117.104951 106.349951 1 116.77 222 LEU A C 1
ATOM 1187 O O . LEU A 1 222 ? 78.443619 117.864951 107.176951 1 133.24 222 LEU A O 1
ATOM 1192 N N . LEU A 1 223 ? 79.367619 115.827951 106.590951 1 107.03 223 LEU A N 1
ATOM 1193 C CA . LEU A 1 223 ? 78.994619 115.144951 107.853951 1 126.12 223 LEU A CA 1
ATOM 1194 C C . LEU A 1 223 ? 79.665619 115.789951 109.052951 1 140.29 223 LEU A C 1
ATOM 1195 O O . LEU A 1 223 ? 79.021619 115.870951 110.099951 1 175.12 223 LEU A O 1
ATOM 1200 N N . SER A 1 224 ? 80.925619 116.158951 108.923951 1 147.43 224 SER A N 1
ATOM 1201 C CA . SER A 1 224 ? 81.672619 116.776951 110.037951 1 149.03 224 SER A CA 1
ATOM 1202 C C . SER A 1 224 ? 80.957619 118.059951 110.450951 1 113.16 224 SER A C 1
ATOM 1203 O O . SER A 1 224 ? 80.931619 118.313951 111.658951 1 146.72 224 SER A O 1
ATOM 1206 N N . GLN A 1 225 ? 80.470619 118.858951 109.509951 1 91.24 225 GLN A N 1
ATOM 1207 C CA . GLN A 1 225 ? 79.956619 120.197951 109.864951 1 111.81 225 GLN A CA 1
ATOM 1208 C C . GLN A 1 225 ? 78.474619 120.125951 110.220951 1 145.53 225 GLN A C 1
ATOM 1209 O O . GLN A 1 225 ? 77.983619 121.160951 110.638951 1 181.9 225 GLN A O 1
ATOM 1215 N N . LEU A 1 226 ? 77.801619 118.975951 110.128951 1 149.05 226 LEU A N 1
ATOM 1216 C CA . LEU A 1 226 ? 76.436619 118.805951 110.707951 1 144.81 226 LEU A CA 1
ATOM 1217 C C . LEU A 1 226 ? 76.419619 119.042951 112.232951 1 152.37 226 LEU A C 1
ATOM 1218 O O . LEU A 1 226 ? 75.573619 119.821951 112.740951 1 120.91 226 LEU A O 1
ATOM 1223 N N . LYS A 1 227 ? 77.333619 118.419951 112.965951 1 142.42 227 LYS A N 1
ATOM 1224 C CA . LYS A 1 227 ? 77.402619 118.552951 114.442951 1 127.11 227 LYS A CA 1
ATOM 1225 C C . LYS A 1 227 ? 77.485619 120.033951 114.881951 1 121.35 227 LYS A C 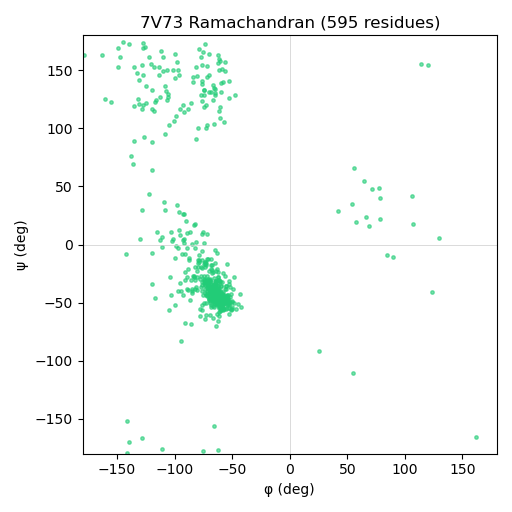1
ATOM 1226 O O . LYS A 1 227 ? 76.889619 120.356951 115.932951 1 198.27 227 LYS A O 1
ATOM 1232 N N . TYR A 1 228 ? 78.286619 120.871951 114.224951 1 128.62 228 TYR A N 1
ATOM 1233 C CA . TYR A 1 228 ? 78.488619 122.298951 114.574951 1 132.16 228 TYR A CA 1
ATOM 1234 C C . TYR A 1 228 ? 77.253619 123.080951 114.201951 1 115.45 228 TYR A C 1
ATOM 1235 O O . TYR A 1 228 ? 77.108619 124.256951 114.634951 1 141.5 228 TYR A O 1
ATOM 1244 N N . LEU A 1 229 ? 76.443619 122.484951 113.347951 1 102.11 229 LEU A N 1
ATOM 1245 C CA . LEU A 1 229 ? 75.399619 123.257951 112.633951 1 153.97 229 LEU A CA 1
ATOM 1246 C C . LEU A 1 229 ? 74.146619 123.240951 113.498951 1 160.47 229 LEU A C 1
ATOM 1247 O O . LEU A 1 229 ? 73.375619 124.178951 113.375951 1 125.63 229 LEU A O 1
ATOM 1252 N N . LEU A 1 230 ? 73.995619 122.175951 114.300951 1 155.54 230 LEU A N 1
ATOM 1253 C CA . LEU A 1 230 ? 72.899619 121.917951 115.277951 1 160.27 230 LEU A CA 1
ATOM 1254 C C . LEU A 1 230 ? 73.319619 122.328951 116.680951 1 159.74 230 LEU A C 1
ATOM 1255 O O . LEU A 1 230 ? 72.445619 122.749951 117.461951 1 204.75 230 LEU A O 1
ATOM 1260 N N . GLY A 1 231 ? 74.573619 122.042951 117.015951 1 151.69 231 GLY A N 1
ATOM 1261 C CA . GLY A 1 231 ? 75.192619 122.391951 118.303951 1 140.3 231 GLY A CA 1
ATOM 1262 C C . GLY A 1 231 ? 75.383619 121.191951 119.189951 1 139.91 231 GLY A C 1
ATOM 1263 O O . GLY A 1 231 ? 75.634619 121.423951 120.388951 1 194.64 231 GLY A O 1
ATOM 1264 N N . LEU A 1 232 ? 75.340619 119.979951 118.638951 1 111.08 232 LEU A N 1
ATOM 1265 C CA . LEU A 1 232 ? 75.624619 118.719951 119.387951 1 143.24 232 LEU A CA 1
ATOM 1266 C C . LEU A 1 232 ? 77.110619 118.625951 119.748951 1 144.54 232 LEU A C 1
ATOM 1267 O O . LEU A 1 232 ? 77.913619 119.321951 119.078951 1 154.87 232 LEU A O 1
ATOM 1272 N N . LYS A 1 233 ? 77.456619 117.730951 120.689951 1 182.92 233 LYS A N 1
ATOM 1273 C CA . LYS A 1 233 ? 78.835619 117.541951 121.236951 1 220.86 233 LYS A CA 1
ATOM 1274 C C . LYS A 1 233 ? 79.267619 116.085951 121.015951 1 208.26 233 LYS A C 1
ATOM 1275 O O . LYS A 1 233 ? 79.913619 115.462951 121.891951 1 242.07 233 LYS A O 1
ATOM 1281 N N . ILE A 1 234 ? 78.976619 115.587951 119.822951 1 191.35 234 ILE A N 1
ATOM 1282 C CA . ILE A 1 234 ? 79.238619 114.182951 119.409951 1 224.05 234 ILE A CA 1
ATOM 1283 C C . ILE A 1 234 ? 80.743619 114.002951 119.160951 1 230.21 234 ILE A C 1
ATOM 1284 O O . ILE A 1 234 ? 81.376619 114.771951 118.445951 1 270.89 234 ILE A O 1
ATOM 1289 N N . PRO A 1 235 ? 81.409619 112.994951 119.748951 1 203.57 235 PRO A N 1
ATOM 1290 C CA . PRO A 1 235 ? 82.721619 112.579951 119.246951 1 226.53 235 PRO A CA 1
ATOM 1291 C C . PRO A 1 235 ? 82.553619 111.671951 118.011951 1 321.11 235 PRO A C 1
ATOM 1292 O O . PRO A 1 235 ? 81.578619 110.929951 117.963951 1 359.95 235 PRO A O 1
ATOM 1296 N N . ARG A 1 236 ? 83.4616193 111.754951 117.030951 1 343.68 236 ARG A N 1
ATOM 1297 C CA . ARG A 1 236 ? 83.4716193 110.861951 115.830951 1 345.25 236 ARG A CA 1
ATOM 1298 C C . ARG A 1 236 ? 84.9176193 110.571951 115.411951 1 278.83 236 ARG A C 1
ATOM 1299 O O . ARG A 1 236 ? 85.8376193 111.230951 115.955951 1 184.05 236 ARG A O 1
ATOM 1307 N N . HIS A 1 237 ? 85.0766193 109.678951 114.423951 1 256.37 237 HIS A N 1
ATOM 1308 C CA . HIS A 1 237 ? 86.3686193 109.257951 113.812951 1 242.47 237 HIS A CA 1
ATOM 1309 C C . HIS A 1 237 ? 86.3506193 109.387951 112.273951 1 353.51 237 HIS A C 1
ATOM 1310 O O . HIS A 1 237 ? 85.2656193 109.653951 111.702951 1 411.04 237 HIS A O 1
ATOM 1317 N N . SER A 1 238 ? 87.5276193 109.255951 111.631951 1 410.3 238 SER A N 1
ATOM 1318 C CA . SER A 1 238 ? 87.7526193 109.205951 110.153951 1 413.26 238 SER A CA 1
ATOM 1319 C C . SER A 1 238 ? 88.3016193 107.829951 109.719951 1 380.91 238 SER A C 1
ATOM 1320 O O . SER A 1 238 ? 88.6596193 107.645951 108.506951 1 397.9 238 SER A O 1
ATOM 1323 N N . GLY A 1 239 ? 88.2756193 106.866951 110.650951 1 312.26 239 GLY A N 1
ATOM 1324 C CA . GLY A 1 239 ? 88.7646193 105.485951 110.482951 1 245.15 239 GLY A CA 1
ATOM 1325 C C . GLY A 1 239 ? 87.7916193 104.662951 109.652951 1 206.87 239 GLY A C 1
ATOM 1326 O O . GLY A 1 239 ? 86.8566193 105.204951 109.066951 1 192.03 239 GLY A O 1
ATOM 1327 N N . PRO A 1 240 ? 88.0736193 103.355951 109.454951 1 184.39 240 PRO A N 1
ATOM 1328 C CA . PRO A 1 240 ? 87.2046193 102.476951 108.666951 1 164.22 240 PRO A CA 1
ATOM 1329 C C . PRO A 1 240 ? 85.7176193 102.582951 109.019951 1 114.16 240 PRO A C 1
ATOM 1330 O O . PRO A 1 240 ? 85.3966193 102.566951 110.132951 1 108.88 240 PRO A O 1
ATOM 1334 N N . PHE A 1 241 ? 84.8946193 102.790951 107.992951 1 166.77 241 PHE A N 1
ATOM 1335 C CA . PHE A 1 241 ? 83.4126193 102.862951 108.056951 1 167.81 241 PHE A CA 1
ATOM 1336 C C . PHE A 1 241 ? 82.952619 103.964951 109.025951 1 141.37 241 PHE A C 1
ATOM 1337 O O . PHE A 1 241 ? 81.800619 103.890951 109.447951 1 101.89 241 PHE A O 1
ATOM 1345 N N . SER A 1 242 ? 83.7906193 104.939951 109.368951 1 103.97 242 SER A N 1
ATOM 1346 C CA . SER A 1 242 ? 83.4736193 105.912951 110.432951 1 155.9 242 SER A CA 1
ATOM 1347 C C . SER A 1 242 ? 82.242619 106.780951 110.124951 1 136.93 242 SER A C 1
ATOM 1348 O O . SER A 1 242 ? 81.559619 107.185951 111.078951 1 168.3 242 SER A O 1
ATOM 1351 N N . VAL A 1 243 ? 82.064619 107.124951 108.862951 1 123.75 243 VAL A N 1
ATOM 1352 C CA . VAL A 1 243 ? 80.866619 107.803951 108.320951 1 127.62 243 VAL A CA 1
ATOM 1353 C C . VAL A 1 243 ? 79.586619 107.176951 108.890951 1 160.76 243 VAL A C 1
ATOM 1354 O O . VAL A 1 243 ? 78.627619 107.956951 109.205951 1 173.7 243 VAL A O 1
ATOM 1358 N N . ILE A 1 244 ? 79.529619 105.843951 108.965951 1 156.94 244 ILE A N 1
ATOM 1359 C CA . ILE A 1 244 ? 78.238619 105.132951 109.195951 1 196.56 244 ILE A CA 1
ATOM 1360 C C . ILE A 1 244 ? 77.820619 105.460951 110.628951 1 204.14 244 ILE A C 1
ATOM 1361 O O . ILE A 1 244 ? 76.735619 106.071951 110.850951 1 171.71 244 ILE A O 1
ATOM 1366 N N . TYR A 1 245 ? 78.664619 105.086951 111.585951 1 216.41 245 TYR A N 1
ATOM 1367 C CA . TYR A 1 245 ? 78.324619 105.259951 113.016951 1 223.64 245 TYR A CA 1
ATOM 1368 C C . TYR A 1 245 ? 78.350619 106.757951 113.349951 1 171.31 245 TYR A C 1
ATOM 1369 O O . TYR A 1 245 ? 77.666619 107.132951 114.306951 1 187.65 245 TYR A O 1
ATOM 1378 N N . SER A 1 246 ? 79.063619 107.580951 112.586951 1 131.7 246 SER A N 1
ATOM 1379 C CA . SER A 1 246 ? 79.040619 109.058951 112.745951 1 167.91 246 SER A CA 1
ATOM 1380 C C . SER A 1 246 ? 77.664619 109.645951 112.403951 1 144.02 246 SER A C 1
ATOM 1381 O O . SER A 1 246 ? 77.157619 110.492951 113.188951 1 160.96 246 SER A O 1
ATOM 1384 N N . VAL A 1 247 ? 77.050619 109.220951 111.307951 1 144.48 247 VAL A N 1
ATOM 1385 C CA . VAL A 1 247 ? 75.705619 109.759951 110.953951 1 162.86 247 VAL A CA 1
ATOM 1386 C C . VAL A 1 247 ? 74.654619 109.225951 111.936951 1 176.45 247 VAL A C 1
ATOM 1387 O O . VAL A 1 247 ? 73.695619 110.000951 112.244951 1 207.05 247 VAL A O 1
ATOM 1391 N N . ILE A 1 248 ? 74.799619 107.977951 112.416951 1 195.22 248 ILE A N 1
ATOM 1392 C CA . ILE A 1 248 ? 73.801619 107.376951 113.353951 1 179.33 248 ILE A CA 1
ATOM 1393 C C . ILE A 1 248 ? 73.998619 108.022951 114.716951 1 136.34 248 ILE A C 1
ATOM 1394 O O . ILE A 1 248 ? 73.001619 108.088951 115.472951 1 187.72 248 ILE A O 1
ATOM 1399 N N . SER A 1 249 ? 75.236619 108.428951 115.032951 1 148.57 249 SER A N 1
ATOM 1400 C CA . SER A 1 249 ? 75.564619 109.277951 116.210951 1 153.97 249 SER A CA 1
ATOM 1401 C C . SER A 1 249 ? 74.803619 110.596951 116.125951 1 127.65 249 SER A C 1
ATOM 1402 O O . SER A 1 249 ? 74.249619 111.035951 117.166951 1 209.78 249 SER A O 1
ATOM 1405 N N . VAL A 1 250 ? 74.752619 111.201951 114.954951 1 143.11 250 VAL A N 1
ATOM 1406 C CA . VAL A 1 250 ? 74.009619 112.476951 114.794951 1 142.02 250 VAL A CA 1
ATOM 1407 C C . VAL A 1 250 ? 72.504619 112.197951 114.898951 1 182.5 250 VAL A C 1
ATOM 1408 O O . VAL A 1 250 ? 71.815619 113.039951 115.497951 1 225.45 250 VAL A O 1
ATOM 1412 N N . PHE A 1 251 ? 71.991619 111.090951 114.339951 1 199.78 251 PHE A N 1
ATOM 1413 C CA . PHE A 1 251 ? 70.554619 110.707951 114.442951 1 233.48 251 PHE A CA 1
ATOM 1414 C C . PHE A 1 251 ? 70.144619 110.410951 115.891951 1 245.17 251 PHE A C 1
ATOM 1415 O O . PHE A 1 251 ? 68.935619 110.613951 116.194951 1 259 251 PHE A O 1
ATOM 1423 N N . HIS A 1 252 ? 71.067619 109.892951 116.719951 1 233.04 252 HIS A N 1
ATOM 1424 C CA . HIS A 1 252 ? 70.832619 109.583951 118.158951 1 217.16 252 HIS A CA 1
ATOM 1425 C C . HIS A 1 252 ? 70.694619 110.896951 118.929951 1 198.83 252 HIS A C 1
ATOM 1426 O O . HIS A 1 252 ? 69.772619 110.979951 119.782951 1 239.59 252 HIS A O 1
ATOM 1433 N N . ASN A 1 253 ? 71.594619 111.859951 118.687951 1 160.66 253 ASN A N 1
ATOM 1434 C CA . ASN A 1 253 ? 71.767619 113.052951 119.556951 1 154.2 253 ASN A CA 1
ATOM 1435 C C . ASN A 1 253 ? 70.969619 114.237951 119.015951 1 156.79 253 ASN A C 1
ATOM 1436 O O . ASN A 1 253 ? 71.078619 115.315951 119.627951 1 203.79 253 ASN A O 1
ATOM 1441 N N . ILE A 1 254 ? 70.123619 114.052951 117.994951 1 159.08 254 ILE A N 1
ATOM 1442 C CA . ILE A 1 254 ? 69.257619 115.149951 117.457951 1 185.27 254 ILE A CA 1
ATOM 1443 C C . ILE A 1 254 ? 68.277619 115.702951 118.504951 1 215.99 254 ILE A C 1
ATOM 1444 O O . ILE A 1 254 ? 67.927619 116.874951 118.401951 1 233.89 254 ILE A O 1
ATOM 1449 N N . PRO A 1 255 ? 67.755619 114.970951 119.522951 1 231.71 255 PRO A N 1
ATOM 1450 C CA . PRO A 1 255 ? 66.995619 115.625951 120.592951 1 244.28 255 PRO A CA 1
ATOM 1451 C C . PRO A 1 255 ? 67.803619 116.610951 121.460951 1 247.35 255 PRO A C 1
ATOM 1452 O O . PRO A 1 255 ? 67.177619 117.497951 122.035951 1 260.45 255 PRO A O 1
ATOM 1456 N N . ASN A 1 256 ? 69.139619 116.467951 121.525951 1 189.47 256 ASN A N 1
ATOM 1457 C CA . ASN A 1 256 ? 70.056619 117.395951 122.256951 1 216.16 256 ASN A CA 1
ATOM 1458 C C . ASN A 1 256 ? 70.405619 118.634951 121.395951 1 205.77 256 ASN A C 1
ATOM 1459 O O . ASN A 1 256 ? 71.385619 119.354951 121.725951 1 194.82 256 ASN A O 1
ATOM 1464 N N . THR A 1 257 ? 69.636619 118.908951 120.336951 1 169.89 257 THR A N 1
ATOM 1465 C CA . THR A 1 257 ? 69.791619 120.077951 119.436951 1 157.39 257 THR A CA 1
ATOM 1466 C C . THR A 1 257 ? 69.624619 121.381951 120.220951 1 181.62 257 THR A C 1
ATOM 1467 O O . THR A 1 257 ? 68.514619 121.641951 120.742951 1 212.35 257 THR A O 1
ATOM 1471 N N . ASN A 1 258 ? 70.663619 122.202951 120.249951 1 175.1 258 ASN A N 1
ATOM 1472 C CA . ASN A 1 258 ? 70.523619 123.636951 120.608951 1 178.05 258 ASN A CA 1
ATOM 1473 C C . ASN A 1 258 ? 69.667619 124.343951 119.551951 1 154.41 258 ASN A C 1
ATOM 1474 O O . ASN A 1 258 ? 69.872619 124.118951 118.334951 1 216.78 258 ASN A O 1
ATOM 1479 N N . ILE A 1 259 ? 68.710619 125.150951 119.976951 1 168.68 259 ILE A N 1
ATOM 1480 C CA . ILE A 1 259 ? 67.735619 125.795951 119.049951 1 185.05 259 ILE A CA 1
ATOM 1481 C C . ILE A 1 259 ? 68.310619 127.124951 118.548951 1 174.34 259 ILE A C 1
ATOM 1482 O O . ILE A 1 259 ? 68.091619 127.449951 117.370951 1 220.91 259 ILE A O 1
ATOM 1487 N N . ALA A 1 260 ? 68.990619 127.878951 119.407951 1 151.01 260 ALA A N 1
ATOM 1488 C CA . ALA A 1 260 ? 69.574619 129.187951 119.047951 1 173.74 260 ALA A CA 1
ATOM 1489 C C . ALA A 1 260 ? 70.720619 128.986951 118.049951 1 182.74 260 ALA A C 1
ATOM 1490 O O . ALA A 1 260 ? 70.816619 129.800951 117.115951 1 172.74 260 ALA A O 1
ATOM 1492 N N . THR A 1 261 ? 71.523619 127.929951 118.225951 1 186.24 261 THR A N 1
ATOM 1493 C CA . THR A 1 261 ? 72.590619 127.520951 117.273951 1 182 261 THR A CA 1
ATOM 1494 C C . THR A 1 261 ? 71.950619 127.241951 115.916951 1 160.23 261 THR A C 1
ATOM 1495 O O . THR A 1 261 ? 72.461619 127.782951 114.927951 1 146.25 261 THR A O 1
ATOM 1499 N N . LEU A 1 262 ? 70.902619 126.407951 115.861951 1 166.05 262 LEU A N 1
ATOM 1500 C CA . LEU A 1 262 ? 70.213619 126.070951 114.582951 1 170.51 262 LEU A CA 1
ATOM 1501 C C . LEU A 1 262 ? 69.677619 127.367951 113.961951 1 144.97 262 LEU A C 1
ATOM 1502 O O . LEU A 1 262 ? 69.692619 127.494951 112.726951 1 136.18 262 LEU A O 1
ATOM 1507 N N . GLY A 1 263 ? 69.226619 128.294951 114.796951 1 149.85 263 GLY A N 1
ATOM 1508 C CA . GLY A 1 263 ? 68.687619 129.582951 114.346951 1 199.18 263 GLY A CA 1
ATOM 1509 C C . GLY A 1 263 ? 69.721619 130.351951 113.567951 1 155.85 263 GLY A C 1
ATOM 1510 O O . GLY A 1 263 ? 69.398619 130.807951 112.467951 1 150.16 263 GLY A O 1
ATOM 1511 N N . VAL A 1 264 ? 70.903619 130.543951 114.147951 1 162.55 264 VAL A N 1
ATOM 1512 C CA . VAL A 1 264 ? 71.961619 131.401951 113.543951 1 176.56 264 VAL A CA 1
ATOM 1513 C C . VAL A 1 264 ? 72.541619 130.663951 112.329951 1 147.01 264 VAL A C 1
ATOM 1514 O O . VAL A 1 264 ? 72.937619 131.341951 111.375951 1 186.05 264 VAL A O 1
ATOM 1518 N N . SER A 1 265 ? 72.553619 129.334951 112.344951 1 158.67 265 SER A N 1
ATOM 1519 C CA . SER A 1 265 ? 72.915619 128.499951 111.166951 1 160.18 265 SER A CA 1
ATOM 1520 C C . SER A 1 265 ? 71.976619 128.821951 109.979951 1 161.03 265 SER A C 1
ATOM 1521 O O . SER A 1 265 ? 72.476619 129.149951 108.859951 1 109.97 265 SER A O 1
ATOM 1524 N N . LEU A 1 266 ? 70.659619 128.726951 110.188951 1 154.4 266 LEU A N 1
ATOM 1525 C CA . LEU A 1 266 ? 69.667619 128.926951 109.099951 1 153.26 266 LEU A CA 1
ATOM 1526 C C . LEU A 1 266 ? 69.651619 130.399951 108.674951 1 160.09 266 LEU A C 1
ATOM 1527 O O . LEU A 1 266 ? 69.542619 130.649951 107.460951 1 191.6 266 LEU A O 1
ATOM 1532 N N . LEU A 1 267 ? 69.793619 131.333951 109.616951 1 168.43 267 LEU A N 1
ATOM 1533 C CA . LEU A 1 267 ? 69.926619 132.785951 109.325951 1 173.71 267 LEU A CA 1
ATOM 1534 C C . LEU A 1 267 ? 71.144619 132.989951 108.423951 1 174.92 267 LEU A C 1
ATOM 1535 O O . LEU A 1 267 ? 71.063619 133.801951 107.476951 1 215.19 267 LEU A O 1
ATOM 1540 N N . SER A 1 268 ? 72.245619 132.296951 108.718951 1 162.08 268 SER A N 1
ATOM 1541 C CA . SER A 1 268 ? 73.516619 132.412951 107.969951 1 165.18 268 SER A CA 1
ATOM 1542 C C . SER A 1 268 ? 73.286619 131.951951 106.531951 1 162.42 268 SER A C 1
ATOM 1543 O O . SER A 1 268 ? 73.676619 132.704951 105.605951 1 153.34 268 SER A O 1
ATOM 1546 N N . PHE A 1 269 ? 72.695619 130.765951 106.352951 1 143.34 269 PHE A N 1
ATOM 1547 C CA . PHE A 1 269 ? 72.411619 130.191951 105.008951 1 134.25 269 PHE A CA 1
ATOM 1548 C C . PHE A 1 269 ? 71.509619 131.133951 104.211951 1 171.88 269 PHE A C 1
ATOM 1549 O O . PHE A 1 269 ? 71.805619 131.314951 103.040951 1 167.18 269 PHE A O 1
ATOM 1557 N N . VAL A 1 270 ? 70.473619 131.702951 104.841951 1 172.94 270 VAL A N 1
ATOM 1558 C CA . VAL A 1 270 ? 69.506619 132.666951 104.229951 1 165.8 270 VAL A CA 1
ATOM 1559 C C . VAL A 1 270 ? 70.250619 133.899951 103.712951 1 161.96 270 VAL A C 1
ATOM 1560 O O . VAL A 1 270 ? 70.070619 134.250951 102.528951 1 144.14 270 VAL A O 1
ATOM 1564 N N . LEU A 1 271 ? 71.087619 134.502951 104.552951 1 159.11 271 LEU A N 1
ATOM 1565 C CA . LEU A 1 271 ? 71.886619 135.693951 104.164951 1 165.43 271 LEU A CA 1
ATOM 1566 C C . LEU A 1 271 ? 72.830619 135.333951 103.005951 1 175.45 271 LEU A C 1
ATOM 1567 O O . LEU A 1 271 ? 72.944619 136.137951 102.061951 1 190.28 271 LEU A O 1
ATOM 1572 N N . LEU A 1 272 ? 73.474619 134.165951 103.057951 1 152.24 272 LEU A N 1
ATOM 1573 C CA . LEU A 1 272 ? 74.427619 133.715951 102.013951 1 167.35 272 LEU A CA 1
ATOM 1574 C C . LEU A 1 272 ? 73.711619 133.558951 100.668951 1 202.36 272 LEU A C 1
ATOM 1575 O O . LEU A 1 272 ? 74.242619 134.110951 99.6779513 1 260.65 272 LEU A O 1
ATOM 1580 N N . LEU A 1 273 ? 72.584619 132.836951 100.609951 1 187.29 273 LEU A N 1
ATOM 1581 C CA . LEU A 1 273 ? 71.868619 132.560951 99.3299513 1 209.83 273 LEU A CA 1
ATOM 1582 C C . LEU A 1 273 ? 71.246619 133.846951 98.7789513 1 213.77 273 LEU A C 1
ATOM 1583 O O . LEU A 1 273 ? 71.273619 134.006951 97.5259513 1 194.83 273 LEU A O 1
ATOM 1588 N N . VAL A 1 274 ? 70.749619 134.728951 99.6589513 1 190.16 274 VAL A N 1
ATOM 1589 C CA . VAL A 1 274 ? 70.205619 136.060951 99.2679513 1 189.84 274 VAL A CA 1
ATOM 1590 C C . VAL A 1 274 ? 71.319619 136.816951 98.5519513 1 169.17 274 VAL A C 1
ATOM 1591 O O . VAL A 1 274 ? 71.097619 137.232951 97.4139513 1 188.74 274 VAL A O 1
ATOM 1595 N N . VAL A 1 275 ? 72.470619 136.977951 99.2049513 1 175.26 275 VAL A N 1
ATOM 1596 C CA . VAL A 1 275 ? 73.559619 137.863951 98.7199513 1 179.05 275 VAL A CA 1
ATOM 1597 C C . VAL A 1 275 ? 74.135619 137.272951 97.4279513 1 165.11 275 VAL A C 1
ATOM 1598 O O . VAL A 1 275 ? 74.351619 138.051951 96.4929513 1 196.75 275 VAL A O 1
ATOM 1602 N N . LYS A 1 276 ? 74.305619 135.953951 97.3339513 1 187.61 276 LYS A N 1
ATOM 1603 C CA . LYS A 1 276 ? 74.896619 135.295951 96.1279513 1 249.02 276 LYS A CA 1
ATOM 1604 C C . LYS A 1 276 ? 73.959619 135.471951 94.9249513 1 274.01 276 LYS A C 1
ATOM 1605 O O . LYS A 1 276 ? 74.433619 136.044951 93.9059513 1 303.29 276 LYS A O 1
ATOM 1611 N N . GLU A 1 277 ? 72.680619 135.086951 95.0539513 1 287.75 277 GLU A N 1
ATOM 1612 C CA . GLU A 1 277 ? 71.656619 135.227951 93.9709513 1 312.5 277 GLU A CA 1
ATOM 1613 C C . GLU A 1 277 ? 71.503619 136.706951 93.5669513 1 276.67 277 GLU A C 1
ATOM 1614 O O . GLU A 1 277 ? 71.483619 136.973951 92.3349513 1 300.53 277 GLU A O 1
ATOM 1620 N N . LEU A 1 278 ? 71.384619 137.618951 94.5459513 1 211.97 278 LEU A N 1
ATOM 1621 C CA . LEU A 1 278 ? 71.176619 139.082951 94.3289513 1 233.13 278 LEU A CA 1
ATOM 1622 C C . LEU A 1 278 ? 72.352619 139.643951 93.5229513 1 218.61 278 LEU A C 1
ATOM 1623 O O . LEU A 1 278 ? 72.092619 140.181951 92.4219513 1 297.41 278 LEU A O 1
ATOM 1628 N N . ASN A 1 279 ? 73.588619 139.474951 94.0009513 1 233.5 279 ASN A N 1
ATOM 1629 C CA . ASN A 1 279 ? 74.779619 140.101951 93.3699513 1 297.55 279 ASN A CA 1
ATOM 1630 C C . ASN A 1 279 ? 75.102619 139.389951 92.0469513 1 329.66 279 ASN A C 1
ATOM 1631 O O . ASN A 1 279 ? 75.871619 139.986951 91.2679513 1 356.67 279 ASN A O 1
ATOM 1636 N N . LYS A 1 280 ? 74.550619 138.188951 91.7999513 1 314.8 280 LYS A N 1
ATOM 1637 C CA . LYS A 1 280 ? 74.692619 137.471951 90.4979513 1 321.48 280 LYS A CA 1
ATOM 1638 C C . LYS A 1 280 ? 73.746619 138.077951 89.4439513 1 327.73 280 LYS A C 1
ATOM 1639 O O . LYS A 1 280 ? 74.247619 138.458951 88.3619513 1 339.15 280 LYS A O 1
ATOM 1645 N N . ARG A 1 281 ? 72.437619 138.145951 89.7219513 1 312.38 281 ARG A N 1
ATOM 1646 C CA . ARG A 1 281 ? 71.400619 138.490951 88.7069513 1 319.57 281 ARG A CA 1
ATOM 1647 C C . ARG A 1 281 ? 71.265619 140.019951 88.5799513 1 313.61 281 ARG A C 1
ATOM 1648 O O . ARG A 1 281 ? 71.171619 140.488951 87.4219513 1 313.14 281 ARG A O 1
ATOM 1656 N N . PHE A 1 282 ? 71.280619 140.772951 89.6909513 1 331.91 282 PHE A N 1
ATOM 1657 C CA . PHE A 1 282 ? 70.997619 142.236951 89.7089513 1 343.58 282 PHE A CA 1
ATOM 1658 C C . PHE A 1 282 ? 72.200619 143.019951 89.1649513 1 349.3 282 PHE A C 1
ATOM 1659 O O . PHE A 1 282 ? 73.321619 142.442951 89.0199513 1 245.43 282 PHE A O 1
ATOM 1667 N N . LYS A 1 283 ? 71.928619 144.302951 88.8699513 1 400.52 283 LYS A N 1
ATOM 1668 C CA . LYS A 1 283 ? 72.779619 145.262951 88.1099513 1 429.47 283 LYS A CA 1
ATOM 1669 C C . LYS A 1 283 ? 74.128619 145.421951 88.8159513 1 416.22 283 LYS A C 1
ATOM 1670 O O . LYS A 1 283 ? 74.179619 145.270951 90.0609513 1 410.14 283 LYS A O 1
ATOM 1676 N N . LYS A 1 284 ? 75.171619 145.729951 88.0369513 1 373.21 284 LYS A N 1
ATOM 1677 C CA . LYS A 1 284 ? 76.584619 145.761951 88.5009513 1 354.02 284 LYS A CA 1
ATOM 1678 C C . LYS A 1 284 ? 76.699619 146.874951 89.5529513 1 398.83 284 LYS A C 1
ATOM 1679 O O . LYS A 1 284 ? 76.839619 146.519951 90.7399513 1 399.04 284 LYS A O 1
ATOM 1685 N N . LYS A 1 285 ? 76.593619 148.152951 89.1419513 1 447.39 285 LYS A N 1
ATOM 1686 C CA . LYS A 1 285 ? 76.762619 149.377951 89.9869513 1 459.61 285 LYS A CA 1
ATOM 1687 C C . LYS A 1 285 ? 77.961619 149.227951 90.9429513 1 450.23 285 LYS A C 1
ATOM 1688 O O . LYS A 1 285 ? 77.964619 149.876951 92.0189513 1 432.87 285 LYS A O 1
ATOM 1694 N N . LEU A 1 286 ? 78.964619 148.438951 90.5389513 1 424.12 286 LEU A N 1
ATOM 1695 C CA . LEU A 1 286 ? 80.081619 147.954951 91.3959513 1 398.94 286 LEU A 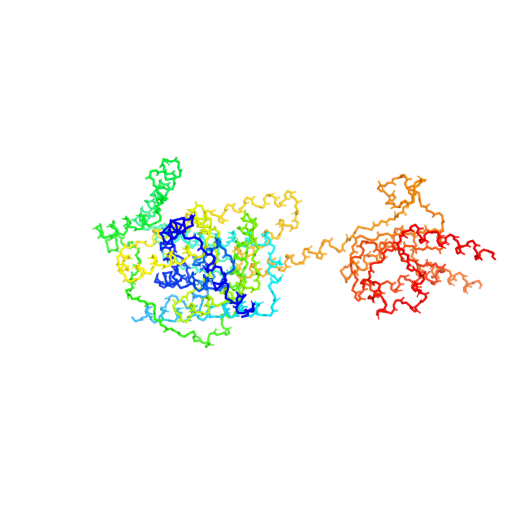CA 1
ATOM 1696 C C . LEU A 1 286 ? 81.237619 147.521951 90.4959513 1 377.47 286 LEU A C 1
ATOM 1697 O O . LEU A 1 286 ? 81.029619 146.698951 89.5999513 1 296.8 286 LEU A O 1
ATOM 1702 N N . PRO A 1 287 ? 82.474619 148.051951 90.6889513 1 406.38 287 PRO A N 1
ATOM 1703 C CA . PRO A 1 287 ? 83.6666193 147.440951 90.0999513 1 407.51 287 PRO A CA 1
ATOM 1704 C C . PRO A 1 287 ? 83.9706193 146.076951 90.7489513 1 387.59 287 PRO A C 1
ATOM 1705 O O . PRO A 1 287 ? 84.3656193 145.184951 90.0269513 1 376.3 287 PRO A O 1
ATOM 1709 N N . VAL A 1 288 ? 83.7426193 145.935951 92.0629513 1 353.4 288 VAL A N 1
ATOM 1710 C CA . VAL A 1 288 ? 83.9596193 144.673951 92.8409513 1 313.44 288 VAL A CA 1
ATOM 1711 C C . VAL A 1 288 ? 82.604619 144.063951 93.2039513 1 259.54 288 VAL A C 1
ATOM 1712 O O . VAL A 1 288 ? 81.716619 144.784951 93.6609513 1 255.83 288 VAL A O 1
ATOM 1716 N N . PRO A 1 289 ? 82.378619 142.739951 92.9969513 1 241.95 289 PRO A N 1
ATOM 1717 C CA . PRO A 1 289 ? 81.181619 142.073951 93.5149513 1 250.96 289 PRO A CA 1
ATOM 1718 C C . PRO A 1 289 ? 81.095619 142.104951 95.0509513 1 236.57 289 PRO A C 1
ATOM 1719 O O . PRO A 1 289 ? 82.103619 142.344951 95.7099513 1 230.09 289 PRO A O 1
ATOM 1723 N N . ILE A 1 290 ? 79.896619 141.835951 95.5819513 1 234.13 290 ILE A N 1
ATOM 1724 C CA . ILE A 1 290 ? 79.596619 141.881951 97.0449513 1 208.02 290 ILE A CA 1
ATOM 1725 C C . ILE A 1 290 ? 80.211619 140.655951 97.7169513 1 221.34 290 ILE A C 1
ATOM 1726 O O . ILE A 1 290 ? 79.842619 139.526951 97.3919513 1 263.36 290 ILE A O 1
ATOM 1731 N N . PRO A 1 291 ? 81.166619 140.826951 98.6649513 1 211.26 291 PRO A N 1
ATOM 1732 C CA . PRO A 1 291 ? 81.722619 139.689951 99.4029513 1 218.77 291 PRO A CA 1
ATOM 1733 C C . PRO A 1 291 ? 80.708619 139.112951 100.402951 1 198.17 291 PRO A C 1
ATOM 1734 O O . PRO A 1 291 ? 80.460619 139.718951 101.431951 1 208.78 291 PRO A O 1
ATOM 1738 N N . ALA A 1 292 ? 80.105619 137.980951 100.043951 1 184.25 292 ALA A N 1
ATOM 1739 C CA . ALA A 1 292 ? 78.965619 137.375951 100.765951 1 177.25 292 ALA A CA 1
ATOM 1740 C C . ALA A 1 292 ? 79.443619 136.876951 102.127951 1 153.87 292 ALA A C 1
ATOM 1741 O O . ALA A 1 292 ? 78.822619 137.235951 103.151951 1 186.92 292 ALA A O 1
ATOM 1743 N N . GLU A 1 293 ? 80.483619 136.048951 102.127951 1 152.87 293 GLU A N 1
ATOM 1744 C CA . GLU A 1 293 ? 80.965619 135.363951 103.345951 1 156.79 293 GLU A CA 1
ATOM 1745 C C . GLU A 1 293 ? 81.415619 136.427951 104.345951 1 172.39 293 GLU A C 1
ATOM 1746 O O . GLU A 1 293 ? 81.092619 136.268951 105.539951 1 198.07 293 GLU A O 1
ATOM 1752 N N . LEU A 1 294 ? 82.080619 137.484951 103.881951 1 153.75 294 LEU A N 1
ATOM 1753 C CA . LEU A 1 294 ? 82.632619 138.521951 104.784951 1 145.62 294 LEU A CA 1
ATOM 1754 C C . LEU A 1 294 ? 81.513619 139.281951 105.490951 1 168.58 294 LEU A C 1
ATOM 1755 O O . LEU A 1 294 ? 81.596619 139.440951 106.739951 1 215.02 294 LEU A O 1
ATOM 1760 N N . ILE A 1 295 ? 80.525619 139.764951 104.741951 1 151.47 295 ILE A N 1
ATOM 1761 C CA . ILE A 1 295 ? 79.379619 140.520951 105.336951 1 174.74 295 ILE A CA 1
ATOM 1762 C C . ILE A 1 295 ? 78.539619 139.611951 106.247951 1 145.43 295 ILE A C 1
ATOM 1763 O O . ILE A 1 295 ? 78.050619 140.100951 107.269951 1 181.87 295 ILE A O 1
ATOM 1768 N N . VAL A 1 296 ? 78.376619 138.347951 105.905951 1 118.26 296 VAL A N 1
ATOM 1769 C CA . VAL A 1 296 ? 77.665619 137.364951 106.772951 1 148.92 296 VAL A CA 1
ATOM 1770 C C . VAL A 1 296 ? 78.428619 137.190951 108.083951 1 155.8 296 VAL A C 1
ATOM 1771 O O . VAL A 1 296 ? 77.743619 137.174951 109.121951 1 147.73 296 VAL A O 1
ATOM 1775 N N . VAL A 1 297 ? 79.763619 137.053951 108.030951 1 143.1 297 VAL A N 1
ATOM 1776 C CA . VAL A 1 297 ? 80.608619 136.915951 109.247951 1 146.52 297 VAL A CA 1
ATOM 1777 C C . VAL A 1 297 ? 80.452619 138.163951 110.112951 1 146.14 297 VAL A C 1
ATOM 1778 O O . VAL A 1 297 ? 80.244619 138.006951 111.356951 1 191.96 297 VAL A O 1
ATOM 1782 N N . ILE A 1 298 ? 80.503619 139.327951 109.484951 1 150.35 298 ILE A N 1
ATOM 1783 C CA . ILE A 1 298 ? 80.366619 140.647951 110.169951 1 175.56 298 ILE A CA 1
ATOM 1784 C C . ILE A 1 298 ? 78.987619 140.747951 110.843951 1 161.55 298 ILE A C 1
ATOM 1785 O O . ILE A 1 298 ? 78.960619 141.036951 112.067951 1 216.06 298 ILE A O 1
ATOM 1790 N N . LEU A 1 299 ? 77.894619 140.530951 110.107951 1 126.22 299 LEU A N 1
ATOM 1791 C CA . LEU A 1 299 ? 76.523619 140.566951 110.687951 1 169.77 299 LEU A CA 1
ATOM 1792 C C . LEU A 1 299 ? 76.345619 139.551951 111.835951 1 160.93 299 LEU A C 1
ATOM 1793 O O . LEU A 1 299 ? 75.721619 139.904951 112.878951 1 208.14 299 LEU A O 1
ATOM 1798 N N . ALA A 1 300 ? 76.884619 138.355951 111.689951 1 143.1 300 ALA A N 1
ATOM 1799 C CA . ALA A 1 300 ? 76.731619 137.290951 112.698951 1 176.92 300 ALA A CA 1
ATOM 1800 C C . ALA A 1 300 ? 77.464619 137.687951 113.976951 1 154.87 300 ALA A C 1
ATOM 1801 O O . ALA A 1 300 ? 76.890619 137.461951 115.063951 1 207.61 300 ALA A O 1
ATOM 1803 N N . THR A 1 301 ? 78.697619 138.191951 113.876951 1 163.58 301 THR A N 1
ATOM 1804 C CA . THR A 1 301 ? 79.488619 138.542951 115.085951 1 197.72 301 THR A CA 1
ATOM 1805 C C . THR A 1 301 ? 78.794619 139.720951 115.797951 1 192.62 301 THR A C 1
ATOM 1806 O O . THR A 1 301 ? 78.787619 139.740951 117.051951 1 196.27 301 THR A O 1
ATOM 1810 N N . LEU A 1 302 ? 78.261619 140.684951 115.045951 1 180.3 302 LEU A N 1
ATOM 1811 C CA . LEU A 1 302 ? 77.558619 141.854951 115.632951 1 190.67 302 LEU A CA 1
ATOM 1812 C C . LEU A 1 302 ? 76.342619 141.365951 116.418951 1 190.43 302 LEU A C 1
ATOM 1813 O O . LEU A 1 302 ? 76.121619 141.864951 117.562951 1 227.19 302 LEU A O 1
ATOM 1818 N N . ILE A 1 303 ? 75.565619 140.470951 115.810951 1 155.54 303 ILE A N 1
ATOM 1819 C CA . ILE A 1 303 ? 74.327619 139.910951 116.422951 1 173.22 303 ILE A CA 1
ATOM 1820 C C . ILE A 1 303 ? 74.689619 139.161951 117.715951 1 162.71 303 ILE A C 1
ATOM 1821 O O . ILE A 1 303 ? 74.082619 139.455951 118.773951 1 220.22 303 ILE A O 1
ATOM 1826 N N . SER A 1 304 ? 75.667619 138.275951 117.637951 1 156.01 304 SER A N 1
ATOM 1827 C CA . SER A 1 304 ? 76.103619 137.412951 118.755951 1 166.41 304 SER A CA 1
ATOM 1828 C C . SER A 1 304 ? 76.832619 138.230951 119.828951 1 185.3 304 SER A C 1
ATOM 1829 O O . SER A 1 304 ? 77.049619 137.667951 120.919951 1 222.77 304 SER A O 1
ATOM 1832 N N . TYR A 1 305 ? 77.208619 139.485951 119.564951 1 165.63 305 TYR A N 1
ATOM 1833 C CA . TYR A 1 305 ? 77.814619 140.372951 120.594951 1 219.73 305 TYR A CA 1
ATOM 1834 C C . TYR A 1 305 ? 76.735619 141.211951 121.299951 1 199.14 305 TYR A C 1
ATOM 1835 O O . TYR A 1 305 ? 76.843619 141.356951 122.538951 1 184.47 305 TYR A O 1
ATOM 1844 N N . TYR A 1 306 ? 75.774619 141.770951 120.549951 1 204.52 306 TYR A N 1
ATOM 1845 C CA . TYR A 1 306 ? 74.638619 142.589951 121.073951 1 247.45 306 TYR A CA 1
ATOM 1846 C C . TYR A 1 306 ? 73.700619 141.712951 121.915951 1 208.38 306 TYR A C 1
ATOM 1847 O O . TYR A 1 306 ? 73.552619 141.916951 123.142951 1 218.79 306 TYR A O 1
ATOM 1856 N N . PHE A 1 307 ? 73.087619 140.728951 121.266951 1 178.13 307 PHE A N 1
ATOM 1857 C CA . PHE A 1 307 ? 72.115619 139.789951 121.885951 1 209.71 307 PHE A CA 1
ATOM 1858 C C . PHE A 1 307 ? 72.825619 138.803951 122.834951 1 164.6 307 PHE A C 1
ATOM 1859 O O . PHE A 1 307 ? 72.101619 138.062951 123.519951 1 141.97 307 PHE A O 1
ATOM 1867 N N . ASN A 1 308 ? 74.161619 138.715951 122.799951 1 162.71 308 ASN A N 1
ATOM 1868 C CA . ASN A 1 308 ? 74.991619 137.934951 123.757951 1 202.88 308 ASN A CA 1
ATOM 1869 C C . ASN A 1 308 ? 74.545619 136.459951 123.791951 1 188.25 308 ASN A C 1
ATOM 1870 O O . ASN A 1 308 ? 74.070619 135.995951 124.846951 1 177.91 308 ASN A O 1
ATOM 1875 N N . LEU A 1 309 ? 74.733619 135.763951 122.664951 1 187.91 309 LEU A N 1
ATOM 1876 C CA . LEU A 1 309 ? 74.312619 134.357951 122.381951 1 168.5 309 LEU A CA 1
ATOM 1877 C C . LEU A 1 309 ? 75.176619 133.372951 123.174951 1 172.38 309 LEU A C 1
ATOM 1878 O O . LEU A 1 309 ? 74.637619 132.375951 123.703951 1 157.7 309 LEU A O 1
ATOM 1883 N N . ALA A 1 310 ? 76.475619 133.664951 123.209951 1 184.34 310 ALA A N 1
ATOM 1884 C CA . ALA A 1 310 ? 77.554619 132.840951 123.785951 1 204.19 310 ALA A CA 1
ATOM 1885 C C . ALA A 1 310 ? 77.217619 132.410951 125.213951 1 210.73 310 ALA A C 1
ATOM 1886 O O . ALA A 1 310 ? 77.265619 131.207951 125.466951 1 174.31 310 ALA A O 1
ATOM 1888 N N . GLU A 1 311 ? 76.918619 133.349951 126.118951 1 238.83 311 GLU A N 1
ATOM 1889 C CA . GLU A 1 311 ? 76.716619 133.035951 127.560951 1 250.03 311 GLU A CA 1
ATOM 1890 C C . GLU A 1 311 ? 75.246619 132.685951 127.832951 1 226.53 311 GLU A C 1
ATOM 1891 O O . GLU A 1 311 ? 75.033619 131.755951 128.652951 1 201.52 311 GLU A O 1
ATOM 1897 N N . LYS A 1 312 ? 74.280619 133.368951 127.192951 1 198.1 312 LYS A N 1
ATOM 1898 C CA . LYS A 1 312 ? 72.827619 133.209951 127.498951 1 192.74 312 LYS A CA 1
ATOM 1899 C C . LYS A 1 312 ? 72.305619 131.881951 126.952951 1 193.53 312 LYS A C 1
ATOM 1900 O O . LYS A 1 312 ? 71.880619 131.020951 127.761951 1 215.92 312 LYS A O 1
ATOM 1906 N N . TYR A 1 313 ? 72.333619 131.729951 125.631951 1 201.86 313 TYR A N 1
ATOM 1907 C CA . TYR A 1 313 ? 71.722619 130.585951 124.912951 1 199.32 313 TYR A CA 1
ATOM 1908 C C . TYR A 1 313 ? 72.723619 129.436951 124.737951 1 201.18 313 TYR A C 1
ATOM 1909 O O . TYR A 1 313 ? 72.280619 128.365951 124.340951 1 216.85 313 TYR A O 1
ATOM 1918 N N . GLY A 1 314 ? 74.001619 129.628951 125.076951 1 217.96 314 GLY A N 1
ATOM 1919 C CA . GLY A 1 314 ? 75.026619 128.565951 125.070951 1 225.18 314 GLY A CA 1
ATOM 1920 C C . GLY A 1 314 ? 75.533619 128.259951 123.669951 1 221.44 314 GLY A C 1
ATOM 1921 O O . GLY A 1 314 ? 76.076619 127.143951 123.480951 1 200.81 314 GLY A O 1
ATOM 1922 N N . VAL A 1 315 ? 75.377619 129.203951 122.726951 1 191.96 315 VAL A N 1
ATOM 1923 C CA . VAL A 1 315 ? 75.876619 129.093951 121.323951 1 167.8 315 VAL A CA 1
ATOM 1924 C C . VAL A 1 315 ? 77.400619 129.089951 121.361951 1 157.06 315 VAL A C 1
ATOM 1925 O O . VAL A 1 315 ? 77.961619 130.047951 121.901951 1 192.95 315 VAL A O 1
ATOM 1929 N N . SER A 1 316 ? 78.046619 128.071951 120.782951 1 172.43 316 SER A N 1
ATOM 1930 C CA . SER A 1 316 ? 79.534619 127.979951 120.715951 1 175.96 316 SER A CA 1
ATOM 1931 C C . SER A 1 316 ? 80.066619 129.101951 119.821951 1 131.11 316 SER A C 1
ATOM 1932 O O . SER A 1 316 ? 79.470619 129.321951 118.741951 1 166.12 316 SER A O 1
ATOM 1935 N N . ILE A 1 317 ? 81.150619 129.765951 120.235951 1 136.87 317 ILE A N 1
ATOM 1936 C CA . ILE A 1 317 ? 81.789619 130.861951 119.443951 1 157.65 317 ILE A CA 1
ATOM 1937 C C . ILE A 1 317 ? 83.255619 130.523951 119.165951 1 168.42 317 ILE A C 1
ATOM 1938 O O . ILE A 1 317 ? 83.8436193 129.706951 119.890951 1 175.33 317 ILE A O 1
ATOM 1943 N N . VAL A 1 318 ? 83.8206193 131.203951 118.174951 1 198.66 318 VAL A N 1
ATOM 1944 C CA . VAL A 1 318 ? 85.2836193 131.223951 117.882951 1 179.66 318 VAL A CA 1
ATOM 1945 C C . VAL A 1 318 ? 85.9846193 131.781951 119.131951 1 175.3 318 VAL A C 1
ATOM 1946 O O . VAL A 1 318 ? 85.4996193 132.788951 119.697951 1 158.9 318 VAL A O 1
ATOM 1950 N N . GLY A 1 319 ? 87.1216193 131.209951 119.528951 1 204.31 319 GLY A N 1
ATOM 1951 C CA . GLY A 1 319 ? 87.9116193 131.694951 120.685951 1 243.6 319 GLY A CA 1
ATOM 1952 C C . GLY A 1 319 ? 88.5296193 133.087951 120.498951 1 245.71 319 GLY A C 1
ATOM 1953 O O . GLY A 1 319 ? 88.0136193 133.896951 119.706951 1 178.65 319 GLY A O 1
ATOM 1954 N N . HIS A 1 320 ? 89.6106193 133.373951 121.229951 1 269.44 320 HIS A N 1
ATOM 1955 C CA . HIS A 1 320 ? 90.4016193 134.631951 121.133951 1 258.07 320 HIS A CA 1
ATOM 1956 C C . HIS A 1 320 ? 91.2636193 134.571951 119.872951 1 226.19 320 HIS A C 1
ATOM 1957 O O . HIS A 1 320 ? 92.0356193 133.587951 119.731951 1 264.36 320 HIS A O 1
ATOM 1964 N N . ILE A 1 321 ? 91.1346193 135.556951 118.982951 1 217.93 321 ILE A N 1
ATOM 1965 C CA . ILE A 1 321 ? 92.0546193 135.698951 117.810951 1 245.61 321 ILE A CA 1
ATOM 1966 C C . ILE A 1 321 ? 93.1046193 136.751951 118.170951 1 244.8 321 ILE A C 1
ATOM 1967 O O . ILE A 1 321 ? 92.7826193 137.937951 118.305951 1 225.42 321 ILE A O 1
ATOM 1972 N N . PRO A 1 322 ? 94.3836193 136.327951 118.359951 1 204.73 322 PRO A N 1
ATOM 1973 C CA . PRO A 1 322 ? 95.4586193 137.234951 118.755951 1 215.17 322 PRO A CA 1
ATOM 1974 C C . PRO A 1 322 ? 95.8996193 138.197951 117.643951 1 206.61 322 PRO A C 1
ATOM 1975 O O . PRO A 1 322 ? 95.9146193 137.807951 116.500951 1 167.11 322 PRO A O 1
ATOM 1979 N N . LYS A 1 323 ? 96.2566193 139.422951 118.038951 1 230.45 323 LYS A N 1
ATOM 1980 C CA . LYS A 1 323 ? 96.8956193 140.442951 117.169951 1 230.52 323 LYS A CA 1
ATOM 1981 C C . LYS A 1 323 ? 98.3976193 140.144951 117.087951 1 246.4 323 LYS A C 1
ATOM 1982 O O . LYS A 1 323 ? 98.9686193 139.558951 118.048951 1 244.73 323 LYS A O 1
ATOM 1988 N N . GLY A 1 324 ? 99.0136193 140.548951 115.976951 1 241.25 324 GLY A N 1
ATOM 1989 C CA . GLY A 1 324 ? 100.460619 140.424951 115.738951 1 243.57 324 GLY A CA 1
ATOM 1990 C C . GLY A 1 324 ? 100.768619 139.454951 114.616951 1 199.24 324 GLY A C 1
ATOM 1991 O O . GLY A 1 324 ? 99.9666193 138.540951 114.378951 1 214.7 324 GLY A O 1
ATOM 1992 N N . LEU A 1 325 ? 101.930619 139.636951 113.984951 1 223.65 325 LEU A N 1
ATOM 1993 C CA . LEU A 1 325 ? 102.463619 138.739951 112.925951 1 220.38 325 LEU A CA 1
ATOM 1994 C C . LEU A 1 325 ? 102.691619 137.338951 113.490951 1 201.13 325 LEU A C 1
ATOM 1995 O O . LEU A 1 325 ? 102.812619 137.142951 114.700951 1 188.74 325 LEU A O 1
ATOM 2000 N N . PRO A 1 326 ? 102.767619 136.315951 112.614951 1 201.97 326 PRO A N 1
ATOM 2001 C CA . PRO A 1 326 ? 103.060619 134.956951 113.059951 1 189.58 326 PRO A CA 1
ATOM 2002 C C . PRO A 1 326 ? 104.366619 134.892951 113.843951 1 190.61 326 PRO A C 1
ATOM 2003 O O . PRO A 1 326 ? 105.289619 135.662951 113.571951 1 226.05 326 PRO A O 1
ATOM 2007 N N . PRO A 1 327 ? 104.503619 133.974951 114.825951 1 251.62 327 PRO A N 1
ATOM 2008 C CA . PRO A 1 327 ? 105.802619 133.717951 115.450951 1 289.92 327 PRO A CA 1
ATOM 2009 C C . PRO A 1 327 ? 106.617619 132.720951 114.628951 1 264.24 327 PRO A C 1
ATOM 2010 O O . PRO A 1 327 ? 106.050619 131.750951 114.119951 1 244.94 327 PRO A O 1
ATOM 2014 N N . PRO A 1 328 ? 107.953619 132.908951 114.457951 1 253.32 328 PRO A N 1
ATOM 2015 C CA . PRO A 1 328 ? 108.784619 131.886951 113.817951 1 250.11 328 PRO A CA 1
ATOM 2016 C C . PRO A 1 328 ? 108.875619 130.663951 114.745951 1 239.91 328 PRO A C 1
ATOM 2017 O O . PRO A 1 328 ? 109.090619 130.832951 115.930951 1 242.18 328 PRO A O 1
ATOM 2021 N N . SER A 1 329 ? 108.637619 129.476951 114.179951 1 225.63 329 SER A N 1
ATOM 2022 C CA . SER A 1 329 ? 108.502619 128.170951 114.879951 1 230.65 329 SER A CA 1
ATOM 2023 C C . SER A 1 329 ? 109.446619 127.154951 114.230951 1 197.69 329 SER A C 1
ATOM 2024 O O . SER A 1 329 ? 110.031619 127.473951 113.177951 1 228.04 329 SER A O 1
ATOM 2027 N N . VAL A 1 330 ? 109.552619 125.965951 114.823951 1 210.66 330 VAL A N 1
ATOM 2028 C CA . VAL A 1 330 ? 110.366619 124.829951 114.302951 1 190.93 330 VAL A CA 1
ATOM 2029 C C . VAL A 1 330 ? 109.517619 123.564951 114.418951 1 185.13 330 VAL A C 1
ATOM 2030 O O . VAL A 1 330 ? 109.144619 123.171951 115.520951 1 193.43 330 VAL A O 1
ATOM 2034 N N . PRO A 1 331 ? 109.192619 122.866951 113.301951 1 220.18 331 PRO A N 1
ATOM 2035 C CA . PRO A 1 331 ? 108.539619 121.555951 113.369951 1 222.27 331 PRO A CA 1
ATOM 2036 C C . PRO A 1 331 ? 109.440619 120.469951 113.994951 1 256.97 331 PRO A C 1
ATOM 2037 O O . PRO A 1 331 ? 110.362619 120.014951 113.332951 1 240.59 331 PRO A O 1
ATOM 2041 N N . ASP A 1 332 ? 109.164619 120.110951 115.260951 1 307.71 332 ASP A N 1
ATOM 2042 C CA . ASP A 1 332 ? 109.851619 119.039951 116.047951 1 317.21 332 ASP A CA 1
ATOM 2043 C C . ASP A 1 332 ? 109.683619 117.680951 115.347951 1 302.38 332 ASP A C 1
ATOM 2044 O O . ASP A 1 332 ? 108.580619 117.106951 115.404951 1 319.05 332 ASP A O 1
ATOM 2049 N N . LEU A 1 333 ? 110.757619 117.142951 114.759951 1 284.01 333 LEU A N 1
ATOM 2050 C CA . LEU A 1 333 ? 110.716619 115.889951 113.945951 1 277.81 333 LEU A CA 1
ATOM 2051 C C . LEU A 1 333 ? 110.775619 114.630951 114.832951 1 275.49 333 LEU A C 1
ATOM 2052 O O . LEU A 1 333 ? 111.030619 113.542951 114.286951 1 261.97 333 LEU A O 1
ATOM 2057 N N . SER A 1 334 ? 110.498619 114.744951 116.138951 1 292.49 334 SER A N 1
ATOM 2058 C CA . SER A 1 334 ? 110.223619 113.608951 117.060951 1 319.91 334 SER A CA 1
ATOM 2059 C C . SER A 1 334 ? 109.017619 112.783951 116.567951 1 305.74 334 SER A C 1
ATOM 2060 O O . SER A 1 334 ? 108.939619 111.589951 116.935951 1 288.19 334 SER A O 1
ATOM 2063 N N . LEU A 1 335 ? 108.116619 113.394951 115.777951 1 271.96 335 LEU A N 1
ATOM 2064 C CA . LEU A 1 335 ? 106.820619 112.827951 115.303951 1 241.64 335 LEU A CA 1
ATOM 2065 C C . LEU A 1 335 ? 106.925619 112.275951 113.874951 1 221.46 335 LEU A C 1
ATOM 2066 O O . LEU A 1 335 ? 105.897619 111.764951 113.377951 1 200.25 335 LEU A O 1
ATOM 2071 N N . PHE A 1 336 ? 108.099619 112.387951 113.238951 1 194.08 336 PHE A N 1
ATOM 2072 C CA . PHE A 1 336 ? 108.374619 111.955951 111.841951 1 198.28 336 PHE A CA 1
ATOM 2073 C C . PHE A 1 336 ? 107.797619 110.563951 111.551951 1 189.8 336 PHE A C 1
ATOM 2074 O O . PHE A 1 336 ? 107.130619 110.428951 110.537951 1 203.63 336 PHE A O 1
ATOM 2082 N N . PRO A 1 337 ? 108.023619 109.483951 112.347951 1 228.84 337 PRO A N 1
ATOM 2083 C CA . PRO A 1 337 ? 107.463619 108.164951 112.026951 1 239.35 337 PRO A CA 1
ATOM 2084 C C . PRO A 1 337 ? 105.952619 107.993951 112.268951 1 257.12 337 PRO A C 1
ATOM 2085 O O . PRO A 1 337 ? 105.405619 107.029951 111.744951 1 270.2 337 PRO A O 1
ATOM 2089 N N . LEU A 1 338 ? 105.311619 108.900951 113.023951 1 244.98 338 LEU A N 1
ATOM 2090 C CA . LEU A 1 338 ? 103.845619 108.859951 113.304951 1 262.84 338 LEU A CA 1
ATOM 2091 C C . LEU A 1 338 ? 103.053619 109.470951 112.136951 1 265.56 338 LEU A C 1
ATOM 2092 O O . LEU A 1 338 ? 101.967619 108.943951 111.819951 1 255.37 338 LEU A O 1
ATOM 2097 N N . VAL A 1 339 ? 103.567619 110.544951 111.532951 1 230.5 339 VAL A N 1
ATOM 2098 C CA . VAL A 1 339 ? 102.798619 111.421951 110.602951 1 187.16 339 VAL A CA 1
ATOM 2099 C C . VAL A 1 339 ? 103.330619 111.311951 109.170951 1 189.4 339 VAL A C 1
ATOM 2100 O O . VAL A 1 339 ? 102.815619 112.068951 108.309951 1 256.28 339 VAL A O 1
ATOM 2104 N N . ILE A 1 340 ? 104.308619 110.441951 108.896951 1 145.32 340 ILE A N 1
ATOM 2105 C CA . ILE A 1 340 ? 104.955619 110.381951 107.549951 1 158.99 340 ILE A CA 1
ATOM 2106 C C . ILE A 1 340 ? 103.913619 109.904951 106.530951 1 184.52 340 ILE A C 1
ATOM 2107 O O . ILE A 1 340 ? 103.935619 110.433951 105.403951 1 219.76 340 ILE A O 1
ATOM 2112 N N . GLY A 1 341 ? 103.027619 108.972951 106.908951 1 177.07 341 GLY A N 1
ATOM 2113 C CA . GLY A 1 341 ? 101.987619 108.424951 106.013951 1 190.25 341 GLY A CA 1
ATOM 2114 C C . GLY A 1 341 ? 101.050619 109.510951 105.527951 1 181.77 341 GLY A C 1
ATOM 2115 O O . GLY A 1 341 ? 100.864619 109.663951 104.292951 1 187.74 341 GLY A O 1
ATOM 2116 N N . ASP A 1 342 ? 100.535619 110.294951 106.469951 1 191.43 342 ASP A N 1
ATOM 2117 C CA . ASP A 1 342 ? 99.5116193 111.335951 106.208951 1 183.31 342 ASP A CA 1
ATOM 2118 C C . ASP A 1 342 ? 100.164619 112.522951 105.498951 1 144.47 342 ASP A C 1
ATOM 2119 O O . ASP A 1 342 ? 99.4836193 113.140951 104.645951 1 199.26 342 ASP A O 1
ATOM 2124 N N . ALA A 1 343 ? 101.448619 112.784951 105.759951 1 150.51 343 ALA A N 1
ATOM 2125 C CA . ALA A 1 343 ? 102.238619 113.821951 105.047951 1 152.96 343 ALA A CA 1
ATOM 2126 C C . ALA A 1 343 ? 102.427619 113.432951 103.579951 1 145.35 343 ALA A C 1
ATOM 2127 O O . ALA A 1 343 ? 102.311619 114.325951 102.715951 1 164.23 343 ALA A O 1
ATOM 2129 N N . ILE A 1 344 ? 102.661619 112.150951 103.296951 1 149.45 344 ILE A N 1
ATOM 2130 C CA . ILE A 1 344 ? 102.732619 111.638951 101.898951 1 162.52 344 ILE A CA 1
ATOM 2131 C C . ILE A 1 344 ? 101.373619 111.818951 101.201951 1 174.76 344 ILE A C 1
ATOM 2132 O O . ILE A 1 344 ? 101.384619 112.290951 100.026951 1 200.76 344 ILE A O 1
ATOM 2137 N N . ALA A 1 345 ? 100.260619 111.503951 101.875951 1 115.41 345 ALA A N 1
ATOM 2138 C CA . ALA A 1 345 ? 98.9046193 111.708951 101.314951 1 144.9 345 ALA A CA 1
ATOM 2139 C C . ALA A 1 345 ? 98.6606193 113.199951 101.063951 1 141.07 345 ALA A C 1
ATOM 2140 O O . ALA A 1 345 ? 98.1556193 113.538951 99.9589513 1 136.26 345 ALA A O 1
ATOM 2142 N N . ILE A 1 346 ? 99.0216193 114.050951 102.031951 1 112.47 346 ILE A N 1
ATOM 2143 C CA . ILE A 1 346 ? 98.8556193 115.522951 101.889951 1 137.12 346 ILE A CA 1
ATOM 2144 C C . ILE A 1 346 ? 99.6526193 116.027951 100.679951 1 128.34 346 ILE A C 1
ATOM 2145 O O . ILE A 1 346 ? 99.0676193 116.839951 99.9039513 1 116.07 346 ILE A O 1
ATOM 2150 N N . ALA A 1 347 ? 100.899619 115.581951 100.507951 1 118.3 347 ALA A N 1
ATOM 2151 C CA . ALA A 1 347 ? 101.770619 116.041951 99.3949513 1 131.99 347 ALA A CA 1
ATOM 2152 C C . ALA A 1 347 ? 101.139619 115.653951 98.0699513 1 141.92 347 ALA A C 1
ATOM 2153 O O . ALA A 1 347 ? 101.051619 116.505951 97.1869513 1 128.27 347 ALA A O 1
ATOM 2155 N N . ILE A 1 348 ? 100.711619 114.403951 97.9429513 1 171.64 348 ILE A N 1
ATOM 2156 C CA . ILE A 1 348 ? 100.134619 113.886951 96.6669513 1 167.21 348 ILE A CA 1
ATOM 2157 C C . ILE A 1 348 ? 98.8206193 114.617951 96.3499513 1 128.09 348 ILE A C 1
ATOM 2158 O O . ILE A 1 348 ? 98.6516193 115.002951 95.2059513 1 123.92 348 ILE A O 1
ATOM 2163 N N . VAL A 1 349 ? 97.9356193 114.804951 97.3199513 1 130.29 349 VAL A N 1
ATOM 2164 C CA . VAL A 1 349 ? 96.6386193 115.517951 97.1009513 1 131.03 349 VAL A CA 1
ATOM 2165 C C . VAL A 1 349 ? 96.9276193 116.979951 96.7139513 1 121.2 349 VAL A C 1
ATOM 2166 O O . VAL A 1 349 ? 96.3616193 117.424951 95.7409513 1 124.03 349 VAL A O 1
ATOM 2170 N N . GLY A 1 350 ? 97.8066193 117.677951 97.4289513 1 129.99 350 GLY A N 1
ATOM 2171 C CA . GLY A 1 350 ? 98.2706193 119.026951 97.0549513 1 149.23 350 GLY A CA 1
ATOM 2172 C C . GLY A 1 350 ? 98.7366193 119.117951 95.5979513 1 143.02 350 GLY A C 1
ATOM 2173 O O . GLY A 1 350 ? 98.3116193 120.044951 94.8849513 1 113.32 350 GLY A O 1
ATOM 2174 N N . LEU A 1 351 ? 99.5916193 118.195951 95.1459513 1 114.24 351 LEU A N 1
ATOM 2175 C CA . LEU A 1 351 ? 100.177619 118.252951 93.7769513 1 127.38 351 LEU A CA 1
ATOM 2176 C C . LEU A 1 351 ? 99.0426193 118.117951 92.7929513 1 137.68 351 LEU A C 1
ATOM 2177 O O . LEU A 1 351 ? 98.9846193 118.914951 91.8489513 1 120.94 351 LEU A O 1
ATOM 2182 N N . ALA A 1 352 ? 98.2476193 117.065951 93.0039513 1 124.94 352 ALA A N 1
ATOM 2183 C CA . ALA A 1 352 ? 97.1396193 116.651951 92.1369513 1 95.25 352 ALA A CA 1
ATOM 2184 C C . ALA A 1 352 ? 96.2246193 117.859951 91.8729513 1 118.08 352 ALA A C 1
ATOM 2185 O O . ALA A 1 352 ? 96.1046193 118.254951 90.6939513 1 113.92 352 ALA A O 1
ATOM 2187 N N . VAL A 1 353 ? 95.7136193 118.499951 92.9279513 1 119.1 353 VAL A N 1
ATOM 2188 C CA . VAL A 1 353 ? 94.7016193 119.587951 92.8229513 1 126.95 353 VAL A CA 1
ATOM 2189 C C . VAL A 1 353 ? 95.3746193 120.889951 92.3669513 1 117.23 353 VAL A C 1
ATOM 2190 O O . VAL A 1 353 ? 94.7946193 121.610951 91.5439513 1 125.47 353 VAL A O 1
ATOM 2194 N N . SER A 1 354 ? 96.5616193 121.216951 92.8499513 1 105.68 354 SER A N 1
ATOM 2195 C CA . SER A 1 354 ? 97.2336193 122.469951 92.4299513 1 117.36 354 SER A CA 1
ATOM 2196 C C . SER A 1 354 ? 97.5206193 122.443951 90.9289513 1 123.51 354 SER A C 1
ATOM 2197 O O . SER A 1 354 ? 97.2666193 123.428951 90.2379513 1 138.4 354 SER A O 1
ATOM 2200 N N . ILE A 1 355 ? 98.0846193 121.345951 90.4589513 1 131.19 355 ILE A N 1
ATOM 2201 C CA . ILE A 1 355 ? 98.5996193 121.273951 89.0719513 1 119.73 355 ILE A CA 1
ATOM 2202 C C . ILE A 1 355 ? 97.4086193 121.089951 88.1299513 1 137.17 355 ILE A C 1
ATOM 2203 O O . ILE A 1 355 ? 97.4806193 121.695951 87.0359513 1 96.87 355 ILE A O 1
ATOM 2208 N N . SER A 1 356 ? 96.3706193 120.331951 88.5319513 1 130.34 356 SER A N 1
ATOM 2209 C CA . SER A 1 356 ? 95.0836193 120.211951 87.7869513 1 137.18 356 SER A CA 1
ATOM 2210 C C . SER A 1 356 ? 94.5256193 121.602951 87.4799513 1 116.38 356 SER A C 1
ATOM 2211 O O . SER A 1 356 ? 94.2306193 121.906951 86.2909513 1 157.42 356 SER A O 1
ATOM 2214 N N . VAL A 1 357 ? 94.4686193 122.445951 88.5009513 1 110.1 357 VAL A N 1
ATOM 2215 C CA . VAL A 1 357 ? 93.8946193 123.808951 88.3699513 1 135.64 357 VAL A CA 1
ATOM 2216 C C . VAL A 1 357 ? 94.8036193 124.598951 87.4209513 1 114.85 357 VAL A C 1
ATOM 2217 O O . VAL A 1 357 ? 94.2906193 125.309951 86.5509513 1 133.37 357 VAL A O 1
ATOM 2221 N N . GLY A 1 358 ? 96.1036193 124.544951 87.6509513 1 124.29 358 GLY A N 1
ATOM 2222 C CA . GLY A 1 358 ? 97.0666193 125.355951 86.8949513 1 157.92 358 GLY A CA 1
ATOM 2223 C C . GLY A 1 358 ? 96.9326193 125.049951 85.4279513 1 156.59 358 GLY A C 1
ATOM 2224 O O . GLY A 1 358 ? 96.8146193 126.016951 84.6419513 1 164.51 358 GLY A O 1
ATOM 2225 N N . LYS A 1 359 ? 96.8776193 123.744951 85.1139513 1 139.81 359 LYS A N 1
ATOM 2226 C CA . LYS A 1 359 ? 96.7876193 123.202951 83.7319513 1 161.72 359 LYS A CA 1
ATOM 2227 C C . LYS A 1 359 ? 95.4746193 123.652951 83.0739513 1 141.48 359 LYS A C 1
ATOM 2228 O O . LYS A 1 359 ? 95.5196193 124.098951 81.9289513 1 136.86 359 LYS A O 1
ATOM 2234 N N . THR A 1 360 ? 94.3546193 123.556951 83.7779513 1 126.25 360 THR A N 1
ATOM 2235 C CA . THR A 1 360 ? 93.0296193 123.964951 83.2559513 1 118.48 360 THR A CA 1
ATOM 2236 C C . THR A 1 360 ? 93.0636193 125.432951 82.8159513 1 107.01 360 THR A C 1
ATOM 2237 O O . THR A 1 360 ? 92.6656193 125.730951 81.6809513 1 140.38 360 THR A O 1
ATOM 2241 N N . PHE A 1 361 ? 93.4486193 126.332951 83.7089513 1 119.75 361 PHE A N 1
ATOM 2242 C CA . PHE A 1 361 ? 93.4446193 127.793951 83.4489513 1 133.81 361 PHE A CA 1
ATOM 2243 C C . PHE A 1 361 ? 94.5286193 128.137951 82.4159513 1 154.61 361 PHE A C 1
ATOM 2244 O O . PHE A 1 361 ? 94.3046193 129.091951 81.6349513 1 186.79 361 PHE A O 1
ATOM 2252 N N . ALA A 1 362 ? 95.6356193 127.390951 82.3739513 1 140.83 362 ALA A N 1
ATOM 2253 C CA . ALA A 1 362 ? 96.7316193 127.643951 81.4179513 1 155.86 362 ALA A CA 1
ATOM 2254 C C . ALA A 1 362 ? 96.2386193 127.323951 80.0129513 1 158.48 362 ALA A C 1
ATOM 2255 O O . ALA A 1 362 ? 96.5086193 128.112951 79.0889513 1 197.4 362 ALA A O 1
ATOM 2257 N N . LYS A 1 363 ? 95.5926193 126.173951 79.8539513 1 189.8 363 LYS A N 1
ATOM 2258 C CA . LYS A 1 363 ? 94.9986193 125.741951 78.5619513 1 195.4 363 LYS A CA 1
ATOM 2259 C C . LYS A 1 363 ? 93.9956193 126.808951 78.1119513 1 158.96 363 LYS A C 1
ATOM 2260 O O . LYS A 1 363 ? 94.0016193 127.133951 76.9189513 1 196.51 363 LYS A O 1
ATOM 2266 N N . LYS A 1 364 ? 93.1476193 127.290951 79.0159513 1 163.31 364 LYS A N 1
ATOM 2267 C CA . LYS A 1 364 ? 92.0076193 128.173951 78.6739513 1 178.42 364 LYS A CA 1
ATOM 2268 C C . LYS A 1 364 ? 92.5136193 129.564951 78.2829513 1 185.11 364 LYS A C 1
ATOM 2269 O O . LYS A 1 364 ? 91.8226193 130.228951 77.4869513 1 229.32 364 LYS A O 1
ATOM 2275 N N . HIS A 1 365 ? 93.6756193 129.982951 78.7859513 1 184.91 365 HIS A N 1
ATOM 2276 C CA . HIS A 1 365 ? 94.2376193 131.340951 78.5579513 1 208.88 365 HIS A CA 1
ATOM 2277 C C . HIS A 1 365 ? 95.4836193 131.297951 77.6609513 1 215.34 365 HIS A C 1
ATOM 2278 O O . HIS A 1 365 ? 96.1246193 132.368951 77.5059513 1 223.09 365 HIS A O 1
ATOM 2285 N N . GLY A 1 366 ? 95.8166193 130.130951 77.0999513 1 160.06 366 GLY A N 1
ATOM 2286 C CA . GLY A 1 366 ? 96.8356193 129.980951 76.0479513 1 186.97 366 GLY A CA 1
ATOM 2287 C C . GLY A 1 366 ? 98.2646193 130.174951 76.5309513 1 166.3 366 GLY A C 1
ATOM 2288 O O . GLY A 1 366 ? 99.0326193 130.877951 75.8279513 1 235.91 366 GLY A O 1
ATOM 2289 N N . TYR A 1 367 ? 98.6476193 129.540951 77.6359513 1 147.15 367 TYR A N 1
ATOM 2290 C CA . TYR A 1 367 ? 100.068619 129.424951 78.0759513 1 195.32 367 TYR A CA 1
ATOM 2291 C C . TYR A 1 367 ? 100.302619 128.025951 78.6639513 1 189.15 367 TYR A C 1
ATOM 2292 O O . TYR A 1 367 ? 99.3506193 127.206951 78.6869513 1 192.66 367 TYR A O 1
ATOM 2301 N N . GLN A 1 368 ? 101.532619 127.767951 79.1099513 1 173.78 368 GLN A N 1
ATOM 2302 C CA . GLN A 1 368 ? 101.984619 126.457951 79.6339513 1 201.07 368 GLN A CA 1
ATOM 2303 C C . GLN A 1 368 ? 102.694619 126.648951 80.9779513 1 201.54 368 GLN A C 1
ATOM 2304 O O . GLN A 1 368 ? 103.474619 127.624951 81.1199513 1 188.19 368 GLN A O 1
ATOM 2310 N N . ILE A 1 369 ? 102.460619 125.713951 81.9039513 1 166.51 369 ILE A N 1
ATOM 2311 C CA . ILE A 1 369 ? 103.098619 125.655951 83.2499513 1 126.55 369 ILE A CA 1
ATOM 2312 C C . ILE A 1 369 ? 104.114619 124.506951 83.2419513 1 127.94 369 ILE A C 1
ATOM 2313 O O . ILE A 1 369 ? 103.874619 123.543951 82.4829513 1 201.07 369 ILE A O 1
ATOM 2318 N N . ASP A 1 370 ? 105.206619 124.581951 84.0179513 1 152.77 370 ASP A N 1
ATOM 2319 C CA . ASP A 1 370 ? 106.153619 123.443951 84.2249513 1 178.1 370 ASP A CA 1
ATOM 2320 C C . ASP A 1 370 ? 105.791619 122.680951 85.5059513 1 147.01 370 ASP A C 1
ATOM 2321 O O . ASP A 1 370 ? 105.852619 123.294951 86.5869513 1 179.15 370 ASP A O 1
ATOM 2326 N N . GLY A 1 371 ? 105.410619 121.405951 85.3639513 1 173.29 371 GLY A N 1
ATOM 2327 C CA . GLY A 1 371 ? 105.020619 120.485951 86.4539513 1 188.09 371 GLY A CA 1
ATOM 2328 C C . GLY A 1 371 ? 106.064619 120.431951 87.5559513 1 193.35 371 GLY A C 1
ATOM 2329 O O . GLY A 1 371 ? 105.680619 120.522951 88.7459513 1 190.92 371 GLY A O 1
ATOM 2330 N N . ASN A 1 372 ? 107.338619 120.328951 87.1699513 1 166.11 372 ASN A N 1
ATOM 2331 C CA . ASN A 1 372 ? 108.491619 120.225951 88.0979513 1 154.93 372 ASN A CA 1
ATOM 2332 C C . ASN A 1 372 ? 108.652619 121.546951 88.8379513 1 154.4 372 ASN A C 1
ATOM 2333 O O . ASN A 1 372 ? 108.876619 121.489951 90.0489513 1 145.19 372 ASN A O 1
ATOM 2338 N N . GLN A 1 373 ? 108.572619 122.684951 88.1369513 1 127.32 373 GLN A N 1
ATOM 2339 C CA . GLN A 1 373 ? 108.747619 124.001951 88.7909513 1 137.59 373 GLN A CA 1
ATOM 2340 C C . GLN A 1 373 ? 107.550619 124.241951 89.7069513 1 122.18 373 GLN A C 1
ATOM 2341 O O . GLN A 1 373 ? 107.747619 124.848951 90.7669513 1 148.01 373 GLN A O 1
ATOM 2347 N N . GLU A 1 374 ? 106.362619 123.803951 89.3079513 1 134.79 374 GLU A N 1
ATOM 2348 C CA . GLU A 1 374 ? 105.180619 123.829951 90.2029513 1 121.3 374 GLU A CA 1
ATOM 2349 C C . GLU A 1 374 ? 105.477619 122.989951 91.4379513 1 105.31 374 GLU A C 1
ATOM 2350 O O . GLU A 1 374 ? 105.136619 123.484951 92.4979513 1 126.7 374 GLU A O 1
ATOM 2356 N N . LEU A 1 375 ? 106.064619 121.784951 91.3339513 1 97.48 375 LEU A N 1
ATOM 2357 C CA . LEU A 1 375 ? 106.374619 120.983951 92.5519513 1 117.06 375 LEU A CA 1
ATOM 2358 C C . LEU A 1 375 ? 107.371619 121.728951 93.4299513 1 113.04 375 LEU A C 1
ATOM 2359 O O . LEU A 1 375 ? 107.159619 121.756951 94.6219513 1 135.21 375 LEU A O 1
ATOM 2364 N N . ILE A 1 376 ? 108.386619 122.348951 92.8449513 1 142.31 376 ILE A N 1
ATOM 2365 C CA . ILE A 1 376 ? 109.384619 123.142951 93.6149513 1 144.16 376 ILE A CA 1
ATOM 2366 C C . ILE A 1 376 ? 108.676619 124.334951 94.2679513 1 118.67 376 ILE A C 1
ATOM 2367 O O . ILE A 1 376 ? 108.897619 124.555951 95.4689513 1 121.07 376 ILE A O 1
ATOM 2372 N N . ALA A 1 377 ? 107.829619 125.044951 93.5389513 1 91.89 377 ALA A N 1
ATOM 2373 C CA . ALA A 1 377 ? 107.117619 126.217951 94.0839513 1 109.54 377 ALA A CA 1
ATOM 2374 C C . ALA A 1 377 ? 106.291619 125.781951 95.2779513 1 106.9 377 ALA A C 1
ATOM 2375 O O . ALA A 1 377 ? 106.348619 126.470951 96.3129513 1 136.56 377 ALA A O 1
ATOM 2377 N N . LEU A 1 378 ? 105.462619 124.749951 95.1079513 1 120.86 378 LEU A N 1
ATOM 2378 C CA . LEU A 1 378 ? 104.524619 124.309951 96.1689513 1 121.4 378 LEU A CA 1
ATOM 2379 C C . LEU A 1 378 ? 105.329619 123.813951 97.3649513 1 97.29 378 LEU A C 1
ATOM 2380 O O . LEU A 1 378 ? 104.899619 124.040951 98.5159513 1 112.37 378 LEU A O 1
ATOM 2385 N N . GLY A 1 379 ? 106.444619 123.170951 97.1009513 1 96.23 379 GLY A N 1
ATOM 2386 C CA . GLY A 1 379 ? 107.303619 122.649951 98.1699513 1 124.05 379 GLY A CA 1
ATOM 2387 C C . GLY A 1 379 ? 107.880619 123.782951 98.9829513 1 123.65 379 GLY A C 1
ATOM 2388 O O . GLY A 1 379 ? 107.797619 123.729951 100.232951 1 141.72 379 GLY A O 1
ATOM 2389 N N . LEU A 1 380 ? 108.401619 124.798951 98.3049513 1 123.84 380 LEU A N 1
ATOM 2390 C CA . LEU A 1 380 ? 109.065619 125.921951 99.0059513 1 137.48 380 LEU A CA 1
ATOM 2391 C C . LEU A 1 380 ? 108.010619 126.651951 99.8069513 1 122.08 380 LEU A C 1
ATOM 2392 O O . LEU A 1 380 ? 108.273619 126.981951 100.989951 1 174.53 380 LEU A O 1
ATOM 2397 N N . MET A 1 381 ? 106.860619 126.837951 99.1959513 1 103.01 381 MET A N 1
ATOM 2398 C CA . MET A 1 381 ? 105.714619 127.494951 99.8559513 1 129.5 381 MET A CA 1
ATOM 2399 C C . MET A 1 381 ? 105.429619 126.786951 101.201951 1 114.92 381 MET A C 1
ATOM 2400 O O . MET A 1 381 ? 105.351619 127.457951 102.227951 1 131.02 381 MET A O 1
ATOM 2405 N N . ASN A 1 382 ? 105.279619 125.482951 101.200951 1 115.62 382 ASN A N 1
ATOM 2406 C CA . ASN A 1 382 ? 104.880619 124.730951 102.410951 1 137.44 382 ASN A CA 1
ATOM 2407 C C . ASN A 1 382 ? 106.005619 124.696951 103.430951 1 138.06 382 ASN A C 1
ATOM 2408 O O . ASN A 1 382 ? 105.678619 124.723951 104.625951 1 191.08 382 ASN A O 1
ATOM 2413 N N . ILE A 1 383 ? 107.264619 124.663951 103.010951 1 152.52 383 ILE A N 1
ATOM 2414 C CA . ILE A 1 383 ? 108.400619 124.639951 103.979951 1 162.73 383 ILE A CA 1
ATOM 2415 C C . ILE A 1 383 ? 108.503619 125.978951 104.712951 1 147.65 383 ILE A C 1
ATOM 2416 O O . ILE A 1 383 ? 108.548619 125.958951 105.952951 1 156.42 383 ILE A O 1
ATOM 2421 N N . VAL A 1 384 ? 108.517619 127.084951 103.985951 1 122.56 384 VAL A N 1
ATOM 2422 C CA . VAL A 1 384 ? 108.476619 128.435951 104.613951 1 131.49 384 VAL A CA 1
ATOM 2423 C C . VAL A 1 384 ? 107.246619 128.589951 105.521951 1 117.11 384 VAL A C 1
ATOM 2424 O O . VAL A 1 384 ? 107.364619 129.189951 106.626951 1 146.69 384 VAL A O 1
ATOM 2428 N N . GLY A 1 385 ? 106.085619 128.164951 105.047951 1 120.07 385 GLY A N 1
ATOM 2429 C CA . GLY A 1 385 ? 104.872619 128.229951 105.867951 1 138.98 385 GLY A CA 1
ATOM 2430 C C . GLY A 1 385 ? 105.062619 127.423951 107.132951 1 109.82 385 GLY A C 1
ATOM 2431 O O . GLY A 1 385 ? 104.547619 127.886951 108.209951 1 139.19 385 GLY A O 1
ATOM 2432 N N . SER A 1 386 ? 105.794619 126.295951 107.029951 1 99.64 386 SER A N 1
ATOM 2433 C CA . SER A 1 386 ? 105.991619 125.355951 108.165951 1 132.31 386 SER A CA 1
ATOM 2434 C C . SER A 1 386 ? 106.717619 126.083951 109.300951 1 130.93 386 SER A C 1
ATOM 2435 O O . SER A 1 386 ? 106.268619 126.008951 110.457951 1 153.12 386 SER A O 1
ATOM 2438 N N . PHE A 1 387 ? 107.734619 126.848951 108.939951 1 137.81 387 PHE A N 1
ATOM 2439 C CA . PHE A 1 387 ? 108.528619 127.675951 109.875951 1 140.01 387 PHE A CA 1
ATOM 2440 C C . PHE A 1 387 ? 107.682619 128.829951 110.414951 1 113.5 387 PHE A C 1
ATOM 2441 O O . PHE A 1 387 ? 107.955619 129.236951 111.543951 1 198.43 387 PHE A O 1
ATOM 2449 N N . PHE A 1 388 ? 106.755619 129.377951 109.658951 1 127.19 388 PHE A N 1
ATOM 2450 C CA . PHE A 1 388 ? 106.063619 130.649951 110.002951 1 136.48 388 PHE A CA 1
ATOM 2451 C C . PHE A 1 388 ? 104.615619 130.380951 110.392951 1 154.23 388 PHE A C 1
ATOM 2452 O O . PHE A 1 388 ? 103.755619 131.260951 110.072951 1 125.22 388 PHE A O 1
ATOM 2460 N N . SER A 1 389 ? 104.379619 129.251951 111.089951 1 138.04 389 SER A N 1
ATOM 2461 C CA . SER A 1 389 ? 103.111619 128.962951 111.811951 1 146.84 389 SER A CA 1
ATOM 2462 C C . SER A 1 389 ? 101.954619 128.846951 110.812951 1 139.99 389 SER A C 1
ATOM 2463 O O . SER A 1 389 ? 100.992619 129.633951 110.938951 1 138.78 389 SER A O 1
ATOM 2466 N N . CYS A 1 390 ? 102.095619 127.977951 109.801951 1 154.38 390 CYS A N 1
ATOM 2467 C CA . CYS A 1 390 ? 101.045619 127.653951 108.793951 1 139.85 390 CYS A CA 1
ATOM 2468 C C . CYS A 1 390 ? 100.779619 126.163951 108.718951 1 136.84 390 CYS A C 1
ATOM 2469 O O . CYS A 1 390 ? 101.522619 125.408951 109.372951 1 173.55 390 CYS A O 1
ATOM 2472 N N . TYR A 1 391 ? 99.7146193 125.802951 108.000951 1 130.68 391 TYR A N 1
ATOM 2473 C CA . TYR A 1 391 ? 99.3646193 124.405951 107.661951 1 141.63 391 TYR A CA 1
ATOM 2474 C C . TYR A 1 391 ? 99.1356193 124.300951 106.167951 1 122.16 391 TYR A C 1
ATOM 2475 O O . TYR A 1 391 ? 98.7916193 125.297951 105.537951 1 141.1 391 TYR A O 1
ATOM 2484 N N . PRO A 1 392 ? 99.3366193 123.087951 105.584951 1 125.32 392 PRO A N 1
ATOM 2485 C CA . PRO A 1 392 ? 99.6066193 122.925951 104.150951 1 117.93 392 PRO A CA 1
ATOM 2486 C C . PRO A 1 392 ? 98.5556193 123.624951 103.298951 1 127.78 392 PRO A C 1
ATOM 2487 O O . PRO A 1 392 ? 97.3526193 123.523951 103.563951 1 178.5 392 PRO A O 1
ATOM 2491 N N . ALA A 1 393 ? 99.0606193 124.465951 102.423951 1 131.36 393 ALA A N 1
ATOM 2492 C CA . ALA A 1 393 ? 98.2526193 125.190951 101.443951 1 124.37 393 ALA A CA 1
ATOM 2493 C C . ALA A 1 393 ? 98.3776193 124.444951 100.126951 1 146.49 393 ALA A C 1
ATOM 2494 O O . ALA A 1 393 ? 99.3066193 123.587951 99.9479513 1 188.66 393 ALA A O 1
ATOM 2496 N N . THR A 1 394 ? 97.4586193 124.781951 99.2499513 1 129.24 394 THR A N 1
ATOM 2497 C CA . THR A 1 394 ? 97.2866193 124.139951 97.9389513 1 136.21 394 THR A CA 1
ATOM 2498 C C . THR A 1 394 ? 96.4386193 125.075951 97.0779513 1 124.72 394 THR A C 1
ATOM 2499 O O . THR A 1 394 ? 95.8326193 125.984951 97.6319513 1 132.5 394 THR A O 1
ATOM 2503 N N . GLY A 1 395 ? 96.4556193 124.846951 95.7709513 1 111.24 395 GLY A N 1
ATOM 2504 C CA . GLY A 1 395 ? 95.6316193 125.560951 94.7939513 1 98.18 395 GLY A CA 1
ATOM 2505 C C . GLY A 1 395 ? 94.2086193 125.085951 94.9669513 1 124.71 395 GLY A C 1
ATOM 2506 O O . GLY A 1 395 ? 93.9886193 123.959951 95.4829513 1 139.86 395 GLY A O 1
ATOM 2507 N N . SER A 1 396 ? 93.2406193 125.907951 94.6159513 1 124.37 396 SER A N 1
ATOM 2508 C CA . SER A 1 396 ? 91.8186193 125.503951 94.6869513 1 121.99 396 SER A CA 1
ATOM 2509 C C . SER A 1 396 ? 91.1966193 125.956951 93.4009513 1 146.45 396 SER A C 1
ATOM 2510 O O . SER A 1 396 ? 91.7626193 126.939951 92.836951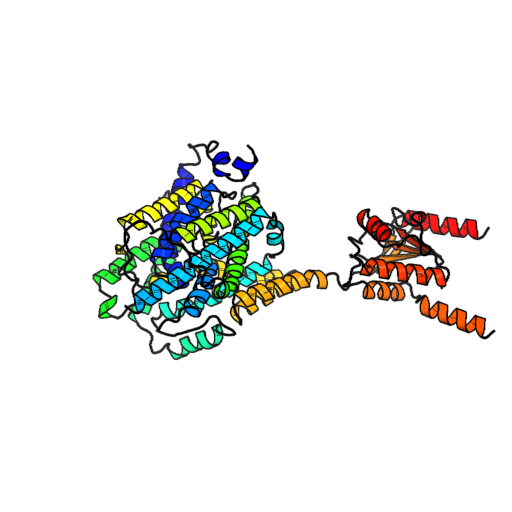3 1 130.05 396 SER A O 1
ATOM 2513 N N . PHE A 1 397 ? 90.1286193 125.259951 92.9809513 1 145.62 397 PHE A N 1
ATOM 2514 C CA . PHE A 1 397 ? 89.3926193 125.604951 91.7409513 1 139.02 397 PHE A CA 1
ATOM 2515 C C . PHE A 1 397 ? 88.4176193 126.744951 92.0149513 1 141.74 397 PHE A C 1
ATOM 2516 O O . PHE A 1 397 ? 88.2676193 127.591951 91.1169513 1 134.66 397 PHE A O 1
ATOM 2524 N N . SER A 1 398 ? 87.8086193 126.765951 93.2029513 1 144.15 398 SER A N 1
ATOM 2525 C CA . SER A 1 398 ? 86.8426193 127.800951 93.6299513 1 143.5 398 SER A CA 1
ATOM 2526 C C . SER A 1 398 ? 87.5416193 129.157951 93.6969513 1 166.18 398 SER A C 1
ATOM 2527 O O . SER A 1 398 ? 87.0856193 130.071951 92.9589513 1 143.93 398 SER A O 1
ATOM 2530 N N . ARG A 1 399 ? 88.5856193 129.306951 94.5249513 1 145.9 399 ARG A N 1
ATOM 2531 C CA . ARG A 1 399 ? 89.2876193 130.614951 94.5999513 1 169.71 399 ARG A CA 1
ATOM 2532 C C . ARG A 1 399 ? 89.8006193 130.941951 93.1919513 1 157.6 399 ARG A C 1
ATOM 2533 O O . ARG A 1 399 ? 89.4816193 132.045951 92.7129513 1 176.69 399 ARG A O 1
ATOM 2541 N N . SER A 1 400 ? 90.4106193 129.990951 92.4859513 1 115.19 400 SER A N 1
ATOM 2542 C CA . SER A 1 400 ? 91.0106193 130.295951 91.1659513 1 116.87 400 SER A CA 1
ATOM 2543 C C . SER A 1 400 ? 89.9456193 130.826951 90.2129513 1 133.51 400 SER A C 1
ATOM 2544 O O . SER A 1 400 ? 90.2496193 131.802951 89.4989513 1 162.3 400 SER A O 1
ATOM 2547 N N . ALA A 1 401 ? 88.7516193 130.228951 90.1999513 1 122.36 401 ALA A N 1
ATOM 2548 C CA . ALA A 1 401 ? 87.6116193 130.676951 89.3669513 1 121.5 401 ALA A CA 1
ATOM 2549 C C . ALA A 1 401 ? 87.2746193 132.115951 89.7149513 1 162.52 401 ALA A C 1
ATOM 2550 O O . ALA A 1 401 ? 87.0136193 132.912951 88.7899513 1 184.52 401 ALA A O 1
ATOM 2552 N N . VAL A 1 402 ? 87.2246193 132.406951 91.0119513 1 157.69 402 VAL A N 1
ATOM 2553 C CA . VAL A 1 402 ? 86.8706193 133.758951 91.5249513 1 150.36 402 VAL A CA 1
ATOM 2554 C C . VAL A 1 402 ? 87.9676193 134.743951 91.1299513 1 132.61 402 VAL A C 1
ATOM 2555 O O . VAL A 1 402 ? 87.6006193 135.826951 90.6479513 1 144.6 402 VAL A O 1
ATOM 2559 N N . ASN A 1 403 ? 89.2406193 134.352951 91.2769513 1 146.78 403 ASN A N 1
ATOM 2560 C CA . ASN A 1 403 ? 90.4176193 135.189951 90.9229513 1 133.47 403 ASN A CA 1
ATOM 2561 C C . ASN A 1 403 ? 90.4076193 135.480951 89.4229513 1 159.74 403 ASN A C 1
ATOM 2562 O O . ASN A 1 403 ? 90.7426193 136.625951 89.0659513 1 159.18 403 ASN A O 1
ATOM 2567 N N . GLU A 1 404 ? 89.9946193 134.522951 88.5829513 1 153.92 404 GLU A N 1
ATOM 2568 C CA . GLU A 1 404 ? 89.8936193 134.728951 87.1119513 1 181.05 404 GLU A CA 1
ATOM 2569 C C . GLU A 1 404 ? 88.6816193 135.600951 86.7549513 1 197.8 404 GLU A C 1
ATOM 2570 O O . GLU A 1 404 ? 88.8736193 136.548951 85.9639513 1 234.06 404 GLU A O 1
ATOM 2576 N N . SER A 1 405 ? 87.4836193 135.274951 87.2579513 1 202.98 405 SER A N 1
ATOM 2577 C CA . SER A 1 405 ? 86.2086193 135.978951 86.9369513 1 226.19 405 SER A CA 1
ATOM 2578 C C . SER A 1 405 ? 86.2716193 137.436951 87.3989513 1 204.25 405 SER A C 1
ATOM 2579 O O . SER A 1 405 ? 85.5846193 138.273951 86.7699513 1 240.65 405 SER A O 1
ATOM 2582 N N . ALA A 1 406 ? 87.0626193 137.736951 88.4349513 1 170.94 406 ALA A N 1
ATOM 2583 C CA . ALA A 1 406 ? 87.2576193 139.110951 88.9509513 1 204.89 406 ALA A CA 1
ATOM 2584 C C . ALA A 1 406 ? 88.1976193 139.921951 88.0399513 1 187.47 406 ALA A C 1
ATOM 2585 O O . ALA A 1 406 ? 88.1376193 141.169951 88.0999513 1 209.22 406 ALA A O 1
ATOM 2587 N N . GLY A 1 407 ? 89.0106193 139.260951 87.2149513 1 165.26 407 GLY A N 1
ATOM 2588 C CA . GLY A 1 407 ? 89.9556193 139.907951 86.2839513 1 193.51 407 GLY A CA 1
ATOM 2589 C C . GLY A 1 407 ? 91.3916193 139.775951 86.7529513 1 173.26 407 GLY A C 1
ATOM 2590 O O . GLY A 1 407 ? 92.1366193 140.769951 86.6589513 1 181.21 407 GLY A O 1
ATOM 2591 N N . GLY A 1 408 ? 91.7566193 138.596951 87.2539513 1 157.95 408 GLY A N 1
ATOM 2592 C CA . GLY A 1 408 ? 93.1386193 138.241951 87.6219513 1 183.16 408 GLY A CA 1
ATOM 2593 C C . GLY A 1 408 ? 93.9556193 137.998951 86.3789513 1 150.08 408 GLY A C 1
ATOM 2594 O O . GLY A 1 408 ? 93.4266193 137.343951 85.4719513 1 186.06 408 GLY A O 1
ATOM 2595 N N . LYS A 1 409 ? 95.1466193 138.575951 86.3019513 1 137.06 409 LYS A N 1
ATOM 2596 C CA . LYS A 1 409 ? 96.0426193 138.406951 85.1389513 1 185.15 409 LYS A CA 1
ATOM 2597 C C . LYS A 1 409 ? 97.3586193 137.768951 85.5749513 1 203.95 409 LYS A C 1
ATOM 2598 O O . LYS A 1 409 ? 97.9166193 137.014951 84.7489513 1 279.47 409 LYS A O 1
ATOM 2604 N N . THR A 1 410 ? 97.8536193 138.051951 86.7849513 1 181.1 410 THR A N 1
ATOM 2605 C CA . THR A 1 410 ? 99.1836193 137.575951 87.2709513 1 177.25 410 THR A CA 1
ATOM 2606 C C . THR A 1 410 ? 99.0716193 137.150951 88.7369513 1 169.19 410 THR A C 1
ATOM 2607 O O . THR A 1 410 ? 97.9096193 137.046951 89.2309513 1 150.88 410 THR A O 1
ATOM 2611 N N . GLN A 1 411 ? 100.215619 136.887951 89.3869513 1 148.32 411 GLN A N 1
ATOM 2612 C CA . GLN A 1 411 ? 100.290619 136.567951 90.8399513 1 141.83 411 GLN A CA 1
ATOM 2613 C C . GLN A 1 411 ? 100.335619 137.848951 91.6809513 1 161.94 411 GLN A C 1
ATOM 2614 O O . GLN A 1 411 ? 100.332619 137.743951 92.9379513 1 180.06 411 GLN A O 1
ATOM 2620 N N . VAL A 1 412 ? 100.288619 139.012951 91.0389513 1 170.27 412 VAL A N 1
ATOM 2621 C CA . VAL A 1 412 ? 100.026619 140.304951 91.7259513 1 161.79 412 VAL A CA 1
ATOM 2622 C C . VAL A 1 412 ? 98.7056193 140.183951 92.4919513 1 153.6 412 VAL A C 1
ATOM 2623 O O . VAL A 1 412 ? 98.6416193 140.738951 93.6139513 1 202.1 412 VAL A O 1
ATOM 2627 N N . ALA A 1 413 ? 97.6986193 139.496951 91.9379513 1 128.8 413 ALA A N 1
ATOM 2628 C CA . ALA A 1 413 ? 96.3766193 139.268951 92.5859513 1 159.57 413 ALA A CA 1
ATOM 2629 C C . ALA A 1 413 ? 96.5476193 138.498951 93.9019513 1 132.95 413 ALA A C 1
ATOM 2630 O O . ALA A 1 413 ? 95.9086193 138.863951 94.8799513 1 142.78 413 ALA A O 1
ATOM 2632 N N . GLY A 1 414 ? 97.3976193 137.485951 93.9109513 1 153.54 414 GLY A N 1
ATOM 2633 C CA . GLY A 1 414 ? 97.7356193 136.724951 95.1199513 1 181.66 414 GLY A CA 1
ATOM 2634 C C . GLY A 1 414 ? 98.3886193 137.615951 96.1499513 1 155.44 414 GLY A C 1
ATOM 2635 O O . GLY A 1 414 ? 98.0036193 137.513951 97.3349513 1 185.35 414 GLY A O 1
ATOM 2636 N N . ILE A 1 415 ? 99.3356193 138.456951 95.7249513 1 158.46 415 ILE A N 1
ATOM 2637 C CA . ILE A 1 415 ? 100.073619 139.397951 96.6269513 1 172.79 415 ILE A CA 1
ATOM 2638 C C . ILE A 1 415 ? 99.0796193 140.378951 97.2549513 1 152.04 415 ILE A C 1
ATOM 2639 O O . ILE A 1 415 ? 99.1616193 140.597951 98.4879513 1 153.95 415 ILE A O 1
ATOM 2644 N N . VAL A 1 416 ? 98.1536193 140.878951 96.4419513 1 125.53 416 VAL A N 1
ATOM 2645 C CA . VAL A 1 416 ? 97.0866193 141.815951 96.8739513 1 140.77 416 VAL A CA 1
ATOM 2646 C C . VAL A 1 416 ? 96.1916193 141.166951 97.9429513 1 150.08 416 VAL A C 1
ATOM 2647 O O . VAL A 1 416 ? 95.9186193 141.818951 99.0109513 1 188.44 416 VAL A O 1
ATOM 2651 N N . ALA A 1 417 ? 95.6706193 139.982951 97.6489513 1 140.37 417 ALA A N 1
ATOM 2652 C CA . ALA A 1 417 ? 94.8306193 139.203951 98.5819513 1 153.27 417 ALA A CA 1
ATOM 2653 C C . ALA A 1 417 ? 95.5976193 139.048951 99.8829513 1 122.48 417 ALA A C 1
ATOM 2654 O O . ALA A 1 417 ? 94.9606193 139.175951 100.945951 1 200.49 417 ALA A O 1
ATOM 2656 N N . ALA A 1 418 ? 96.8936193 138.739951 99.8199513 1 119.27 418 ALA A N 1
ATOM 2657 C CA . ALA A 1 418 ? 97.6756193 138.419951 101.034951 1 139.73 418 ALA A CA 1
ATOM 2658 C C . ALA A 1 418 ? 97.8356193 139.696951 101.853951 1 156.18 418 ALA A C 1
ATOM 2659 O O . ALA A 1 418 ? 97.8736193 139.586951 103.085951 1 178.84 418 ALA A O 1
ATOM 2661 N N . LEU A 1 419 ? 97.8986193 140.853951 101.194951 1 156.52 419 LEU A N 1
ATOM 2662 C CA . LEU A 1 419 ? 97.9466193 142.156951 101.905951 1 159.52 419 LEU A CA 1
ATOM 2663 C C . LEU A 1 419 ? 96.6236193 142.429951 102.635951 1 148.16 419 LEU A C 1
ATOM 2664 O O . LEU A 1 419 ? 96.6766193 142.941951 103.776951 1 202.06 419 LEU A O 1
ATOM 2669 N N . VAL A 1 420 ? 95.4836193 142.084951 102.053951 1 103.1 420 VAL A N 1
ATOM 2670 C CA . VAL A 1 420 ? 94.1546193 142.176951 102.747951 1 129.46 420 VAL A CA 1
ATOM 2671 C C . VAL A 1 420 ? 94.0846193 141.285951 104.020951 1 128.06 420 VAL A C 1
ATOM 2672 O O . VAL A 1 420 ? 93.7326193 141.775951 105.136951 1 175.29 420 VAL A O 1
ATOM 2676 N N . VAL A 1 421 ? 94.4746193 140.036951 103.900951 1 128.94 421 VAL A N 1
ATOM 2677 C CA . VAL A 1 421 ? 94.6036193 139.128951 105.064951 1 140.8 421 VAL A CA 1
ATOM 2678 C C . VAL A 1 421 ? 95.6106193 139.728951 106.055951 1 139.85 421 VAL A C 1
ATOM 2679 O O . VAL A 1 421 ? 95.5066193 139.417951 107.280951 1 183.45 421 VAL A O 1
ATOM 2683 N N . LEU A 1 422 ? 96.6256193 140.444951 105.570951 1 141.72 422 LEU A N 1
ATOM 2684 C CA . LEU A 1 422 ? 97.7126193 140.933951 106.451951 1 161.02 422 LEU A CA 1
ATOM 2685 C C . LEU A 1 422 ? 97.1176193 141.999951 107.349951 1 158.86 422 LEU A C 1
ATOM 2686 O O . LEU A 1 422 ? 97.3676193 141.939951 108.576951 1 201.44 422 LEU A O 1
ATOM 2691 N N . LEU A 1 423 ? 96.3816193 142.945951 106.767951 1 154.44 423 LEU A N 1
ATOM 2692 C CA . LEU A 1 423 ? 95.8036193 144.052951 107.566951 1 179.95 423 LEU A CA 1
ATOM 2693 C C . LEU A 1 423 ? 94.7796193 143.497951 108.567951 1 157.56 423 LEU A C 1
ATOM 2694 O O . LEU A 1 423 ? 94.7486193 144.016951 109.701951 1 210.62 423 LEU A O 1
ATOM 2699 N N . VAL A 1 424 ? 94.0496193 142.444951 108.225951 1 144.79 424 VAL A N 1
ATOM 2700 C CA . VAL A 1 424 ? 93.1516193 141.740951 109.186951 1 139.9 424 VAL A CA 1
ATOM 2701 C C . VAL A 1 424 ? 93.9346193 140.983951 110.268951 1 144.53 424 VAL A C 1
ATOM 2702 O O . VAL A 1 424 ? 93.4546193 140.950951 111.381951 1 153.85 424 VAL A O 1
ATOM 2706 N N . LEU A 1 425 ? 95.0856193 140.383951 109.974951 1 162.26 425 LEU A N 1
ATOM 2707 C CA . LEU A 1 425 ? 95.9506193 139.765951 111.022951 1 162.34 425 LEU A CA 1
ATOM 2708 C C . LEU A 1 425 ? 96.4256193 140.823951 112.015951 1 195.64 425 LEU A C 1
ATOM 2709 O O . LEU A 1 425 ? 96.4576193 140.511951 113.205951 1 237.19 425 LEU A O 1
ATOM 2714 N N . LEU A 1 426 ? 96.8226193 142.006951 111.537951 1 210.21 426 LEU A N 1
ATOM 2715 C CA . LEU A 1 426 ? 97.4346193 143.057951 112.394951 1 217.32 426 LEU A CA 1
ATOM 2716 C C . LEU A 1 426 ? 96.3366193 143.770951 113.186951 1 223.03 426 LEU A C 1
ATOM 2717 O O . LEU A 1 426 ? 96.3726193 143.696951 114.433951 1 239.31 426 LEU A O 1
ATOM 2722 N N . PHE A 1 427 ? 95.3906193 144.416951 112.500951 1 194.84 427 PHE A N 1
ATOM 2723 C CA . PHE A 1 427 ? 94.4176193 145.350951 113.121951 1 221.93 427 PHE A CA 1
ATOM 2724 C C . PHE A 1 427 ? 93.1516193 144.610951 113.551951 1 189.25 427 PHE A C 1
ATOM 2725 O O . PHE A 1 427 ? 92.9096193 144.577951 114.774951 1 212.68 427 PHE A O 1
ATOM 2733 N N . LEU A 1 428 ? 92.3516193 144.112951 112.599951 1 170.64 428 LEU A N 1
ATOM 2734 C CA . LEU A 1 428 ? 90.9256193 143.736951 112.827951 1 172.71 428 LEU A CA 1
ATOM 2735 C C . LEU A 1 428 ? 90.8616193 142.630951 113.885951 1 176.56 428 LEU A C 1
ATOM 2736 O O . LEU A 1 428 ? 90.3306193 142.915951 114.964951 1 222.31 428 LEU A O 1
ATOM 2741 N N . GLY A 1 429 ? 91.4606193 141.467951 113.628951 1 176.49 429 GLY A N 1
ATOM 2742 C CA . GLY A 1 429 ? 91.9026193 140.517951 114.671951 1 196.02 429 GLY A CA 1
ATOM 2743 C C . GLY A 1 429 ? 90.7776193 140.123951 115.623951 1 209.71 429 GLY A C 1
ATOM 2744 O O . GLY A 1 429 ? 89.8586193 139.428951 115.209951 1 162.14 429 GLY A O 1
ATOM 2745 N N . PRO A 1 430 ? 90.8086193 140.560951 116.909951 1 222.55 430 PRO A N 1
ATOM 2746 C CA . PRO A 1 430 ? 89.8776193 140.060951 117.924951 1 225.98 430 PRO A CA 1
ATOM 2747 C C . PRO A 1 430 ? 88.4246193 140.572951 117.888951 1 202.94 430 PRO A C 1
ATOM 2748 O O . PRO A 1 430 ? 87.6766193 140.230951 118.798951 1 226.76 430 PRO A O 1
ATOM 2752 N N . LEU A 1 431 ? 88.0176193 141.271951 116.826951 1 172.56 431 LEU A N 1
ATOM 2753 C CA . LEU A 1 431 ? 86.5776193 141.513951 116.528951 1 199.01 431 LEU A CA 1
ATOM 2754 C C . LEU A 1 431 ? 85.8146193 140.199951 116.240951 1 147.93 431 LEU A C 1
ATOM 2755 O O . LEU A 1 431 ? 84.5826193 140.238951 116.342951 1 182.65 431 LEU A O 1
ATOM 2760 N N . PHE A 1 432 ? 86.4826193 139.102951 115.868951 1 151.94 432 PHE A N 1
ATOM 2761 C CA . PHE A 1 432 ? 85.8606193 137.787951 115.554951 1 175.21 432 PHE A CA 1
ATOM 2762 C C . PHE A 1 432 ? 85.8006193 136.907951 116.808951 1 196.46 432 PHE A C 1
ATOM 2763 O O . PHE A 1 432 ? 85.7976193 135.671951 116.656951 1 183.43 432 PHE A O 1
ATOM 2771 N N . TYR A 1 433 ? 85.7606193 137.496951 118.002951 1 201.53 433 TYR A N 1
ATOM 2772 C CA . TYR A 1 433 ? 85.5896193 136.717951 119.247951 1 209.81 433 TYR A CA 1
ATOM 2773 C C . TYR A 1 433 ? 84.1636193 136.159951 119.307951 1 204.64 433 TYR A C 1
ATOM 2774 O O . TYR A 1 433 ? 84.0156193 134.955951 119.547951 1 184.49 433 TYR A O 1
ATOM 2783 N N . TYR A 1 434 ? 83.154619 136.998951 119.051951 1 185.43 434 TYR A N 1
ATOM 2784 C CA . TYR A 1 434 ? 81.719619 136.656951 119.215951 1 185.07 434 TYR A CA 1
ATOM 2785 C C . TYR A 1 434 ? 81.171619 135.987951 117.945951 1 162.69 434 TYR A C 1
ATOM 2786 O O . TYR A 1 434 ? 79.953619 135.811951 117.865951 1 149.11 434 TYR A O 1
ATOM 2795 N N . LEU A 1 435 ? 82.004619 135.588951 116.984951 1 186.47 435 LEU A N 1
ATOM 2796 C CA . LEU A 1 435 ? 81.540619 134.874951 115.756951 1 161.18 435 LEU A CA 1
ATOM 2797 C C . LEU A 1 435 ? 81.147619 133.452951 116.142951 1 127.05 435 LEU A C 1
ATOM 2798 O O . LEU A 1 435 ? 81.991619 132.704951 116.647951 1 168.33 435 LEU A O 1
ATOM 2803 N N . PRO A 1 436 ? 79.884619 133.043951 115.922951 1 119.19 436 PRO A N 1
ATOM 2804 C CA . PRO A 1 436 ? 79.439619 131.683951 116.244951 1 138.07 436 PRO A CA 1
ATOM 2805 C C . PRO A 1 436 ? 80.063619 130.656951 115.290951 1 139.24 436 PRO A C 1
ATOM 2806 O O . PRO A 1 436 ? 80.237619 130.979951 114.117951 1 127.82 436 PRO A O 1
ATOM 2810 N N . LYS A 1 437 ? 80.352619 129.454951 115.782951 1 123.11 437 LYS A N 1
ATOM 2811 C CA . LYS A 1 437 ? 80.941619 128.383951 114.948951 1 137.81 437 LYS A CA 1
ATOM 2812 C C . LYS A 1 437 ? 79.917619 127.920951 113.905951 1 148.33 437 LYS A C 1
ATOM 2813 O O . LYS A 1 437 ? 80.348619 127.393951 112.864951 1 214.67 437 LYS A O 1
ATOM 2819 N N . ALA A 1 438 ? 78.622619 128.078951 114.137951 1 121.91 438 ALA A N 1
ATOM 2820 C CA . ALA A 1 438 ? 77.611619 127.636951 113.163951 1 133.39 438 ALA A CA 1
ATOM 2821 C C . ALA A 1 438 ? 77.716619 128.439951 111.863951 1 136.04 438 ALA A C 1
ATOM 2822 O O . ALA A 1 438 ? 77.471619 127.855951 110.801951 1 171.22 438 ALA A O 1
ATOM 2824 N N . VAL A 1 439 ? 78.116619 129.698951 111.901951 1 132.37 439 VAL A N 1
ATOM 2825 C CA . VAL A 1 439 ? 78.245619 130.506951 110.653951 1 118.88 439 VAL A CA 1
ATOM 2826 C C . VAL A 1 439 ? 79.414619 129.986951 109.822951 1 123.28 439 VAL A C 1
ATOM 2827 O O . VAL A 1 439 ? 79.311619 129.945951 108.581951 1 164.92 439 VAL A O 1
ATOM 2831 N N . LEU A 1 440 ? 80.510619 129.626951 110.467951 1 120.92 440 LEU A N 1
ATOM 2832 C CA . LEU A 1 440 ? 81.646619 129.021951 109.757951 1 122.85 440 LEU A CA 1
ATOM 2833 C C . LEU A 1 440 ? 81.234619 127.700951 109.113951 1 115.67 440 LEU A C 1
ATOM 2834 O O . LEU A 1 440 ? 81.654619 127.456951 107.962951 1 163.36 440 LEU A O 1
ATOM 2839 N N . ALA A 1 441 ? 80.501619 126.858951 109.823951 1 110.43 441 ALA A N 1
ATOM 2840 C CA . ALA A 1 441 ? 80.074619 125.562951 109.264951 1 128.94 441 ALA A CA 1
ATOM 2841 C C . ALA A 1 441 ? 79.180619 125.816951 108.041951 1 118.03 441 ALA A C 1
ATOM 2842 O O . ALA A 1 441 ? 79.384619 125.147951 107.035951 1 164.57 441 ALA A O 1
ATOM 2844 N N . ALA A 1 442 ? 78.287619 126.786951 108.087951 1 102.45 442 ALA A N 1
ATOM 2845 C CA . ALA A 1 442 ? 77.418619 127.116951 106.942951 1 128.01 442 ALA A CA 1
ATOM 2846 C C . ALA A 1 442 ? 78.254619 127.590951 105.750951 1 141.66 442 ALA A C 1
ATOM 2847 O O . ALA A 1 442 ? 77.926619 127.226951 104.601951 1 179.41 442 ALA A O 1
ATOM 2849 N N . ILE A 1 443 ? 79.267619 128.409951 105.987951 1 101.06 443 ILE A N 1
ATOM 2850 C CA . ILE A 1 443 ? 80.141619 128.888951 104.886951 1 120.49 443 ILE A CA 1
ATOM 2851 C C . ILE A 1 443 ? 80.781619 127.674951 104.211951 1 121.2 443 ILE A C 1
ATOM 2852 O O . ILE A 1 443 ? 80.811619 127.642951 102.984951 1 136.12 443 ILE A O 1
ATOM 2857 N N . ILE A 1 444 ? 81.339619 126.762951 104.995951 1 114.95 444 ILE A N 1
ATOM 2858 C CA . ILE A 1 444 ? 81.992619 125.529951 104.478951 1 110.61 444 ILE A CA 1
ATOM 2859 C C . ILE A 1 444 ? 81.010619 124.776951 103.593951 1 110.32 444 ILE A C 1
ATOM 2860 O O . ILE A 1 444 ? 81.442619 124.315951 102.520951 1 205.02 444 ILE A O 1
ATOM 2865 N N . ILE A 1 445 ? 79.756619 124.642951 104.007951 1 112.5 445 ILE A N 1
ATOM 2866 C CA . ILE A 1 445 ? 78.734619 123.859951 103.251951 1 109.82 445 ILE A CA 1
ATOM 2867 C C . ILE A 1 445 ? 78.398619 124.530951 101.913951 1 99.41 445 ILE A C 1
ATOM 2868 O O . ILE A 1 445 ? 78.521619 123.876951 100.850951 1 147.99 445 ILE A O 1
ATOM 2873 N N . VAL A 1 446 ? 78.128619 125.815951 101.914951 1 107.31 446 VAL A N 1
ATOM 2874 C CA . VAL A 1 446 ? 77.875619 126.534951 100.627951 1 144.38 446 VAL A CA 1
ATOM 2875 C C . VAL A 1 446 ? 79.107619 126.511951 99.6869513 1 131.69 446 VAL A C 1
ATOM 2876 O O . VAL A 1 446 ? 78.928619 126.715951 98.4909513 1 154.38 446 VAL A O 1
ATOM 2880 N N . ASN A 1 447 ? 80.328619 126.343951 100.182951 1 117.54 447 ASN A N 1
ATOM 2881 C CA . ASN A 1 447 ? 81.553619 126.233951 99.3379513 1 136.07 447 ASN A CA 1
ATOM 2882 C C . ASN A 1 447 ? 81.803619 124.793951 98.9049513 1 114.69 447 ASN A C 1
ATOM 2883 O O . ASN A 1 447 ? 82.530619 124.556951 97.9489513 1 171.83 447 ASN A O 1
ATOM 2888 N N . LEU A 1 448 ? 81.120619 123.865951 99.5239513 1 122.32 448 LEU A N 1
ATOM 2889 C CA . LEU A 1 448 ? 81.203619 122.421951 99.1899513 1 124.29 448 LEU A CA 1
ATOM 2890 C C . LEU A 1 448 ? 80.370619 122.097951 97.9559513 1 130.96 448 LEU A C 1
ATOM 2891 O O . LEU A 1 448 ? 80.572619 120.987951 97.4179513 1 121.08 448 LEU A O 1
ATOM 2896 N N . LYS A 1 449 ? 79.502619 123.022951 97.5199513 1 127.68 449 LYS A N 1
ATOM 2897 C CA . LYS A 1 449 ? 78.705619 122.905951 96.2719513 1 141.24 449 LYS A CA 1
ATOM 2898 C C . LYS A 1 449 ? 79.591619 122.355951 95.1709513 1 139.14 449 LYS A C 1
ATOM 2899 O O . LYS A 1 449 ? 79.140619 121.365951 94.4839513 1 106.27 449 LYS A O 1
ATOM 2905 N N . GLY A 1 450 ? 80.735619 123.022951 94.9649513 1 122.29 450 GLY A N 1
ATOM 2906 C CA . GLY A 1 450 ? 81.631619 122.686951 93.8429513 1 164.84 450 GLY A CA 1
ATOM 2907 C C . GLY A 1 450 ? 81.856619 121.179951 93.7389513 1 116.14 450 GLY A C 1
ATOM 2908 O O . GLY A 1 450 ? 81.667619 120.578951 92.6539513 1 119.45 450 GLY A O 1
ATOM 2909 N N . LEU A 1 451 ? 82.321619 120.614951 94.8419513 1 94.02 451 LEU A N 1
ATOM 2910 C CA . LEU A 1 451 ? 82.842619 119.244951 94.8949513 1 106.87 451 LEU A CA 1
ATOM 2911 C C . LEU A 1 451 ? 81.660619 118.305951 94.8199513 1 104.78 451 LEU A C 1
ATOM 2912 O O . LEU A 1 451 ? 81.857619 117.219951 94.3309513 1 136.9 451 LEU A O 1
ATOM 2917 N N . LEU A 1 452 ? 80.494619 118.701951 95.3139513 1 113.48 452 LEU A N 1
ATOM 2918 C CA . LEU A 1 452 ? 79.342619 117.768951 95.3229513 1 117.9 452 LEU A CA 1
ATOM 2919 C C . LEU A 1 452 ? 78.789619 117.709951 93.9089513 1 129.04 452 LEU A C 1
ATOM 2920 O O . LEU A 1 452 ? 78.199619 116.692951 93.6029513 1 128.35 452 LEU A O 1
ATOM 2925 N N . MET A 1 453 ? 78.943619 118.755951 93.0929513 1 117.73 453 MET A N 1
ATOM 2926 C CA . MET A 1 453 ? 78.343619 118.745951 91.7349513 1 115.42 453 MET A CA 1
ATOM 2927 C C . MET A 1 453 ? 79.192619 117.851951 90.8379513 1 105.03 453 MET A C 1
ATOM 2928 O O . MET A 1 453 ? 79.047619 117.946951 89.6219513 1 185.75 453 MET A O 1
ATOM 2933 N N . GLN A 1 454 ? 80.142619 117.117951 91.3799513 1 112.57 454 GLN A N 1
ATOM 2934 C CA . GLN A 1 454 ? 80.985619 116.213951 90.5719513 1 116.34 454 GLN A CA 1
ATOM 2935 C C . GLN A 1 454 ? 80.289619 114.866951 90.5849513 1 97.28 454 GLN A C 1
ATOM 2936 O O . GLN A 1 454 ? 80.935619 113.897951 90.1729513 1 140.03 454 GLN A O 1
ATOM 2942 N N . PHE A 1 455 ? 79.103619 114.735951 91.1709513 1 102.21 455 PHE A N 1
ATOM 2943 C CA . PHE A 1 455 ? 78.396619 113.443951 91.0119513 1 110.55 455 PHE A CA 1
ATOM 2944 C C . PHE A 1 455 ? 77.858619 113.439951 89.5819513 1 136.52 455 PHE A C 1
ATOM 2945 O O . PHE A 1 455 ? 77.465619 112.325951 89.1759513 1 112.08 455 PHE A O 1
ATOM 2953 N N . LYS A 1 456 ? 77.791619 114.604951 88.8979513 1 106.05 456 LYS A N 1
ATOM 2954 C CA . LYS A 1 456 ? 77.437619 114.679951 87.4599513 1 112.34 456 LYS A CA 1
ATOM 2955 C C . LYS A 1 456 ? 78.469619 113.945951 86.5809513 1 117.53 456 LYS A C 1
ATOM 2956 O O . LYS A 1 456 ? 78.224619 113.839951 85.3789513 1 192.22 456 LYS A O 1
ATOM 2962 N N . ASP A 1 457 ? 79.576619 113.470951 87.1149513 1 123.02 457 ASP A N 1
ATOM 2963 C CA . ASP A 1 457 ? 80.626619 112.766951 86.3499513 1 133.13 457 ASP A CA 1
ATOM 2964 C C . ASP A 1 457 ? 80.397619 111.247951 86.3169513 1 101.1 457 ASP A C 1
ATOM 2965 O O . ASP A 1 457 ? 81.069619 110.604951 85.5599513 1 160.72 457 ASP A O 1
ATOM 2970 N N . ALA A 1 458 ? 79.689619 110.655951 87.2489513 1 97.43 458 ALA A N 1
ATOM 2971 C CA . ALA A 1 458 ? 79.563619 109.188951 87.3499513 1 123.9 458 ALA A CA 1
ATOM 2972 C C . ALA A 1 458 ? 78.672619 108.698951 86.2109513 1 133.11 458 ALA A C 1
ATOM 2973 O O . ALA A 1 458 ? 79.040619 107.742951 85.5379513 1 144.57 458 ALA A O 1
ATOM 2975 N N . PRO A 1 459 ? 77.524619 109.339951 85.8819513 1 123.59 459 PRO A N 1
ATOM 2976 C CA . PRO A 1 459 ? 76.800619 108.955951 84.6789513 1 116.93 459 PRO A CA 1
ATOM 2977 C C . PRO A 1 459 ? 77.584619 109.106951 83.3719513 1 115.05 459 PRO A C 1
ATOM 2978 O O . PRO A 1 459 ? 77.377619 108.278951 82.5019513 1 147.15 459 PRO A O 1
ATOM 2982 N N . LYS A 1 460 ? 78.313619 110.219951 83.2089513 1 106.8 460 LYS A N 1
ATOM 2983 C CA . LYS A 1 460 ? 79.030619 110.550951 81.9639513 1 111.14 460 LYS A CA 1
ATOM 2984 C C . LYS A 1 460 ? 80.023619 109.424951 81.7219513 1 89.67 460 LYS A C 1
ATOM 2985 O O . LYS A 1 460 ? 80.084619 108.909951 80.5659513 1 154.74 460 LYS A O 1
ATOM 2991 N N . LEU A 1 461 ? 80.820619 109.092951 82.7309513 1 111.33 461 LEU A N 1
ATOM 2992 C CA . LEU A 1 461 ? 81.8416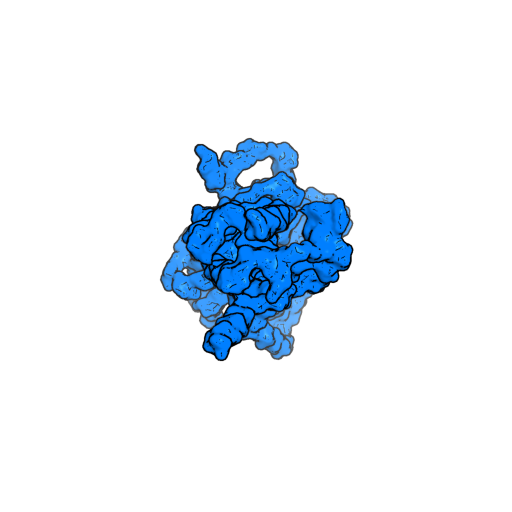19 108.012951 82.6479513 1 101.77 461 LEU A CA 1
ATOM 2993 C C . LEU A 1 461 ? 81.124619 106.730951 82.3329513 1 81.03 461 LEU A C 1
ATOM 2994 O O . LEU A 1 461 ? 81.638619 105.966951 81.4969513 1 120.71 461 LEU A O 1
ATOM 2999 N N . TRP A 1 462 ? 80.017619 106.492951 83.0169513 1 108.22 462 TRP A N 1
ATOM 3000 C CA . TRP A 1 462 ? 79.276619 105.229951 82.8309513 1 126.19 462 TRP A CA 1
ATOM 3001 C C . TRP A 1 462 ? 78.997619 105.078951 81.3459513 1 107.65 462 TRP A C 1
ATOM 3002 O O . TRP A 1 462 ? 79.253619 103.955951 80.8619513 1 101.79 462 TRP A O 1
ATOM 3013 N N . LYS A 1 463 ? 78.439619 106.134951 80.7219513 1 110.42 463 LYS A N 1
ATOM 3014 C CA . LYS A 1 463 ? 77.953619 106.145951 79.3199513 1 119.35 463 LYS A CA 1
ATOM 3015 C C . LYS A 1 463 ? 79.122619 105.828951 78.4289513 1 116.28 463 LYS A C 1
ATOM 3016 O O . LYS A 1 463 ? 78.937619 104.899951 77.6179513 1 147.84 463 LYS A O 1
ATOM 3022 N N . VAL A 1 464 ? 80.288619 106.443951 78.6569513 1 107.69 464 VAL A N 1
ATOM 3023 C CA . VAL A 1 464 ? 81.434619 106.239951 77.7219513 1 113.88 464 VAL A CA 1
ATOM 3024 C C . VAL A 1 464 ? 82.266619 104.996951 78.0409513 1 111.31 464 VAL A C 1
ATOM 3025 O O . VAL A 1 464 ? 82.223619 104.053951 77.2149513 1 125.94 464 VAL A O 1
ATOM 3029 N N . ASP A 1 465 ? 82.991619 104.991951 79.1569513 1 108.13 465 ASP A N 1
ATOM 3030 C CA . ASP A 1 465 ? 83.9666193 103.914951 79.4869513 1 125.99 465 ASP A CA 1
ATOM 3031 C C . ASP A 1 465 ? 83.7076193 103.358951 80.8979513 1 103.8 465 ASP A C 1
ATOM 3032 O O . ASP A 1 465 ? 83.8246193 104.108951 81.8839513 1 149.51 465 ASP A O 1
ATOM 3037 N N . LYS A 1 466 ? 83.355619 102.087951 80.9999513 1 114.48 466 LYS A N 1
ATOM 3038 C CA . LYS A 1 466 ? 83.054619 101.444951 82.3009513 1 102.84 466 LYS A CA 1
ATOM 3039 C C . LYS A 1 466 ? 84.3046193 101.336951 83.1899513 1 107.05 466 LYS A C 1
ATOM 3040 O O . LYS A 1 466 ? 84.1256193 101.427951 84.4019513 1 120.24 466 LYS A O 1
ATOM 3046 N N . LEU A 1 467 ? 85.5016193 101.117951 82.6569513 1 95.39 467 LEU A N 1
ATOM 3047 C CA . LEU A 1 467 ? 86.7066193 101.190951 83.5189513 1 102.73 467 LEU A CA 1
ATOM 3048 C C . LEU A 1 467 ? 86.9526193 102.607951 84.0789513 1 109.83 467 LEU A C 1
ATOM 3049 O O . LEU A 1 467 ? 87.3956193 102.675951 85.2599513 1 132.29 467 LEU A O 1
ATOM 3054 N N . ASP A 1 468 ? 86.6436193 103.679951 83.3439513 1 103.25 468 ASP A N 1
ATOM 3055 C CA . ASP A 1 468 ? 86.7886193 105.075951 83.8529513 1 126.87 468 ASP A CA 1
ATOM 3056 C C . ASP A 1 468 ? 85.7566193 105.306951 84.9399513 1 82.68 468 ASP A C 1
ATOM 3057 O O . ASP A 1 468 ? 86.1376193 105.790951 86.0429513 1 121.3 468 ASP A O 1
ATOM 3062 N N . PHE A 1 469 ? 84.5516193 104.829951 84.7099513 1 97.28 469 PHE A N 1
ATOM 3063 C CA . PHE A 1 469 ? 83.4936193 104.781951 85.7499513 1 101.58 469 PHE A CA 1
ATOM 3064 C C . PHE A 1 469 ? 83.9536193 104.016951 86.9989513 1 81.62 469 PHE A C 1
ATOM 3065 O O . PHE A 1 469 ? 83.7176193 104.519951 88.0929513 1 93.92 469 PHE A O 1
ATOM 3073 N N . LEU A 1 470 ? 84.5666193 102.857951 86.8539513 1 78.71 470 LEU A N 1
ATOM 3074 C CA . LEU A 1 470 ? 85.0066193 102.072951 88.0319513 1 99.77 470 LEU A CA 1
ATOM 3075 C C . LEU A 1 470 ? 86.1106193 102.816951 88.7479513 1 82.17 470 LEU A C 1
ATOM 3076 O O . LEU A 1 470 ? 86.1576193 102.646951 89.9939513 1 106.41 470 LEU A O 1
ATOM 3081 N N . ILE A 1 471 ? 86.9926193 103.520951 88.0619513 1 80.64 471 ILE A N 1
ATOM 3082 C CA . ILE A 1 471 ? 88.0506193 104.228951 88.8249513 1 99.19 471 ILE A CA 1
ATOM 3083 C C . ILE A 1 471 ? 87.3576193 105.224951 89.7379513 1 89.58 471 ILE A C 1
ATOM 3084 O O . ILE A 1 471 ? 87.7556193 105.293951 90.9369513 1 98.8 471 ILE A O 1
ATOM 3089 N N . TRP A 1 472 ? 86.3946193 105.966951 89.1879513 1 73.95 472 TRP A N 1
ATOM 3090 C CA . TRP A 1 472 ? 85.6406193 106.989951 89.9529513 1 74.26 472 TRP A CA 1
ATOM 3091 C C . TRP A 1 472 ? 84.9286193 106.324951 91.1329513 1 75.93 472 TRP A C 1
ATOM 3092 O O . TRP A 1 472 ? 85.1016193 106.762951 92.2339513 1 119.68 472 TRP A O 1
ATOM 3103 N N . LEU A 1 473 ? 84.2606193 105.206951 90.9089513 1 86.13 473 LEU A N 1
ATOM 3104 C CA . LEU A 1 473 ? 83.4826193 104.545951 91.9729513 1 106.7 473 LEU A CA 1
ATOM 3105 C C . LEU A 1 473 ? 84.3866193 103.966951 93.0549513 1 104.48 473 LEU A C 1
ATOM 3106 O O . LEU A 1 473 ? 84.1176193 104.159951 94.2319513 1 94.09 473 LEU A O 1
ATOM 3111 N N . VAL A 1 474 ? 85.3676193 103.188951 92.6559513 1 84.65 474 VAL A N 1
ATOM 3112 C CA . VAL A 1 474 ? 86.2916193 102.618951 93.6649513 1 86.47 474 VAL A CA 1
ATOM 3113 C C . VAL A 1 474 ? 86.9006193 103.746951 94.5289513 1 91.23 474 VAL A C 1
ATOM 3114 O O . VAL A 1 474 ? 86.9976193 103.576951 95.7189513 1 122.35 474 VAL A O 1
ATOM 3118 N N . THR A 1 475 ? 87.3966193 104.821951 93.9619513 1 95.06 475 THR A N 1
ATOM 3119 C CA . THR A 1 475 ? 87.9966193 105.894951 94.7679513 1 98.57 475 THR A CA 1
ATOM 3120 C C . THR A 1 475 ? 86.9496193 106.539951 95.6699513 1 107.24 475 THR A C 1
ATOM 3121 O O . THR A 1 475 ? 87.2646193 106.766951 96.8379513 1 114.78 475 THR A O 1
ATOM 3125 N N . PHE A 1 476 ? 85.7456193 106.759951 95.1669513 1 81.63 476 PHE A N 1
ATOM 3126 C CA . PHE A 1 476 ? 84.6616193 107.405951 95.9429513 1 95.63 476 PHE A CA 1
ATOM 3127 C C . PHE A 1 476 ? 84.2696193 106.573951 97.1579513 1 96.66 476 PHE A C 1
ATOM 3128 O O . PHE A 1 476 ? 84.1806193 107.084951 98.2889513 1 114.66 476 PHE A O 1
ATOM 3136 N N . LEU A 1 477 ? 84.1176193 105.285951 96.9239513 1 105.21 477 LEU A N 1
ATOM 3137 C CA . LEU A 1 477 ? 83.7006193 104.340951 97.9859513 1 114.86 477 LEU A CA 1
ATOM 3138 C C . LEU A 1 477 ? 84.8736193 104.109951 98.9279513 1 98.16 477 LEU A C 1
ATOM 3139 O O . LEU A 1 477 ? 84.6376193 104.137951 100.136951 1 172.16 477 LEU A O 1
ATOM 3144 N N . GLY A 1 478 ? 86.0716193 103.959951 98.4089513 1 103.52 478 GLY A N 1
ATOM 3145 C CA . GLY A 1 478 ? 87.3006193 103.909951 99.2169513 1 127.73 478 GLY A CA 1
ATOM 3146 C C . GLY A 1 478 ? 87.3796193 105.051951 100.214951 1 102.31 478 GLY A C 1
ATOM 3147 O O . GLY A 1 478 ? 87.9216193 104.869951 101.313951 1 142.31 478 GLY A O 1
ATOM 3148 N N . VAL A 1 479 ? 86.9406193 106.219951 99.8209513 1 101 479 VAL A N 1
ATOM 3149 C CA . VAL A 1 479 ? 87.1786193 107.422951 100.632951 1 98.56 479 VAL A CA 1
ATOM 3150 C C . VAL A 1 479 ? 86.0756193 107.500951 101.669951 1 109.3 479 VAL A C 1
ATOM 3151 O O . VAL A 1 479 ? 86.3616193 107.927951 102.797951 1 155.91 479 VAL A O 1
ATOM 3155 N N . VAL A 1 480 ? 84.8596193 107.177951 101.271951 1 111.4 480 VAL A N 1
ATOM 3156 C CA . VAL A 1 480 ? 83.6956193 107.347951 102.166951 1 125.79 480 VAL A CA 1
ATOM 3157 C C . VAL A 1 480 ? 83.7476193 106.199951 103.183951 1 137.68 480 VAL A C 1
ATOM 3158 O O . VAL A 1 480 ? 83.7956193 106.450951 104.414951 1 156.26 480 VAL A O 1
ATOM 3162 N N . PHE A 1 481 ? 83.7766193 104.972951 102.691951 1 115.03 481 PHE A N 1
ATOM 3163 C CA . PHE A 1 481 ? 83.5636193 103.773951 103.533951 1 121.95 481 PHE A CA 1
ATOM 3164 C C . PHE A 1 481 ? 84.8906193 103.162951 103.982951 1 101.44 481 PHE A C 1
ATOM 3165 O O . PHE A 1 481 ? 84.8186193 102.111951 104.614951 1 140.21 481 PHE A O 1
ATOM 3173 N N . LEU A 1 482 ? 86.0166193 103.836951 103.823951 1 101.94 482 LEU A N 1
ATOM 3174 C CA . LEU A 1 482 ? 87.2726193 103.489951 104.575951 1 122.59 482 LEU A CA 1
ATOM 3175 C C . LEU A 1 482 ? 87.9506193 104.803951 104.941951 1 135 482 LEU A C 1
ATOM 3176 O O . LEU A 1 482 ? 87.2146193 105.838951 105.097951 1 145.6 482 LEU A O 1
ATOM 3181 N N . SER A 1 483 ? 89.2826193 104.793951 105.073951 1 123.55 483 SER A N 1
ATOM 3182 C CA . SER A 1 483 ? 90.0106193 106.044951 105.368951 1 173.75 483 SER A CA 1
ATOM 3183 C C . SER A 1 483 ? 90.0996193 106.850951 104.079951 1 131.78 483 SER A C 1
ATOM 3184 O O . SER A 1 483 ? 89.9086193 106.261951 103.026951 1 148.73 483 SER A O 1
ATOM 3187 N N . VAL A 1 484 ? 90.3666193 108.145951 104.181951 1 126.25 484 VAL A N 1
ATOM 3188 C CA . VAL A 1 484 ? 90.6226193 109.021951 103.006951 1 116.88 484 VAL A CA 1
ATOM 3189 C C . VAL A 1 484 ? 92.0086193 108.706951 102.414951 1 130.46 484 VAL A C 1
ATOM 3190 O O . VAL A 1 484 ? 92.0586193 108.571951 101.178951 1 185.16 484 VAL A O 1
ATOM 3194 N N . GLU A 1 485 ? 93.0616193 108.526951 103.216951 1 125.46 485 GLU A N 1
ATOM 3195 C CA . GLU A 1 485 ? 94.3876193 108.026951 102.730951 1 146.33 485 GLU A CA 1
ATOM 3196 C C . GLU A 1 485 ? 94.2686193 106.652951 102.028951 1 122.7 485 GLU A C 1
ATOM 3197 O O . GLU A 1 485 ? 94.7836193 106.496951 100.913951 1 186.97 485 GLU A O 1
ATOM 3203 N N . ILE A 1 486 ? 93.5586193 105.705951 102.622951 1 140.87 486 ILE A N 1
ATOM 3204 C CA . ILE A 1 486 ? 93.3606193 104.332951 102.077951 1 146.94 486 ILE A CA 1
ATOM 3205 C C . ILE A 1 486 ? 92.5286193 104.457951 100.801951 1 136.65 486 ILE A C 1
ATOM 3206 O O . ILE A 1 486 ? 92.7956193 103.705951 99.8489513 1 124.68 486 ILE A O 1
ATOM 3211 N N . GLY A 1 487 ? 91.5426193 105.351951 100.779951 1 122.88 487 GLY A N 1
ATOM 3212 C CA . GLY A 1 487 ? 90.6826193 105.548951 99.5939513 1 117.69 487 GLY A CA 1
ATOM 3213 C C . GLY A 1 487 ? 91.5176193 105.953951 98.3939513 1 100.15 487 GLY A C 1
ATOM 3214 O O . GLY A 1 487 ? 91.3536193 105.361951 97.3269513 1 105.72 487 GLY A O 1
ATOM 3215 N N . LEU A 1 488 ? 92.3676193 106.956951 98.5709513 1 100.73 488 LEU A N 1
ATOM 3216 C CA . LEU A 1 488 ? 93.3146193 107.448951 97.5499513 1 106.62 488 LEU A CA 1
ATOM 3217 C C . LEU A 1 488 ? 94.2516193 106.337951 97.1079513 1 88.5 488 LEU A C 1
ATOM 3218 O O . LEU A 1 488 ? 94.4526193 106.216951 95.9199513 1 147.52 488 LEU A O 1
ATOM 3223 N N . LEU A 1 489 ? 94.7676193 105.543951 98.0139513 1 92.23 489 LEU A N 1
ATOM 3224 C CA . LEU A 1 489 ? 95.7456193 104.483951 97.6759513 1 125.02 489 LEU A CA 1
ATOM 3225 C C . LEU A 1 489 ? 95.0706193 103.422951 96.8229513 1 103.42 489 LEU A C 1
ATOM 3226 O O . LEU A 1 489 ? 95.6446193 103.045951 95.8009513 1 120.73 489 LEU A O 1
ATOM 3231 N N . VAL A 1 490 ? 93.9116193 102.958951 97.2579513 1 114.94 490 VAL A N 1
ATOM 3232 C CA . VAL A 1 490 ? 93.1116193 101.929951 96.5369513 1 118.12 490 VAL A CA 1
ATOM 3233 C C . VAL A 1 490 ? 92.7496193 102.460951 95.1379513 1 130.07 490 VAL A C 1
ATOM 3234 O O . VAL A 1 490 ? 92.8336193 101.722951 94.1659513 1 109.12 490 VAL A O 1
ATOM 3238 N N . GLY A 1 491 ? 92.2686193 103.695951 95.0489513 1 126.28 491 GLY A N 1
ATOM 3239 C CA . GLY A 1 491 ? 91.9136193 104.330951 93.7819513 1 118.89 491 GLY A CA 1
ATOM 3240 C C . GLY A 1 491 ? 93.0906193 104.323951 92.8379513 1 90.19 491 GLY A C 1
ATOM 3241 O O . GLY A 1 491 ? 92.8726193 103.997951 91.6769513 1 115.75 491 GLY A O 1
ATOM 3242 N N . VAL A 1 492 ? 94.2756193 104.694951 93.3049513 1 93.81 492 VAL A N 1
ATOM 3243 C CA . VAL A 1 492 ? 95.4826193 104.835951 92.4389513 1 95.81 492 VAL A CA 1
ATOM 3244 C C . VAL A 1 492 ? 95.9406193 103.468951 91.9449513 1 92.8 492 VAL A C 1
ATOM 3245 O O . VAL A 1 492 ? 96.3206193 103.321951 90.7599513 1 110.16 492 VAL A O 1
ATOM 3249 N N . GLY A 1 493 ? 95.8676193 102.490951 92.8149513 1 105.42 493 GLY A N 1
ATOM 3250 C CA . GLY A 1 493 ? 96.1696193 101.122951 92.4149513 1 99.57 493 GLY A CA 1
ATOM 3251 C C . GLY A 1 493 ? 95.2636193 100.708951 91.2999513 1 95.41 493 GLY A C 1
ATOM 3252 O O . GLY A 1 493 ? 95.7616193 100.173951 90.2979513 1 132.1 493 GLY A O 1
ATOM 3253 N N . PHE A 1 494 ? 93.9586193 100.832951 91.5089513 1 94.5 494 PHE A N 1
ATOM 3254 C CA . PHE A 1 494 ? 92.9746193 100.281951 90.5479513 1 103.86 494 PHE A CA 1
ATOM 3255 C C . PHE A 1 494 ? 93.1836193 101.019951 89.2199513 1 102.45 494 PHE A C 1
ATOM 3256 O O . PHE A 1 494 ? 93.0566193 100.398951 88.1349513 1 106.7 494 PHE A O 1
ATOM 3264 N N . SER A 1 495 ? 93.4436193 102.329951 89.3159513 1 102.42 495 SER A N 1
ATOM 3265 C CA . SER A 1 495 ? 93.6936193 103.230951 88.1749513 1 90.2 495 SER A CA 1
ATOM 3266 C C . SER A 1 495 ? 94.8076193 102.605951 87.3529513 1 87.73 495 SER A C 1
ATOM 3267 O O . SER A 1 495 ? 94.6446193 102.566951 86.1399513 1 81.87 495 SER A O 1
ATOM 3270 N N . LEU A 1 496 ? 95.8966193 102.145951 87.9669513 1 92.31 496 LEU A N 1
ATOM 3271 C CA . LEU A 1 496 ? 97.0446193 101.583951 87.1969513 1 101.7 496 LEU A CA 1
ATOM 3272 C C . LEU A 1 496 ? 96.7046193 100.208951 86.6419513 1 87.75 496 LEU A C 1
ATOM 3273 O O . LEU A 1 496 ? 97.3946193 99.7839513 85.7309513 1 113.57 496 LEU A O 1
ATOM 3278 N N . LEU A 1 497 ? 95.9036193 99.4569513 87.3749513 1 105.35 497 LEU A N 1
ATOM 3279 C CA . LEU A 1 497 ? 95.5516193 98.0939513 86.9669513 1 107.8 497 LEU A CA 1
ATOM 3280 C C . LEU A 1 497 ? 94.7376193 98.1789513 85.6779513 1 92.55 497 LEU A C 1
ATOM 3281 O O . LEU A 1 497 ? 94.8006193 97.2369513 84.8979513 1 118.77 497 LEU A O 1
ATOM 3286 N N . THR A 1 498 ? 93.9186193 99.1989513 85.5089513 1 101.05 498 THR A N 1
ATOM 3287 C CA . THR A 1 498 ? 92.9896193 99.2929513 84.3569513 1 111.64 498 THR A CA 1
ATOM 3288 C C . THR A 1 498 ? 93.7596193 99.3399513 83.0379513 1 105.85 498 THR A C 1
ATOM 3289 O O . THR A 1 498 ? 93.2396193 98.8239513 82.0549513 1 154.72 498 THR A O 1
ATOM 3293 N N . VAL A 1 499 ? 94.9766193 99.8379513 83.0109513 1 100.76 499 VAL A N 1
ATOM 3294 C CA . VAL A 1 499 ? 95.8376193 99.7539513 81.7889513 1 102.72 499 VAL A CA 1
ATOM 3295 C C . VAL A 1 499 ? 96.1356193 98.2769513 81.4569513 1 99.34 499 VAL A C 1
ATOM 3296 O O . VAL A 1 499 ? 95.9406193 97.9109513 80.2779513 1 130.16 499 VAL A O 1
ATOM 3300 N N . LEU A 1 500 ? 96.5636193 97.4489513 82.4219513 1 75.56 500 LEU A N 1
ATOM 3301 C CA . LEU A 1 500 ? 96.7976193 96.0119513 82.1729513 1 90.43 500 LEU A CA 1
ATOM 3302 C C . LEU A 1 500 ? 95.4846193 95.3899513 81.7599513 1 99.93 500 LEU A C 1
ATOM 3303 O O . LEU A 1 500 ? 95.5146193 94.5069513 80.9089513 1 116.48 500 LEU A O 1
ATOM 3308 N N . LEU A 1 501 ? 94.3856193 95.7709513 82.3909513 1 86.95 501 LEU A N 1
ATOM 3309 C CA . LEU A 1 501 ? 93.1246193 95.0829513 82.0809513 1 90.24 501 LEU A CA 1
ATOM 3310 C C . LEU A 1 501 ? 92.7156193 95.3719513 80.6439513 1 97.45 501 LEU A C 1
ATOM 3311 O O . LEU A 1 501 ? 91.9666193 94.5439513 80.0949513 1 158.65 501 LEU A O 1
ATOM 3316 N N . ARG A 1 502 ? 93.0916193 96.5189513 80.0899513 1 103.45 502 ARG A N 1
ATOM 3317 C CA . ARG A 1 502 ? 92.7206193 96.8669513 78.6959513 1 108.99 502 ARG A CA 1
ATOM 3318 C C . ARG A 1 502 ? 93.5916193 96.0729513 77.7219513 1 107.31 502 ARG A C 1
ATOM 3319 O O . ARG A 1 502 ? 93.0876193 95.7709513 76.6259513 1 140.94 502 ARG A O 1
ATOM 3327 N N . THR A 1 503 ? 94.8386193 95.7799513 78.0899513 1 108.28 503 THR A N 1
ATOM 3328 C CA . THR A 1 503 ? 95.8376193 95.2119513 77.1719513 1 115.7 503 THR A CA 1
ATOM 3329 C C . THR A 1 503 ? 96.0386193 93.7139513 77.4119513 1 115.81 503 THR A C 1
ATOM 3330 O O . THR A 1 503 ? 96.9796193 93.1339513 76.8009513 1 94.35 503 THR A O 1
ATOM 3334 N N . GLN A 1 504 ? 95.2066193 93.0539513 78.2019513 1 111.88 504 GLN A N 1
ATOM 3335 C CA . GLN A 1 504 ? 95.6306193 91.6909513 78.6149513 1 127.16 504 GLN A CA 1
ATOM 3336 C C . GLN A 1 504 ? 94.9306193 90.6669513 77.7669513 1 105.49 504 GLN A C 1
ATOM 3337 O O . GLN A 1 504 ? 95.3146193 89.4939513 77.9019513 1 142.79 504 GLN A O 1
ATOM 3343 N N . ARG A 1 505 ? 93.9196193 91.0689513 76.9949513 1 115.03 505 ARG A N 1
ATOM 3344 C CA . ARG A 1 505 ? 93.2256193 90.1629513 76.0379513 1 116.18 505 ARG A CA 1
ATOM 3345 C C . ARG A 1 505 ? 93.0836193 91.0209513 74.7989513 1 106.83 505 ARG A C 1
ATOM 3346 O O . ARG A 1 505 ? 91.9966193 91.4649513 74.4419513 1 135.77 505 ARG A O 1
ATOM 3354 N N . PRO A 1 506 ? 94.2066193 91.3279513 74.1269513 1 112.82 506 PRO A N 1
ATOM 3355 C CA . PRO A 1 506 ? 94.1706193 92.1569513 72.9279513 1 99.48 506 PRO A CA 1
ATOM 3356 C C . PRO A 1 506 ? 93.3666193 91.5449513 71.7669513 1 101.95 506 PRO A C 1
ATOM 3357 O O . PRO A 1 506 ? 92.7366193 90.5359513 71.9189513 1 145.5 506 PRO A O 1
ATOM 3361 N N . ARG A 1 507 ? 93.3646193 92.2269513 70.6349513 1 121.05 507 ARG A N 1
ATOM 3362 C CA . ARG A 1 507 ? 92.4916193 91.9419513 69.4839513 1 128.2 507 ARG A CA 1
ATOM 3363 C C . ARG A 1 507 ? 93.3936193 91.2879513 68.4699513 1 106.73 507 ARG A C 1
ATOM 3364 O O . ARG A 1 507 ? 94.1936193 91.9869513 67.8569513 1 154.02 507 ARG A O 1
ATOM 3372 N N . THR A 1 508 ? 93.2976193 89.9689513 68.3359513 1 130.65 508 THR A N 1
ATOM 3373 C CA . THR A 1 508 ? 94.1246193 89.1739513 67.3879513 1 119.74 508 THR A CA 1
ATOM 3374 C C . THR A 1 508 ? 93.3176193 88.9399513 66.1289513 1 106.2 508 THR A C 1
ATOM 3375 O O . THR A 1 508 ? 92.0866193 88.8579513 66.2439513 1 158.83 508 THR A O 1
ATOM 3379 N N . SER A 1 509 ? 93.9716193 88.8219513 64.9949513 1 105.45 509 SER A N 1
ATOM 3380 C CA . SER A 1 509 ? 93.2836193 88.7649513 63.6909513 1 115.6 509 SER A CA 1
ATOM 3381 C C . SER A 1 509 ? 94.0676193 87.9259513 62.6959513 1 114.59 509 SER A C 1
ATOM 3382 O O . SER A 1 509 ? 95.2756193 87.8729513 62.8029513 1 135.97 509 SER A O 1
ATOM 3385 N N . VAL A 1 510 ? 93.3936193 87.3249513 61.7309513 1 119.44 510 VAL A N 1
ATOM 3386 C CA . VAL A 1 510 ? 94.1126193 86.6989513 60.5979513 1 101.19 510 VAL A CA 1
ATOM 3387 C C . VAL A 1 510 ? 93.7536193 87.5139513 59.3879513 1 104.4 510 VAL A C 1
ATOM 3388 O O . VAL A 1 510 ? 92.5586193 87.6779513 59.1239513 1 156.71 510 VAL A O 1
ATOM 3392 N N . LEU A 1 511 ? 94.7746193 87.9709513 58.6779513 1 133.67 511 LEU A N 1
ATOM 3393 C CA . LEU A 1 511 ? 94.6146193 88.9609513 57.5979513 1 125.3 511 LEU A CA 1
ATOM 3394 C C . LEU A 1 511 ? 94.6256193 88.2249513 56.2799513 1 150.6 511 LEU A C 1
ATOM 3395 O O . LEU A 1 511 ? 95.4756193 87.2449513 56.1399513 1 88.65 511 LEU A O 1
ATOM 3400 N N . GLY A 1 512 ? 93.7796193 88.7609513 55.3769513 1 135.53 512 GLY A N 1
ATOM 3401 C CA . GLY A 1 512 ? 93.7366193 88.4379513 53.9439513 1 152.52 512 GLY A CA 1
ATOM 3402 C C . GLY A 1 512 ? 93.9786193 89.6639513 53.0859513 1 181.11 512 GLY A C 1
ATOM 3403 O O . GLY A 1 512 ? 93.7186193 90.7689513 53.5649513 1 122.15 512 GLY A O 1
ATOM 3404 N N . ARG A 1 513 ? 94.4596193 89.4519513 51.8579513 1 207.14 513 ARG A N 1
ATOM 3405 C CA . ARG A 1 513 ? 94.6886193 90.4859513 50.8139513 1 173.32 513 ARG A CA 1
ATOM 3406 C C . ARG A 1 513 ? 93.3356193 90.8489513 50.2059513 1 169.99 513 ARG A C 1
ATOM 3407 O O . ARG A 1 513 ? 92.6416193 89.9379513 49.7229513 1 150.48 513 ARG A O 1
ATOM 3415 N N . ILE A 1 514 ? 93.0136193 92.1359513 50.1449513 1 150.38 514 ILE A N 1
ATOM 3416 C CA . ILE A 1 514 ? 91.8456193 92.6459513 49.3609513 1 152.92 514 ILE A CA 1
ATOM 3417 C C . ILE A 1 514 ? 92.1206193 92.3719513 47.8749513 1 199.19 514 ILE A C 1
ATOM 3418 O O . ILE A 1 514 ? 93.2146193 92.6659513 47.3879513 1 298.07 514 ILE A O 1
ATOM 3423 N N . PRO A 1 515 ? 91.1836193 91.7749513 47.0989513 1 239.76 515 PRO A N 1
ATOM 3424 C CA . PRO A 1 515 ? 91.4576193 91.4279513 45.6999513 1 247.35 515 PRO A CA 1
ATOM 3425 C C . PRO A 1 515 ? 91.8296193 92.6439513 44.8329513 1 297.7 515 PRO A C 1
ATOM 3426 O O . PRO A 1 515 ? 91.1396193 93.6539513 44.9189513 1 284.4 515 PRO A O 1
ATOM 3430 N N . GLY A 1 516 ? 92.9196193 92.5249513 44.0579513 1 322.45 516 GLY A N 1
ATOM 3431 C CA . GLY A 1 516 ? 93.4496193 93.5649513 43.1489513 1 320.44 516 GLY A CA 1
ATOM 3432 C C . GLY A 1 516 ? 94.0286193 94.7739513 43.8779513 1 302.95 516 GLY A C 1
ATOM 3433 O O . GLY A 1 516 ? 94.2176193 95.8219513 43.2199513 1 280.3 516 GLY A O 1
ATOM 3434 N N . THR A 1 517 ? 94.3026193 94.6539513 45.1809513 1 291.32 517 THR A N 1
ATOM 3435 C CA . THR A 1 517 ? 94.9286193 95.7059513 46.0319513 1 262.98 517 THR A CA 1
ATOM 3436 C C . THR A 1 517 ? 96.0486193 95.0379513 46.8409513 1 231.5 517 THR A C 1
ATOM 3437 O O . THR A 1 517 ? 95.8956193 93.8529513 47.2099513 1 256.19 517 THR A O 1
ATOM 3441 N N . ASP A 1 518 ? 97.1156193 95.7799513 47.1309513 1 223.87 518 ASP A N 1
ATOM 3442 C CA . ASP A 1 518 ? 98.2756193 95.3019513 47.9249513 1 230.32 518 ASP A CA 1
ATOM 3443 C C . ASP A 1 518 ? 98.1186193 95.7639513 49.3749513 1 207.15 518 ASP A C 1
ATOM 3444 O O . ASP A 1 518 ? 99.1476193 95.9169513 50.0539513 1 233.33 518 ASP A O 1
ATOM 3449 N N . ILE A 1 519 ? 96.8846193 95.8319513 49.8779513 1 184.52 519 ILE A N 1
ATOM 3450 C CA . ILE A 1 519 ? 96.6066193 95.9439513 51.3409513 1 170.14 519 ILE A CA 1
ATOM 3451 C C . ILE A 1 519 ? 95.9786193 94.6299513 51.8659513 1 168.83 519 ILE A C 1
ATOM 3452 O O . ILE A 1 519 ? 95.2656193 93.9329513 51.1019513 1 139.6 519 ILE A O 1
ATOM 3457 N N . TYR A 1 520 ? 96.2406193 94.3079513 53.1389513 1 142.29 520 TYR A N 1
ATOM 3458 C CA . TYR A 1 520 ? 95.7116193 93.1319513 53.8769513 1 128.52 520 TYR A CA 1
ATOM 3459 C C . TYR A 1 520 ? 94.8906193 93.5849513 55.0889513 1 136.53 520 TYR A C 1
ATOM 3460 O O . TYR A 1 520 ? 95.3696193 94.5169513 55.7839513 1 130.1 520 TYR A O 1
ATOM 3469 N N . ARG A 1 521 ? 93.6876193 93.0339513 55.3029513 1 119.59 521 ARG A N 1
ATOM 3470 C CA . ARG A 1 521 ? 92.8596193 93.3449513 56.5059513 1 151.15 521 ARG A CA 1
ATOM 3471 C C . ARG A 1 521 ? 92.2106193 92.0529513 57.0019513 1 150.45 521 ARG A C 1
ATOM 3472 O O . ARG A 1 521 ? 92.2956193 90.9989513 56.2789513 1 111.76 521 ARG A O 1
ATOM 3480 N N . ASP A 1 522 ? 91.5576193 92.1419513 58.1749513 1 140.63 522 ASP A N 1
ATOM 3481 C CA . ASP A 1 522 ? 90.9466193 90.9779513 58.8729513 1 143.76 522 ASP A CA 1
ATOM 3482 C C . ASP A 1 522 ? 90.0156193 90.2369513 57.9059513 1 131.45 522 ASP A C 1
ATOM 3483 O O . ASP A 1 522 ? 89.2956193 90.9009513 57.1339513 1 233.07 522 ASP A O 1
ATOM 3488 N N . VAL A 1 523 ? 90.0006193 88.9159513 57.9539513 1 104.67 523 VAL A N 1
ATOM 3489 C CA . VAL A 1 523 ? 89.0596193 88.1059513 57.1399513 1 122.05 523 VAL A CA 1
ATOM 3490 C C . VAL A 1 523 ? 87.6676193 87.9419513 57.7739513 1 117.69 523 VAL A C 1
ATOM 3491 O O . VAL A 1 523 ? 86.7316193 87.6819513 56.9979513 1 175.14 523 VAL A O 1
ATOM 3495 N N . LYS A 1 524 ? 87.5316193 87.9999513 59.0869513 1 134.42 524 LYS A N 1
ATOM 3496 C CA . LYS A 1 524 ? 86.2186193 87.8629513 59.7509513 1 166.81 524 LYS A CA 1
ATOM 3497 C C . LYS A 1 524 ? 85.4866193 89.1849513 59.5999513 1 156.17 524 LYS A C 1
ATOM 3498 O O . LYS A 1 524 ? 84.2346193 89.1559513 59.6079513 1 251.22 524 LYS A O 1
ATOM 3504 N N . GLN A 1 525 ? 86.2116193 90.2939513 59.5259513 1 142.83 525 GLN A N 1
ATOM 3505 C CA . GLN A 1 525 ? 85.5596193 91.6179513 59.5299513 1 180.75 525 GLN A CA 1
ATOM 3506 C C . GLN A 1 525 ? 85.3756193 92.0819513 58.0909513 1 184.75 525 GLN A C 1
ATOM 3507 O O . GLN A 1 525 ? 84.3486193 92.7619513 57.8529513 1 221.27 525 GLN A O 1
ATOM 3513 N N . TYR A 1 526 ? 86.2936193 91.7269513 57.1779513 1 153.31 526 TYR A N 1
ATOM 3514 C CA . TYR A 1 526 ? 86.1886193 92.0509513 55.7219513 1 179.18 526 TYR A CA 1
ATOM 3515 C C . TYR A 1 526 ? 86.1566193 90.7479513 54.9299513 1 189.45 526 TYR A C 1
ATOM 3516 O O . TYR A 1 526 ? 87.2006193 90.2699513 54.4839513 1 185.51 526 TYR A O 1
ATOM 3525 N N . PRO A 1 527 ? 84.9446193 90.1699513 54.7109513 1 189.69 527 PRO A N 1
ATOM 3526 C CA . PRO A 1 527 ? 84.7616193 88.9659513 53.8929513 1 187.48 527 PRO A CA 1
ATOM 3527 C C . PRO A 1 527 ? 85.3306193 89.0269513 52.4679513 1 213.66 527 PRO A C 1
ATOM 3528 O O . PRO A 1 527 ? 85.4846193 87.9679513 51.8639513 1 211.78 527 PRO A O 1
ATOM 3532 N N . GLU A 1 528 ? 85.6136193 90.2419513 51.9799513 1 224.36 528 GLU A N 1
ATOM 3533 C CA . GLU A 1 528 ? 86.2076193 90.5239513 50.6479513 1 237.9 528 GLU A CA 1
ATOM 3534 C C . GLU A 1 528 ? 87.6066193 89.9069513 50.5709513 1 231.25 528 GLU A C 1
ATOM 3535 O O . GLU A 1 528 ? 87.9286193 89.3709513 49.4939513 1 198.95 528 GLU A O 1
ATOM 3541 N N . ALA A 1 529 ? 88.3966193 90.0069513 51.6559513 1 208.05 529 ALA A N 1
ATOM 3542 C CA . ALA A 1 529 ? 89.8356193 89.6419513 51.7059513 1 179.38 529 ALA A CA 1
ATOM 3543 C C . ALA A 1 529 ? 89.9836193 88.1189513 51.6199513 1 164.62 529 ALA A C 1
ATOM 3544 O O . ALA A 1 529 ? 89.2816193 87.4139513 52.3919513 1 188.42 529 ALA A O 1
ATOM 3546 N N . GLU A 1 530 ? 90.8696193 87.6359513 50.7449513 1 140.16 530 GLU A N 1
ATOM 3547 C CA . GLU A 1 530 ? 91.2056193 86.1929513 50.6309513 1 200.87 530 GLU A CA 1
ATOM 3548 C C . GLU A 1 530 ? 92.6086193 85.9489513 51.1699513 1 163.93 530 GLU A C 1
ATOM 3549 O O . GLU A 1 530 ? 93.5336193 86.6799513 50.8009513 1 163.2 530 GLU A O 1
ATOM 3555 N N . GLU A 1 531 ? 92.7536193 84.8819513 51.9419513 1 180.53 531 GLU A N 1
ATOM 3556 C CA . GLU A 1 531 ? 94.0746193 84.3549513 52.3509513 1 212.48 531 GLU A CA 1
ATOM 3557 C C . GLU A 1 531 ? 94.9216193 84.0069513 51.1159513 1 145.17 531 GLU A C 1
ATOM 3558 O O . GLU A 1 531 ? 94.4146193 83.4339513 50.1579513 1 173.59 531 GLU A O 1
ATOM 3564 N N . VAL A 1 532 ? 96.1996193 84.3139513 51.1819513 1 135.23 532 VAL A N 1
ATOM 3565 C CA . VAL A 1 532 ? 97.2086193 83.8969513 50.1719513 1 163.54 532 VAL A CA 1
ATOM 3566 C C . VAL A 1 532 ? 97.5106193 82.4099514 50.3669513 1 157.31 532 VAL A C 1
ATOM 3567 O O . VAL A 1 532 ? 97.6746193 81.9449514 51.4939513 1 212.2 532 VAL A O 1
ATOM 3571 N N . PRO A 1 533 ? 97.5366193 81.5949514 49.2959513 1 161.44 533 PRO A N 1
ATOM 3572 C CA . PRO A 1 533 ? 97.8836193 80.1879514 49.4269513 1 190.29 533 PRO A CA 1
ATOM 3573 C C . PRO A 1 533 ? 99.3326193 79.9679514 49.8819513 1 190.05 533 PRO A C 1
ATOM 3574 O O . PRO A 1 533 ? 100.241619 80.4839514 49.2789513 1 168.97 533 PRO A O 1
ATOM 3578 N N . GLY A 1 534 ? 99.4986193 79.1529514 50.9239513 1 205.98 534 GLY A N 1
ATOM 3579 C CA . GLY A 1 534 ? 100.806619 78.7539514 51.4719513 1 188.52 534 GLY A CA 1
ATOM 3580 C C . GLY A 1 534 ? 101.297619 79.7129514 52.5409513 1 153.91 534 GLY A C 1
ATOM 3581 O O . GLY A 1 534 ? 102.292619 79.3629514 53.2229513 1 130.84 534 GLY A O 1
ATOM 3582 N N . VAL A 1 535 ? 100.635619 80.8619514 52.6959513 1 120.19 535 VAL A N 1
ATOM 3583 C CA . VAL A 1 535 ? 101.112619 81.9569514 53.5759513 1 119.59 535 VAL A CA 1
ATOM 3584 C C . VAL A 1 535 ? 100.017619 82.3089514 54.5639513 1 117.26 535 VAL A C 1
ATOM 3585 O O . VAL A 1 535 ? 98.9476193 82.7439514 54.1319513 1 118.28 535 VAL A O 1
ATOM 3589 N N . LYS A 1 536 ? 100.336619 82.2019514 55.8459513 1 116.95 536 LYS A N 1
ATOM 3590 C CA . LYS A 1 536 ? 99.3956193 82.5159514 56.9299513 1 105.83 536 LYS A CA 1
ATOM 3591 C C . LYS A 1 536 ? 99.8436193 83.8219513 57.5329513 1 124.26 536 LYS A C 1
ATOM 3592 O O . LYS A 1 536 ? 101.029619 83.8719513 57.9719513 1 154.22 536 LYS A O 1
ATOM 3598 N N . ILE A 1 537 ? 98.9526193 84.8149513 57.5829513 1 121.6 537 ILE A N 1
ATOM 3599 C CA . ILE A 1 537 ? 99.3066193 86.1439513 58.1599513 1 122.25 537 ILE A CA 1
ATOM 3600 C C . ILE A 1 537 ? 98.4596193 86.3769513 59.3879513 1 109.31 537 ILE A C 1
ATOM 3601 O O . ILE A 1 537 ? 97.2486193 86.3469513 59.2719513 1 113.07 537 ILE A O 1
ATOM 3606 N N . PHE A 1 538 ? 99.1186193 86.6419513 60.5029513 1 115.74 538 PHE A N 1
ATOM 3607 C CA . PHE A 1 538 ? 98.4796193 86.8219513 61.8189513 1 100.53 538 PHE A CA 1
ATOM 3608 C C . PHE A 1 538 ? 98.9176193 88.1619513 62.3509513 1 97.86 538 PHE A C 1
ATOM 3609 O O . PHE A 1 538 ? 100.114619 88.4029513 62.2599513 1 119.85 538 PHE A O 1
ATOM 3617 N N . ARG A 1 539 ? 98.0126193 88.9399513 62.9189513 1 85.47 539 ARG A N 1
ATOM 3618 C CA . ARG A 1 539 ? 98.3256193 90.2759513 63.4499513 1 102.8 539 ARG A CA 1
ATOM 3619 C C . ARG A 1 539 ? 97.7616193 90.4139513 64.8659513 1 115.2 539 ARG A C 1
ATOM 3620 O O . ARG A 1 539 ? 96.5226193 90.3519513 65.0199513 1 134.67 539 ARG A O 1
ATOM 3628 N N . ILE A 1 540 ? 98.6256193 90.6799513 65.8489513 1 111.55 540 ILE A N 1
ATOM 3629 C CA . ILE A 1 540 ? 98.1676193 91.1039513 67.2119513 1 98.93 540 ILE A CA 1
ATOM 3630 C C . ILE A 1 540 ? 98.2216193 92.6139513 67.2699513 1 94.83 540 ILE A C 1
ATOM 3631 O O . ILE A 1 540 ? 99.0996193 93.1929513 66.5729513 1 131.33 540 ILE A O 1
ATOM 3636 N N . ASP A 1 541 ? 97.2896193 93.2179513 67.9909513 1 96.53 541 ASP A N 1
ATOM 3637 C CA . ASP A 1 541 ? 97.0796193 94.6909513 68.0039513 1 122.36 541 ASP A CA 1
ATOM 3638 C C . ASP A 1 541 ? 97.2956193 95.1549513 69.4269513 1 101.06 541 ASP A C 1
ATOM 3639 O O . ASP A 1 541 ? 96.2736193 95.4579513 70.0699513 1 94.79 541 ASP A O 1
ATOM 3644 N N . SER A 1 542 ? 98.5236193 95.0039513 69.9259513 1 110.52 542 SER A N 1
ATOM 3645 C CA . SER A 1 542 ? 98.9306193 95.2959513 71.3279513 1 108.48 542 SER A CA 1
ATOM 3646 C C . SER A 1 542 ? 100.395619 95.0279513 71.5219513 1 93.39 542 SER A C 1
ATOM 3647 O O . SER A 1 542 ? 100.955619 94.2169513 70.8029513 1 134.77 542 SER A O 1
ATOM 3650 N N . PRO A 1 543 ? 100.995619 95.5489513 72.5959513 1 87.52 543 PRO A N 1
ATOM 3651 C CA . PRO A 1 543 ? 102.281619 95.0769513 73.0869513 1 103.07 543 PRO A CA 1
ATOM 3652 C C . PRO A 1 543 ? 102.265619 93.6069513 73.5159513 1 88.35 543 PRO A C 1
ATOM 3653 O O . PRO A 1 543 ? 101.243619 93.1149513 73.9569513 1 131.48 543 PRO A O 1
ATOM 3657 N N . ILE A 1 544 ? 103.401619 92.9469513 73.3779513 1 79.76 544 ILE A N 1
ATOM 3658 C CA . ILE A 1 544 ? 103.521619 91.5499513 73.8189513 1 93.59 544 ILE A CA 1
ATOM 3659 C C . ILE A 1 544 ? 104.391619 91.6109513 75.0379513 1 78.52 544 ILE A C 1
ATOM 3660 O O . ILE A 1 544 ? 105.610619 91.6109513 74.8739513 1 122.95 544 ILE A O 1
ATOM 3665 N N . TYR A 1 545 ? 103.770619 91.6699513 76.2139513 1 82.26 545 TYR A N 1
ATOM 3666 C CA . TYR A 1 545 ? 104.469619 91.7019513 77.5139513 1 84.56 545 TYR A CA 1
ATOM 3667 C C . TYR A 1 545 ? 103.924619 90.6349513 78.4439513 1 87.99 545 TYR A C 1
ATOM 3668 O O . TYR A 1 545 ? 103.248619 89.7159513 77.9539513 1 113.74 545 TYR A O 1
ATOM 3677 N N . PHE A 1 546 ? 104.266619 90.7239513 79.7239513 1 90.26 546 PHE A N 1
ATOM 3678 C CA . PHE A 1 546 ? 104.039619 89.6069513 80.6599513 1 98.85 546 PHE A CA 1
ATOM 3679 C C . PHE A 1 546 ? 102.538619 89.3679513 80.7699513 1 91.55 546 PHE A C 1
ATOM 3680 O O . PHE A 1 546 ? 102.169619 88.1919513 80.9529513 1 134.4 546 PHE A O 1
ATOM 3688 N N . ALA A 1 547 ? 101.711619 90.3899513 80.6319513 1 82.51 547 ALA A N 1
ATOM 3689 C CA . ALA A 1 547 ? 100.274619 90.2339513 80.9259513 1 99.48 547 ALA A CA 1
ATOM 3690 C C . ALA A 1 547 ? 99.6256193 89.3769513 79.8509513 1 105.2 547 ALA A C 1
ATOM 3691 O O . ALA A 1 547 ? 98.6816193 88.6429513 80.1659513 1 155.44 547 ALA A O 1
ATOM 3693 N N . ASN A 1 548 ? 100.054619 89.5019513 78.5989513 1 121.81 548 ASN A N 1
ATOM 3694 C CA . ASN A 1 548 ? 99.2306193 88.9879513 77.4819513 1 97.12 548 ASN A CA 1
ATOM 3695 C C . ASN A 1 548 ? 100.037619 88.0939513 76.5899513 1 86.94 548 ASN A C 1
ATOM 3696 O O . ASN A 1 548 ? 99.7626193 88.1859513 75.4119513 1 111.21 548 ASN A O 1
ATOM 3701 N N . SER A 1 549 ? 101.054619 87.3829513 77.0779513 1 91.96 549 SER A N 1
ATOM 3702 C CA . SER A 1 549 ? 101.997619 86.7139513 76.1399513 1 99.32 549 SER A CA 1
ATOM 3703 C C . SER A 1 549 ? 101.499619 85.2889513 75.9499513 1 97.61 549 SER A C 1
ATOM 3704 O O . SER A 1 549 ? 101.515619 84.8029513 74.8039513 1 110.07 549 SER A O 1
ATOM 3707 N N . GLU A 1 550 ? 101.033619 84.6789513 77.0379513 1 113.41 550 GLU A N 1
ATOM 3708 C CA . GLU A 1 550 ? 100.425619 83.3309514 77.0099513 1 121.93 550 GLU A CA 1
ATOM 3709 C C . GLU A 1 550 ? 99.1986193 83.3769514 76.1079513 1 93.27 550 GLU A C 1
ATOM 3710 O O . GLU A 1 550 ? 99.0276193 82.4589514 75.2789513 1 142.68 550 GLU A O 1
ATOM 3716 N N . TYR A 1 551 ? 98.3776193 84.3929513 76.2529513 1 92.83 551 TYR A N 1
ATOM 3717 C CA . TYR A 1 551 ? 97.1816193 84.5909513 75.4029513 1 90.15 551 TYR A CA 1
ATOM 3718 C C . TYR A 1 551 ? 97.5886193 84.7029513 73.9629513 1 80.38 551 TYR A C 1
ATOM 3719 O O . TYR A 1 551 ? 96.8856193 84.1729513 73.1239513 1 113.43 551 TYR A O 1
ATOM 3728 N N . PHE A 1 552 ? 98.6086193 85.4759513 73.6839513 1 85.92 552 PHE A N 1
ATOM 3729 C CA . PHE A 1 552 ? 99.0276193 85.6889513 72.2869513 1 90.22 552 PHE A CA 1
ATOM 3730 C C . PHE A 1 552 ? 99.4236193 84.3499513 71.6779513 1 77.3 552 PHE A C 1
ATOM 3731 O O . PHE A 1 552 ? 99.0076193 84.0789513 70.5679513 1 121.7 552 PHE A O 1
ATOM 3739 N N . LYS A 1 553 ? 100.217619 83.5609513 72.3779513 1 85.36 553 LYS A N 1
ATOM 3740 C CA . LYS A 1 553 ? 100.655619 82.2369514 71.8619513 1 103.92 553 LYS A CA 1
ATOM 3741 C C . LYS A 1 553 ? 99.4456193 81.3359514 71.6589513 1 84.95 553 LYS A C 1
ATOM 3742 O O . LYS A 1 553 ? 99.3706193 80.7059514 70.6049513 1 115.19 553 LYS A O 1
ATOM 3748 N N . GLU A 1 554 ? 98.5256193 81.3099514 72.6169513 1 92.77 554 GLU A N 1
ATOM 3749 C CA . GLU A 1 554 ? 97.2786193 80.5199514 72.4939513 1 105.98 554 GLU A CA 1
ATOM 3750 C C . GLU A 1 554 ? 96.4956193 80.9819514 71.2489513 1 107.68 554 GLU A C 1
ATOM 3751 O O . GLU A 1 554 ? 96.0676193 80.1219514 70.4449513 1 112.84 554 GLU A O 1
ATOM 3757 N N . ARG A 1 555 ? 96.2366193 82.2729514 71.0959513 1 101.23 555 ARG A N 1
ATOM 3758 C CA . ARG A 1 555 ? 95.3786193 82.7439514 69.9809513 1 96.75 555 ARG A CA 1
ATOM 3759 C C . ARG A 1 555 ? 96.0786193 82.5359514 68.6619513 1 79.1 555 ARG A C 1
ATOM 3760 O O . ARG A 1 555 ? 95.3876193 82.4369514 67.6509513 1 93.47 555 ARG A O 1
ATOM 3768 N N . LEU A 1 556 ? 97.3886193 82.4109514 68.6809513 1 95.3 556 LEU A N 1
ATOM 3769 C CA . LEU A 1 556 ? 98.1206193 82.1519514 67.4229513 1 96.47 556 LEU A CA 1
ATOM 3770 C C . LEU A 1 556 ? 97.8016193 80.7309514 67.0379513 1 91.35 556 LEU A C 1
ATOM 3771 O O . LEU A 1 556 ? 97.5466193 80.4879514 65.8779513 1 152.18 556 LEU A O 1
ATOM 3776 N N . LYS A 1 557 ? 97.8266193 79.8319514 68.0019513 1 102.97 557 LYS A N 1
ATOM 3777 C CA . LYS A 1 557 ? 97.7236193 78.3879514 67.7219513 1 122.73 557 LYS A CA 1
ATOM 3778 C C . LYS A 1 557 ? 96.2536193 78.0469514 67.4959513 1 121.44 557 LYS A C 1
ATOM 3779 O O . LYS A 1 557 ? 95.9946193 76.9309514 66.9789513 1 181.32 557 LYS A O 1
ATOM 3785 N N . ARG A 1 558 ? 95.3436193 78.9259514 67.8869513 1 120.81 558 ARG A N 1
ATOM 3786 C CA . ARG A 1 558 ? 93.9006193 78.6889514 67.6629513 1 125.97 558 ARG A CA 1
ATOM 3787 C C . ARG A 1 558 ? 93.4906193 79.1969514 66.2819513 1 111.1 558 ARG A C 1
ATOM 3788 O O . ARG A 1 558 ? 92.6976193 78.5079514 65.6389513 1 149.79 558 ARG A O 1
ATOM 3796 N N . LYS A 1 559 ? 93.8676193 80.4169514 65.8969513 1 132.08 559 LYS A N 1
ATOM 3797 C CA . LYS A 1 559 ? 93.3356193 81.0469514 64.6559513 1 122.71 559 LYS A CA 1
ATOM 3798 C C . LYS A 1 559 ? 94.1396193 80.5459514 63.4509513 1 119.3 559 LYS A C 1
ATOM 3799 O O . LYS A 1 559 ? 93.5436193 80.4559514 62.3719513 1 164.54 559 LYS A O 1
ATOM 3805 N N . THR A 1 560 ? 95.3896193 80.1559514 63.6149513 1 99.1 560 THR A N 1
ATOM 3806 C CA . THR A 1 560 ? 96.1356193 79.5099514 62.5159513 1 138.16 560 THR A CA 1
ATOM 3807 C C . THR A 1 560 ? 95.7286193 78.0409514 62.3819513 1 136.17 560 THR A C 1
ATOM 3808 O O . THR A 1 560 ? 96.0456193 77.4519514 61.3209513 1 182.89 560 THR A O 1
ATOM 3812 N N . GLY A 1 561 ? 95.0596193 77.4689514 63.3789513 1 145.26 561 GLY A N 1
ATOM 3813 C CA . GLY A 1 561 ? 94.5086193 76.1009514 63.3019513 1 165.85 561 GLY A CA 1
ATOM 3814 C C . GLY A 1 561 ? 95.5936193 75.0449514 63.2239513 1 136.65 561 GLY A C 1
ATOM 3815 O O . GLY A 1 561 ? 95.2946193 73.9119514 62.7839513 1 194.99 561 GLY A O 1
ATOM 3816 N N . VAL A 1 562 ? 96.7886193 75.3799514 63.7029513 1 142.58 562 VAL A N 1
ATOM 3817 C CA . VAL A 1 562 ? 97.9526193 74.4639514 63.8399513 1 147.4 562 VAL A CA 1
ATOM 3818 C C . VAL A 1 562 ? 98.5166193 74.6259514 65.2449513 1 143.48 562 VAL A C 1
ATOM 3819 O O . VAL A 1 562 ? 98.8696193 75.7569514 65.5879513 1 255.88 562 VAL A O 1
ATOM 3823 N N . ASP A 1 563 ? 98.6566193 73.5619514 66.0139513 1 131.19 563 ASP A N 1
ATOM 3824 C CA . ASP A 1 563 ? 99.5566193 73.5419514 67.2019513 1 133.17 563 ASP A CA 1
ATOM 3825 C C . ASP A 1 563 ? 100.846619 72.8379514 66.7909513 1 115.73 563 ASP A C 1
ATOM 3826 O O . ASP A 1 563 ? 100.829619 71.6379514 66.4939513 1 185.38 563 ASP A O 1
ATOM 3831 N N . PRO A 1 564 ? 101.967619 73.5349514 66.5929513 1 119.6 564 PRO A N 1
ATOM 3832 C CA . PRO A 1 564 ? 103.158619 72.9049514 66.0379513 1 154.61 564 PRO A CA 1
ATOM 3833 C C . PRO A 1 564 ? 103.693619 71.7789514 66.9509513 1 154.56 564 PRO A C 1
ATOM 3834 O O . PRO A 1 564 ? 104.249619 70.8429514 66.4099513 1 223.73 564 PRO A O 1
ATOM 3838 N N . VAL A 1 565 ? 103.531619 71.8289514 68.2789513 1 149.37 565 VAL A N 1
ATOM 3839 C CA . VAL A 1 565 ? 104.044619 70.7189514 69.1499513 1 170.72 565 VAL A CA 1
ATOM 3840 C C . VAL A 1 565 ? 103.191619 69.4529514 68.9809513 1 168.18 565 VAL A C 1
ATOM 3841 O O . VAL A 1 565 ? 103.785619 68.3609514 68.9369513 1 193.46 565 VAL A O 1
ATOM 3845 N N . LYS A 1 566 ? 101.867619 69.5719514 68.8749513 1 168.33 566 LYS A N 1
ATOM 3846 C CA . LYS A 1 566 ? 100.957619 68.4179514 68.6249513 1 176.01 566 LYS A CA 1
ATOM 3847 C C . LYS A 1 566 ? 101.288619 67.8179514 67.2639513 1 166.04 566 LYS A C 1
ATOM 3848 O O . LYS A 1 566 ? 101.353619 66.5759514 67.1419513 1 205.39 566 LYS A O 1
ATOM 3854 N N . VAL A 1 567 ? 101.479619 68.6719514 66.2769513 1 138.74 567 VAL A N 1
ATOM 3855 C CA . VAL A 1 567 ? 101.836619 68.2259514 64.9079513 1 136.2 567 VAL A CA 1
ATOM 3856 C C . VAL A 1 567 ? 103.190619 67.5099514 64.9179513 1 131.33 567 VAL A C 1
ATOM 3857 O O . VAL A 1 567 ? 103.324619 66.4759514 64.2069513 1 211.6 567 VAL A O 1
ATOM 3861 N N . LEU A 1 568 ? 104.160619 68.0079514 65.6659513 1 118.84 568 LEU A N 1
ATOM 3862 C CA . LEU A 1 568 ? 105.496619 67.3889514 65.6649513 1 131.22 568 LEU A CA 1
ATOM 3863 C C . LEU A 1 568 ? 105.360619 66.0279514 66.3219513 1 170.11 568 LEU A C 1
ATOM 3864 O O . LEU A 1 568 ? 106.009619 65.0839514 65.8189513 1 228.85 568 LEU A O 1
ATOM 3869 N N . ALA A 1 569 ? 104.586619 65.9449514 67.4089513 1 145.4 569 ALA A N 1
ATOM 3870 C CA . ALA A 1 569 ? 104.374619 64.6899514 68.1669513 1 195.49 569 ALA A CA 1
ATOM 3871 C C . ALA A 1 569 ? 103.777619 63.6389514 67.2249513 1 170.83 569 ALA A C 1
ATOM 3872 O O . ALA A 1 569 ? 104.335619 62.5269514 67.1729513 1 159.24 569 ALA A O 1
ATOM 3874 N N . ALA A 1 570 ? 102.707619 63.9839514 66.5019513 1 160.34 570 ALA A N 1
ATOM 3875 C CA . ALA A 1 570 ? 102.046619 63.1009514 65.5109513 1 183.04 570 ALA A CA 1
ATOM 3876 C C . ALA A 1 570 ? 103.062619 62.6149514 64.4689513 1 160.69 570 ALA A C 1
ATOM 3877 O O . ALA A 1 570 ? 103.109619 61.3829514 64.1979513 1 238.24 570 ALA A O 1
ATOM 3879 N N . ARG A 1 571 ? 103.844619 63.5229514 63.8959513 1 153.73 571 ARG A N 1
ATOM 3880 C CA . ARG A 1 571 ? 104.799619 63.1729514 62.8129513 1 197.42 571 ARG A CA 1
ATOM 3881 C C . ARG A 1 571 ? 105.885619 62.2239514 63.3559513 1 191.63 571 ARG A C 1
ATOM 3882 O O . ARG A 1 571 ? 106.148619 61.1849514 62.6969513 1 236.04 571 ARG A O 1
ATOM 3890 N N . LYS A 1 572 ? 106.482619 62.5339514 64.5109513 1 181 572 LYS A N 1
ATOM 3891 C CA . LYS A 1 572 ? 107.541619 61.6899514 65.1299513 1 220.64 572 LYS A CA 1
ATOM 3892 C C . LYS A 1 572 ? 106.968619 60.3039514 65.4259513 1 214.2 572 LYS A C 1
ATOM 3893 O O . LYS A 1 572 ? 107.631619 59.3019514 65.0749513 1 231.68 572 LYS A O 1
ATOM 3899 N N . LYS A 1 573 ? 105.802619 60.2579514 66.0729513 1 188.73 573 LYS A N 1
ATOM 3900 C CA . LYS A 1 573 ? 105.117619 58.9929514 66.4529513 1 220.8 573 LYS A CA 1
ATOM 3901 C C . LYS A 1 573 ? 104.948619 58.1359514 65.1859513 1 205.77 573 LYS A C 1
ATOM 3902 O O . LYS A 1 573 ? 105.407619 56.9719514 65.2129513 1 259.03 573 LYS A O 1
ATOM 3908 N N . ALA A 1 574 ? 104.395619 58.6909514 64.1009513 1 161.86 574 ALA A N 1
ATOM 3909 C CA . ALA A 1 574 ? 104.174619 57.9759514 62.8129513 1 202.58 574 ALA A CA 1
ATOM 3910 C C . ALA A 1 574 ? 105.496619 57.4339514 62.2319513 1 213.11 574 ALA A C 1
ATOM 3911 O O . ALA A 1 574 ? 105.531619 56.2339514 61.8119513 1 266.37 574 ALA A O 1
ATOM 3913 N N . LEU A 1 575 ? 106.556619 58.2449514 62.2299513 1 210.53 575 LEU A N 1
ATOM 3914 C CA . LEU A 1 575 ? 107.859619 57.8859514 61.6059513 1 237.45 575 LEU A CA 1
ATOM 3915 C C . LEU A 1 575 ? 108.598619 56.8149514 62.4259513 1 285.95 575 LEU A C 1
ATOM 3916 O O . LEU A 1 575 ? 109.242619 55.9499514 61.7839513 1 340.91 575 LEU A O 1
ATOM 3921 N N . LYS A 1 576 ? 108.542619 56.8569514 63.7669513 1 309.76 576 LYS A N 1
ATOM 3922 C CA . LYS A 1 576 ? 109.268619 55.8889514 64.6429513 1 324.14 576 LYS A CA 1
ATOM 3923 C C . LYS A 1 576 ? 108.474619 54.5759514 64.7799513 1 329.87 576 LYS A C 1
ATOM 3924 O O . LYS A 1 576 ? 109.113619 53.5689514 65.1599513 1 334.61 576 LYS A O 1
ATOM 3930 N N . LYS A 1 577 ? 107.162619 54.5659514 64.4849513 1 338.01 577 LYS A N 1
ATOM 3931 C CA . LYS A 1 577 ? 106.322619 53.3299514 64.4639513 1 364.48 577 LYS A CA 1
ATOM 3932 C C . LYS A 1 577 ? 106.508619 52.5709514 63.1429513 1 364.92 577 LYS A C 1
ATOM 3933 O O . LYS A 1 577 ? 106.321619 51.3309514 63.1519513 1 365.26 577 LYS A O 1
ATOM 3939 N N . ILE A 1 578 ? 106.838619 53.2739514 62.0539513 1 342.07 578 ILE A N 1
ATOM 3940 C CA . ILE A 1 578 ? 107.049619 52.6689514 60.7029513 1 337.16 578 ILE A CA 1
ATOM 3941 C C . ILE A 1 578 ? 108.541619 52.3589514 60.4789513 1 316.09 578 ILE A C 1
ATOM 3942 O O . ILE A 1 578 ? 109.375619 52.7109514 61.3509513 1 298.67 578 ILE A O 1
ATOM 3947 N N . VAL A 1 637 ? 99.6366193 70.3919514 57.6509513 1 173.97 637 VAL A N 1
ATOM 3948 C CA . VAL A 1 637 ? 99.4706193 71.8869514 57.7089513 1 190.27 637 VAL A CA 1
ATOM 3949 C C . VAL A 1 637 ? 99.3316193 72.5059514 56.3049513 1 192.86 637 VAL A C 1
ATOM 3950 O O . VAL A 1 637 ? 99.8996193 71.9509514 55.3309513 1 191.85 637 VAL A O 1
ATOM 3954 N N . ASP A 1 638 ? 98.6756193 73.6759514 56.2639513 1 164.99 638 ASP A N 1
ATOM 3955 C CA . ASP A 1 638 ? 98.2016193 74.3969514 55.0519513 1 195.96 638 ASP A CA 1
ATOM 3956 C C . ASP A 1 638 ? 99.3416193 75.2499514 54.5029513 1 195.46 638 ASP A C 1
ATOM 3957 O O . ASP A 1 638 ? 99.4656193 75.3679514 53.2619513 1 234.96 638 ASP A O 1
ATOM 3962 N N . PHE A 1 639 ? 100.121619 75.8499514 55.3979513 1 178.53 639 PHE A N 1
ATOM 3963 C CA . PHE A 1 639 ? 101.030619 76.9719514 55.0699513 1 145.9 639 PHE A CA 1
ATOM 3964 C C . PHE A 1 639 ? 102.476619 76.5229514 55.2439513 1 134.02 639 PHE A C 1
ATOM 3965 O O . PHE A 1 639 ? 102.759619 75.6449514 56.0929513 1 143.84 639 PHE A O 1
ATOM 3973 N N . HIS A 1 640 ? 103.356619 77.1659514 54.4839513 1 122.95 640 HIS A N 1
ATOM 3974 C CA . HIS A 1 640 ? 104.833619 76.9819514 54.5179513 1 148.47 640 HIS A CA 1
ATOM 3975 C C . HIS A 1 640 ? 105.533619 78.2269514 55.0819513 1 145.64 640 HIS A C 1
ATOM 3976 O O . HIS A 1 640 ? 106.762619 78.2109514 55.1849513 1 148.78 640 HIS A O 1
ATOM 3983 N N . THR A 1 641 ? 104.775619 79.2719514 55.4169513 1 147.02 641 THR A N 1
ATOM 3984 C CA . THR A 1 641 ? 105.291619 80.5599514 55.9129513 1 117.61 641 THR A CA 1
ATOM 3985 C C . THR A 1 641 ? 104.243619 81.2829514 56.7589513 1 108.42 641 THR A C 1
ATOM 3986 O O . THR A 1 641 ? 103.148619 81.5969514 56.2659513 1 118.94 641 THR A O 1
ATOM 3990 N N . LEU A 1 642 ? 104.606619 81.5799514 57.9969513 1 115.53 642 LEU A N 1
ATOM 3991 C CA . LEU A 1 642 ? 103.771619 82.3849514 58.9119513 1 107.19 642 LEU A CA 1
ATOM 3992 C C . LEU A 1 642 ? 104.384619 83.7779513 59.0249513 1 95.94 642 LEU A C 1
ATOM 3993 O O . LEU A 1 642 ? 105.597619 83.8769513 59.2029513 1 104.08 642 LEU A O 1
ATOM 3998 N N . ILE A 1 643 ? 103.570619 84.7909513 58.8399513 1 107.91 643 ILE A N 1
ATOM 3999 C CA . ILE A 1 643 ? 104.019619 86.2029513 58.8129513 1 109.17 643 ILE A CA 1
ATOM 4000 C C . ILE A 1 643 ? 103.317619 86.9099513 59.9619513 1 118.89 643 ILE A C 1
ATOM 4001 O O . ILE A 1 643 ? 102.053619 87.0029513 59.9479513 1 106 643 ILE A O 1
ATOM 4006 N N . LEU A 1 644 ? 104.106619 87.3489513 60.9209513 1 93.07 644 LEU A N 1
ATOM 4007 C CA . LEU A 1 644 ? 103.578619 88.0499513 62.1019513 1 98.67 644 LEU A CA 1
ATOM 4008 C C . LEU A 1 644 ? 103.601619 89.5379513 61.7719513 1 96.21 644 LEU A C 1
ATOM 4009 O O . LEU A 1 644 ? 104.697619 90.0749513 61.6159513 1 131.14 644 LEU A O 1
ATOM 4014 N N . ASP A 1 645 ? 102.445619 90.1729513 61.6609513 1 97.45 645 ASP A N 1
ATOM 4015 C CA . ASP A 1 645 ? 102.346619 91.6309513 61.4219513 1 100.76 645 ASP A CA 1
ATOM 4016 C C . ASP A 1 645 ? 102.549619 92.3849513 62.7329513 1 102.01 645 ASP A C 1
ATOM 4017 O O . ASP A 1 645 ? 101.567619 92.5309513 63.5379513 1 119.26 645 ASP A O 1
ATOM 4022 N N . PHE A 1 646 ? 103.745619 92.9029513 62.9399513 1 92.43 646 PHE A N 1
ATOM 4023 C CA . PHE A 1 646 ? 104.069619 93.5509513 64.2279513 1 101.95 646 PHE A CA 1
ATOM 4024 C C . PHE A 1 646 ? 103.880619 95.0579513 64.1529513 1 98.82 646 PHE A C 1
ATOM 4025 O O . PHE A 1 646 ? 104.553619 95.7319513 64.9179513 1 126.76 646 PHE A O 1
ATOM 4033 N N . SER A 1 647 ? 102.995619 95.5609513 63.2979513 1 120.43 647 SER A N 1
ATOM 4034 C CA . SER A 1 647 ? 102.814619 97.0189513 63.0629513 1 120.12 647 SER A CA 1
ATOM 4035 C C . SER A 1 647 ? 102.304619 97.6979513 64.3329513 1 102.48 647 SER A C 1
ATOM 4036 O O . SER A 1 647 ? 102.752619 98.7999513 64.6679513 1 134.94 647 SER A O 1
ATOM 4039 N N . ALA A 1 648 ? 101.420619 97.0089513 65.0239513 1 120.93 648 ALA A N 1
ATOM 4040 C CA . ALA A 1 648 ? 100.719619 97.5039513 66.2139513 1 111.13 648 ALA A CA 1
ATOM 4041 C C . ALA A 1 648 ? 101.405619 97.0359513 67.4999513 1 106.92 648 ALA A C 1
ATOM 4042 O O . ALA A 1 648 ? 100.937619 97.4509513 68.5389513 1 114.38 648 ALA A O 1
ATOM 4044 N N . VAL A 1 649 ? 102.468619 96.2339513 67.4339513 1 101.3 649 VAL A N 1
ATOM 4045 C CA . VAL A 1 649 ? 103.274619 95.8639513 68.6329513 1 98.6 649 VAL A CA 1
ATOM 4046 C C . VAL A 1 649 ? 104.099619 97.0659513 69.0629513 1 93.93 649 VAL A C 1
ATOM 4047 O O . VAL A 1 649 ? 105.066619 97.4059513 68.3839513 1 118.16 649 VAL A O 1
ATOM 4051 N N . SER A 1 650 ? 103.605619 97.7479513 70.0869513 1 121.4 650 SER A N 1
ATOM 4052 C CA . SER A 1 650 ? 104.148619 99.0229513 70.5949513 1 110.58 650 SER A CA 1
ATOM 4053 C C . SER A 1 650 ? 105.505619 98.7179513 71.1689513 1 88.28 650 SER A C 1
ATOM 4054 O O . SER A 1 650 ? 106.457619 99.3699513 70.7949513 1 114.12 650 SER A O 1
ATOM 4057 N N . PHE A 1 651 ? 105.545619 97.7459513 72.0639513 1 104.54 651 PHE A N 1
ATOM 4058 C CA . PHE A 1 651 ? 106.790619 97.3019513 72.6999513 1 96.59 651 PHE A CA 1
ATOM 4059 C C . PHE A 1 651 ? 106.720619 95.8259513 73.0419513 1 89.79 651 PHE A C 1
ATOM 4060 O O . PHE A 1 651 ? 105.698619 95.1809513 72.8739513 1 104.5 651 PHE A O 1
ATOM 4068 N N . VAL A 1 652 ? 107.872619 95.3199513 73.4049513 1 97.64 652 VAL A N 1
ATOM 4069 C CA . VAL A 1 652 ? 108.033619 93.9399513 73.8699513 1 92.54 652 VAL A CA 1
ATOM 4070 C C . VAL A 1 652 ? 108.753619 94.0639513 75.2069513 1 95.21 652 VAL A C 1
ATOM 4071 O O . VAL A 1 652 ? 109.570619 94.9709513 75.3439513 1 124.53 652 VAL A O 1
ATOM 4075 N N . ASP A 1 653 ? 108.451619 93.1929513 76.1529513 1 91.21 653 ASP A N 1
ATOM 4076 C CA . ASP A 1 653 ? 109.361619 92.9769513 77.2909513 1 94.64 653 ASP A CA 1
ATOM 4077 C C . ASP A 1 653 ? 110.014619 91.5799513 77.2209513 1 98.68 653 ASP A C 1
ATOM 4078 O O . ASP A 1 653 ? 109.855619 90.8099513 76.2089513 1 103.7 653 ASP A O 1
ATOM 4083 N N . THR A 1 654 ? 110.783619 91.2829513 78.2559513 1 84.17 654 THR A N 1
ATOM 4084 C CA . THR A 1 654 ? 111.576619 90.0459513 78.3959513 1 109.19 654 THR A CA 1
ATOM 4085 C C . THR A 1 654 ? 110.732619 88.7839513 78.1519513 1 94.98 654 THR A C 1
ATOM 4086 O O . THR A 1 654 ? 111.193619 87.8649513 77.4419513 1 111.54 654 THR A O 1
ATOM 4090 N N . VAL A 1 655 ? 109.526619 88.7469513 78.6749513 1 83.96 655 VAL A N 1
ATOM 4091 C CA . VAL A 1 655 ? 108.633619 87.5549513 78.5959513 1 92.75 655 VAL A CA 1
ATOM 4092 C C . VAL A 1 655 ? 108.101619 87.4569513 77.1749513 1 97.87 655 VAL A C 1
ATOM 4093 O O . VAL A 1 655 ? 107.875619 86.3269513 76.6839513 1 148.96 655 VAL A O 1
ATOM 4097 N N . GLY A 1 656 ? 107.863619 88.6059513 76.5619513 1 94.84 656 GLY A N 1
ATOM 4098 C CA . GLY A 1 656 ? 107.482619 88.7029513 75.1509513 1 103.1 656 GLY A CA 1
ATOM 4099 C C . GLY A 1 656 ? 108.538619 88.1089513 74.2569513 1 93.4 656 GLY A C 1
ATOM 4100 O O . GLY A 1 656 ? 108.180619 87.3579513 73.3289513 1 119.68 656 GLY A O 1
ATOM 4101 N N . VAL A 1 657 ? 109.788619 88.4609513 74.4949513 1 79.71 657 VAL A N 1
ATOM 4102 C CA . VAL A 1 657 ? 110.877619 87.9309513 73.6469513 1 86.48 657 VAL A CA 1
ATOM 4103 C C . VAL A 1 657 ? 111.005619 86.4199513 73.8339513 1 90.84 657 VAL A C 1
ATOM 4104 O O . VAL A 1 657 ? 111.279619 85.7419513 72.8019513 1 89.59 657 VAL A O 1
ATOM 4108 N N . LYS A 1 658 ? 110.899619 85.9189513 75.0769513 1 101.87 658 LYS A N 1
ATOM 4109 C CA . LYS A 1 658 ? 110.973619 84.4579513 75.3379513 1 122.47 658 LYS A CA 1
ATOM 4110 C C . LYS A 1 658 ? 109.866619 83.7479513 74.5719513 1 116.36 658 LYS A C 1
ATOM 4111 O O . LYS A 1 658 ? 110.173619 82.7229514 73.8789513 1 135.7 658 LYS A O 1
ATOM 4117 N N . THR A 1 659 ? 108.664619 84.3049513 74.6079513 1 100.78 659 THR A N 1
ATOM 4118 C CA . THR A 1 659 ? 107.504619 83.7069513 73.9009513 1 106.85 659 THR A CA 1
ATOM 4119 C C . THR A 1 659 ? 107.757619 83.7009513 72.3969513 1 93.28 659 THR A C 1
ATOM 4120 O O . THR A 1 659 ? 107.336619 82.7499514 71.7299513 1 107.79 659 THR A O 1
ATOM 4124 N N . LEU A 1 660 ? 108.308619 84.7769513 71.8669513 1 98.79 660 LEU A N 1
ATOM 4125 C CA . LEU A 1 660 ? 108.533619 84.8479513 70.4219513 1 94.68 660 LEU A CA 1
ATOM 4126 C C . LEU A 1 660 ? 109.571619 83.8329513 70.0519513 1 100.41 660 LEU A C 1
ATOM 4127 O O . LEU A 1 660 ? 109.449619 83.2909514 68.9369513 1 140.36 660 LEU A O 1
ATOM 4132 N N . LYS A 1 661 ? 110.581619 83.6429513 70.8839513 1 102 661 LYS A N 1
ATOM 4133 C CA . LYS A 1 661 ? 111.597619 82.6289514 70.5309513 1 107.75 661 LYS A CA 1
ATOM 4134 C C . LYS A 1 661 ? 110.901619 81.2829514 70.4879513 1 110.92 661 LYS A C 1
ATOM 4135 O O . LYS A 1 661 ? 111.168619 80.5339514 69.5069513 1 106.85 661 LYS A O 1
ATOM 4141 N N . GLU A 1 662 ? 110.059619 80.9889514 71.4829513 1 106.01 662 GLU A N 1
ATOM 4142 C CA . GLU A 1 662 ? 109.321619 79.7039514 71.4899513 1 109.51 662 GLU A CA 1
ATOM 4143 C C . GLU A 1 662 ? 108.598619 79.5289514 70.1619513 1 95.53 662 GLU A C 1
ATOM 4144 O O . GLU A 1 662 ? 108.683619 78.4209514 69.6149513 1 150.71 662 GLU A O 1
ATOM 4150 N N . ILE A 1 663 ? 107.784619 80.4959514 69.7559513 1 99.9 663 ILE A N 1
ATOM 4151 C CA . ILE A 1 663 ? 106.887619 80.3869514 68.5669513 1 92.22 663 ILE A CA 1
ATOM 4152 C C . ILE A 1 663 ? 107.770619 80.0699514 67.3809513 1 96.84 663 ILE A C 1
ATOM 4153 O O . ILE A 1 663 ? 107.407619 79.1629514 66.6249513 1 112.32 663 ILE A O 1
A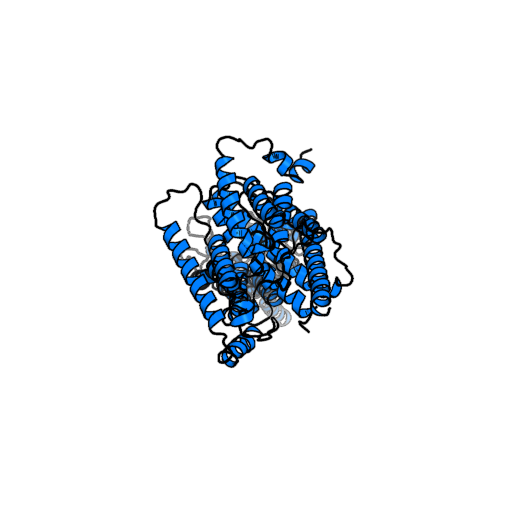TOM 4158 N N . VAL A 1 664 ? 108.874619 80.7849514 67.2179513 1 81.93 664 VAL A N 1
ATOM 4159 C CA . VAL A 1 664 ? 109.711619 80.5949514 66.0019513 1 96.77 664 VAL A CA 1
ATOM 4160 C C . VAL A 1 664 ? 110.372619 79.2209514 66.0279513 1 110.49 664 VAL A C 1
ATOM 4161 O O . VAL A 1 664 ? 110.314619 78.5449514 64.9889513 1 128 664 VAL A O 1
ATOM 4165 N N . LYS A 1 665 ? 110.875619 78.7909514 67.1829513 1 119.02 665 LYS A N 1
ATOM 4166 C CA . LYS A 1 665 ? 111.528619 77.4679514 67.2879513 1 137.31 665 LYS A CA 1
ATOM 4167 C C . LYS A 1 665 ? 110.506619 76.3649514 66.9829513 1 110.37 665 LYS A C 1
ATOM 4168 O O . LYS A 1 665 ? 110.878619 75.4019514 66.2519513 1 164.97 665 LYS A O 1
ATOM 4174 N N . GLU A 1 666 ? 109.292619 76.4469514 67.5119513 1 94.6 666 GLU A N 1
ATOM 4175 C CA . GLU A 1 666 ? 108.291619 75.3849514 67.2759513 1 112.59 666 GLU A CA 1
ATOM 4176 C C . GLU A 1 666 ? 107.982619 75.2719514 65.7889513 1 114.29 666 GLU A C 1
ATOM 4177 O O . GLU A 1 666 ? 107.952619 74.1099514 65.2499513 1 170.34 666 GLU A O 1
ATOM 4183 N N . TYR A 1 667 ? 107.699619 76.3889514 65.1459513 1 110.06 667 TYR A N 1
ATOM 4184 C CA . TYR A 1 667 ? 107.307619 76.3469514 63.7289513 1 120.6 667 TYR A CA 1
ATOM 4185 C C . TYR A 1 667 ? 108.532619 76.0469514 62.8779513 1 127.59 667 TYR A C 1
ATOM 4186 O O . TYR A 1 667 ? 108.263619 75.6489514 61.7279513 1 160.69 667 TYR A O 1
ATOM 4195 N N . ARG A 1 668 ? 109.769619 76.2499514 63.3619513 1 118.15 668 ARG A N 1
ATOM 4196 C CA . ARG A 1 668 ? 110.972619 75.7709514 62.6209513 1 146.15 668 ARG A CA 1
ATOM 4197 C C . ARG A 1 668 ? 110.953619 74.2439514 62.6299513 1 151.43 668 ARG A C 1
ATOM 4198 O O . ARG A 1 668 ? 111.366619 73.6449514 61.6109513 1 180.68 668 ARG A O 1
ATOM 4206 N N . GLU A 1 669 ? 110.545619 73.6379514 63.7469513 1 143.36 669 GLU A N 1
ATOM 4207 C CA . GLU A 1 669 ? 110.604619 72.1679514 63.9309513 1 150.33 669 GLU A CA 1
ATOM 4208 C C . GLU A 1 669 ? 109.611619 71.4779514 62.9899513 1 120.71 669 GLU A C 1
ATOM 4209 O O . GLU A 1 669 ? 109.990619 70.4259514 62.4559513 1 179.81 669 GLU A O 1
ATOM 4215 N N . ILE A 1 670 ? 108.431619 72.0249514 62.7439513 1 105.75 670 ILE A N 1
ATOM 4216 C CA . ILE A 1 670 ? 107.481619 71.4369514 61.7479513 1 116.96 670 ILE A CA 1
ATOM 4217 C C . ILE A 1 670 ? 107.728619 72.0159514 60.3399513 1 122.39 670 ILE A C 1
ATOM 4218 O O . ILE A 1 670 ? 106.883619 71.7799514 59.4319513 1 128.35 670 ILE A O 1
ATOM 4223 N N . GLY A 1 671 ? 108.820619 72.7609514 60.1619513 1 125.12 671 GLY A N 1
ATOM 4224 C CA . GLY A 1 671 ? 109.360619 73.2059514 58.8619513 1 172.28 671 GLY A CA 1
ATOM 4225 C C . GLY A 1 671 ? 108.598619 74.3669514 58.2479513 1 147.19 671 GLY A C 1
ATOM 4226 O O . GLY A 1 671 ? 108.229619 74.2689514 57.0759513 1 166.5 671 GLY A O 1
ATOM 4227 N N . VAL A 1 672 ? 108.347619 75.4149514 59.0329513 1 164.73 672 VAL A N 1
ATOM 4228 C CA . VAL A 1 672 ? 107.560619 76.6209514 58.6339513 1 128.06 672 VAL A CA 1
ATOM 4229 C C . VAL A 1 672 ? 108.404619 77.8439514 58.9459513 1 132.19 672 VAL A C 1
ATOM 4230 O O . VAL A 1 672 ? 108.795619 78.0199514 60.1159513 1 176.92 672 VAL A O 1
ATOM 4234 N N . GLN A 1 673 ? 108.708619 78.6379514 57.9299513 1 143.98 673 GLN A N 1
ATOM 4235 C CA . GLN A 1 673 ? 109.511619 79.8669514 58.1089513 1 130.26 673 GLN A CA 1
ATOM 4236 C C . GLN A 1 673 ? 108.581619 80.9109514 58.7259513 1 135.48 673 GLN A C 1
ATOM 4237 O O . GLN A 1 673 ? 107.363619 80.9499514 58.3789513 1 122.11 673 GLN A O 1
ATOM 4243 N N . VAL A 1 674 ? 109.116619 81.6869514 59.6659513 1 113.07 674 VAL A N 1
ATOM 4244 C CA . VAL A 1 674 ? 108.356619 82.7609514 60.3479513 1 94.76 674 VAL A CA 1
ATOM 4245 C C . VAL A 1 674 ? 109.045619 84.0689513 60.0009513 1 83.83 674 VAL A C 1
ATOM 4246 O O . VAL A 1 674 ? 110.188619 84.2119513 60.3079513 1 121 674 VAL A O 1
ATOM 4250 N N . TYR A 1 675 ? 108.317619 84.9859513 59.4139513 1 106.07 675 TYR A N 1
ATOM 4251 C CA . TYR A 1 675 ? 108.764619 86.3459513 59.0739513 1 101.96 675 TYR A CA 1
ATOM 4252 C C . TYR A 1 675 ? 108.001619 87.3569513 59.9099513 1 95.5 675 TYR A C 1
ATOM 4253 O O . TYR A 1 675 ? 106.779619 87.2089513 60.1659513 1 132.72 675 TYR A O 1
ATOM 4262 N N . LEU A 1 676 ? 108.702619 88.4139513 60.2359513 1 88.36 676 LEU A N 1
ATOM 4263 C CA . LEU A 1 676 ? 108.168619 89.5479513 60.9899513 1 99.71 676 LEU A CA 1
ATOM 4264 C C . LEU A 1 676 ? 107.988619 90.6689513 59.9909513 1 90.18 676 LEU A C 1
ATOM 4265 O O . LEU A 1 676 ? 108.936619 90.9439513 59.3049513 1 148.95 676 LEU A O 1
ATOM 4270 N N . ALA A 1 677 ? 106.810619 91.2609513 59.9099513 1 108.32 677 ALA A N 1
ATOM 4271 C CA . ALA A 1 677 ? 106.488619 92.3079513 58.9259513 1 113.54 677 ALA A CA 1
ATOM 4272 C C . ALA A 1 677 ? 105.939619 93.5079513 59.6519513 1 114.28 677 ALA A C 1
ATOM 4273 O O . ALA A 1 677 ? 104.736619 93.5449513 59.9089513 1 132.25 677 ALA A O 1
ATOM 4275 N N . GLY A 1 678 ? 106.787619 94.4459513 59.9989513 1 104.43 678 GLY A N 1
ATOM 4276 C CA . GLY A 1 678 ? 106.226619 95.6789513 60.5529513 1 101.85 678 GLY A CA 1
ATOM 4277 C C . GLY A 1 678 ? 106.870619 96.0849513 61.8409513 1 121.92 678 GLY A C 1
ATOM 4278 O O . GLY A 1 678 ? 106.420619 97.1249513 62.3559513 1 109.99 678 GLY A O 1
ATOM 4279 N N . CYS A 1 679 ? 107.927619 95.4069513 62.3129513 1 117.6 679 CYS A N 1
ATOM 4280 C CA . CYS A 1 679 ? 108.497619 95.7829513 63.6309513 1 120.59 679 CYS A CA 1
ATOM 4281 C C . CYS A 1 679 ? 109.092619 97.1789513 63.5629513 1 118.69 679 CYS A C 1
ATOM 4282 O O . CYS A 1 679 ? 109.802619 97.4439513 62.5649513 1 144.54 679 CYS A O 1
ATOM 4285 N N . ASN A 1 680 ? 108.802619 98.0029513 64.5779513 1 127.04 680 ASN A N 1
ATOM 4286 C CA . ASN A 1 680 ? 109.454619 99.3189513 64.8119513 1 134.44 680 ASN A CA 1
ATOM 4287 C C . ASN A 1 680 ? 110.875619 99.0889513 65.3329513 1 131.2 680 ASN A C 1
ATOM 4288 O O . ASN A 1 680 ? 111.313619 97.9129513 65.4189513 1 147.51 680 ASN A O 1
ATOM 4293 N N . ALA A 1 681 ? 111.647619 100.163951 65.4479513 1 145.64 681 ALA A N 1
ATOM 4294 C CA . ALA A 1 681 ? 113.099619 100.081951 65.6869513 1 148.44 681 ALA A CA 1
ATOM 4295 C C . ALA A 1 681 ? 113.308619 99.4419513 67.0469513 1 140.44 681 ALA A C 1
ATOM 4296 O O . ALA A 1 681 ? 114.184619 98.5359513 67.1429513 1 182.31 681 ALA A O 1
ATOM 4298 N N . SER A 1 682 ? 112.590619 99.9449513 68.0539513 1 113.44 682 SER A N 1
ATOM 4299 C CA . SER A 1 682 ? 112.838619 99.5929513 69.4699513 1 133.24 682 SER A CA 1
ATOM 4300 C C . SER A 1 682 ? 112.594619 98.0859513 69.6769513 1 146.97 682 SER A C 1
ATOM 4301 O O . SER A 1 682 ? 113.383619 97.4319513 70.3839513 1 117.81 682 SER A O 1
ATOM 4304 N N . VAL A 1 683 ? 111.554619 97.5259513 69.0639513 1 128.07 683 VAL A N 1
ATOM 4305 C CA . VAL A 1 683 ? 111.216619 96.0839513 69.1809513 1 95.32 683 VAL A CA 1
ATOM 4306 C C . VAL A 1 683 ? 112.302619 95.2669513 68.5279513 1 114.64 683 VAL A C 1
ATOM 4307 O O . VAL A 1 683 ? 112.659619 94.2319513 69.0939513 1 139.08 683 VAL A O 1
ATOM 4311 N N . VAL A 1 684 ? 112.780619 95.6879513 67.3769513 1 125.63 684 VAL A N 1
ATOM 4312 C CA . VAL A 1 684 ? 113.854619 94.9129513 66.7279513 1 121.56 684 VAL A CA 1
ATOM 4313 C C . VAL A 1 684 ? 115.097619 94.9539513 67.6009513 1 115.47 684 VAL A C 1
ATOM 4314 O O . VAL A 1 684 ? 115.770619 93.9069513 67.6959513 1 105.33 684 VAL A O 1
ATOM 4318 N N . GLU A 1 685 ? 115.413619 96.1059513 68.1839513 1 99.44 685 GLU A N 1
ATOM 4319 C CA . GLU A 1 685 ? 116.634619 96.2239513 69.0109513 1 126.08 685 GLU A CA 1
ATOM 4320 C C . GLU A 1 685 ? 116.472619 95.3219513 70.2259513 1 104.19 685 GLU A C 1
ATOM 4321 O O . GLU A 1 685 ? 117.455619 94.6519513 70.6039513 1 160.19 685 GLU A O 1
ATOM 4327 N N . LYS A 1 686 ? 115.314619 95.2969513 70.8409513 1 97.5 686 LYS A N 1
ATOM 4328 C CA . LYS A 1 686 ? 115.172619 94.4449513 72.0449513 1 103.26 686 LYS A CA 1
ATOM 4329 C C . LYS A 1 686 ? 115.147619 92.9699513 71.6159513 1 100.49 686 LYS A C 1
ATOM 4330 O O . LYS A 1 686 ? 115.524619 92.1319513 72.4079513 1 98.43 686 LYS A O 1
ATOM 4336 N N . LEU A 1 687 ? 114.593619 92.6289513 70.4629513 1 96.32 687 LEU A N 1
ATOM 4337 C CA . LEU A 1 687 ? 114.652619 91.2239513 70.0289513 1 98.06 687 LEU A CA 1
ATOM 4338 C C . LEU A 1 687 ? 116.108619 90.8909513 69.7919513 1 124.44 687 LEU A C 1
ATOM 4339 O O . LEU A 1 687 ? 116.445619 89.7319513 69.9709513 1 167.54 687 LEU A O 1
ATOM 4344 N N . GLU A 1 688 ? 116.913619 91.8439513 69.3149513 1 126.29 688 GLU A N 1
ATOM 4345 C CA . GLU A 1 688 ? 118.326619 91.5639513 68.9739513 1 139.84 688 GLU A CA 1
ATOM 4346 C C . GLU A 1 688 ? 119.091619 91.3089513 70.2609513 1 135.5 688 GLU A C 1
ATOM 4347 O O . GLU A 1 688 ? 119.983619 90.4299513 70.2319513 1 154.5 688 GLU A O 1
ATOM 4353 N N . ARG A 1 689 ? 118.812619 92.1019513 71.2959513 1 129.42 689 ARG A N 1
ATOM 4354 C CA . ARG A 1 689 ? 119.486619 91.9979513 72.6139513 1 117.63 689 ARG A CA 1
ATOM 4355 C C . ARG A 1 689 ? 119.099619 90.6609513 73.2279513 1 108.19 689 ARG A C 1
ATOM 4356 O O . ARG A 1 689 ? 119.988619 89.9789513 73.7839513 1 184.17 689 ARG A O 1
ATOM 4364 N N . GLY A 1 690 ? 117.813619 90.3389513 73.1799513 1 127.8 690 GLY A N 1
ATOM 4365 C CA . GLY A 1 690 ? 117.235619 89.1379513 73.8019513 1 127.42 690 GLY A CA 1
ATOM 4366 C C . GLY A 1 690 ? 117.557619 87.8729513 73.0249513 1 120.88 690 GLY A C 1
ATOM 4367 O O . GLY A 1 690 ? 117.085619 86.8119513 73.4489513 1 114.17 690 GLY A O 1
ATOM 4368 N N . GLY A 1 691 ? 118.316619 87.9699513 71.9369513 1 106.2 691 GLY A N 1
ATOM 4369 C CA . GLY A 1 691 ? 118.889619 86.7739513 71.3109513 1 165.58 691 GLY A CA 1
ATOM 4370 C C . GLY A 1 691 ? 117.862619 86.0419513 70.4769513 1 115.98 691 GLY A C 1
ATOM 4371 O O . GLY A 1 691 ? 117.907619 84.8029513 70.4119513 1 131.62 691 GLY A O 1
ATOM 4372 N N . PHE A 1 692 ? 117.057619 86.8079513 69.7689513 1 111.33 692 PHE A N 1
ATOM 4373 C CA . PHE A 1 692 ? 115.973619 86.2809513 68.9169513 1 115.8 692 PHE A CA 1
ATOM 4374 C C . PHE A 1 692 ? 116.548619 85.7909513 67.5969513 1 119.85 692 PHE A C 1
ATOM 4375 O O . PHE A 1 692 ? 115.824619 85.0729513 66.8959513 1 131.42 692 PHE A O 1
ATOM 4383 N N . PHE A 1 693 ? 117.759619 86.2479513 67.2569513 1 127.98 693 PHE A N 1
ATOM 4384 C CA . PHE A 1 693 ? 118.304619 86.2999513 65.8809513 1 128.15 693 PHE A CA 1
ATOM 4385 C C . PHE A 1 693 ? 119.400619 85.2509513 65.6949513 1 179.22 693 PHE A C 1
ATOM 4386 O O . PHE A 1 693 ? 120.289619 85.4649513 64.8309513 1 225.05 693 PHE A O 1
ATOM 4394 N N . ASP A 1 694 ? 119.323619 84.1259513 66.4099513 1 174.94 694 ASP A N 1
ATOM 4395 C CA . ASP A 1 694 ? 120.321619 83.0269514 66.2709513 1 192.41 694 ASP A CA 1
ATOM 4396 C C . ASP A 1 694 ? 119.675619 81.6329514 66.3749513 1 191.38 694 ASP A C 1
ATOM 4397 O O . ASP A 1 694 ? 120.388619 80.6509514 66.1409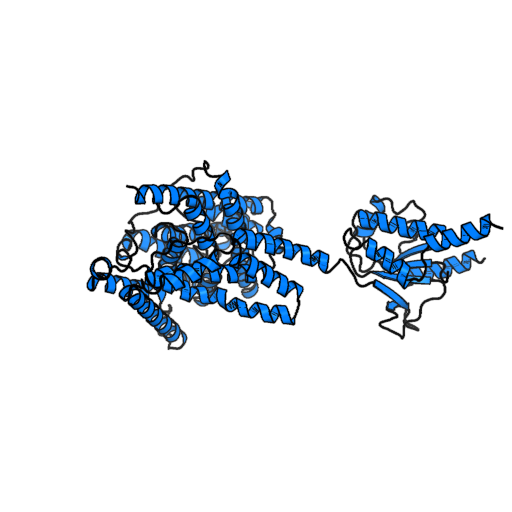513 1 203.04 694 ASP A O 1
ATOM 4402 N N . ASP A 1 695 ? 118.391619 81.5279514 66.7259513 1 275.92 695 ASP A N 1
ATOM 4403 C CA . ASP A 1 695 ? 117.686619 80.2279514 66.9199513 1 351.51 695 ASP A CA 1
ATOM 4404 C C . ASP A 1 695 ? 117.059619 79.7569514 65.5949513 1 348.86 695 ASP A C 1
ATOM 4405 O O . ASP A 1 695 ? 116.135619 78.9129514 65.6679513 1 385.14 695 ASP A O 1
ATOM 4410 N N . GLY A 1 696 ? 117.531619 80.2639514 64.4429513 1 282.76 696 GLY A N 1
ATOM 4411 C CA . GLY A 1 696 ? 116.959619 79.9759514 63.1129513 1 263.2 696 GLY A CA 1
ATOM 4412 C C . GLY A 1 696 ? 116.551619 81.2289514 62.3499513 1 240.01 696 GLY A C 1
ATOM 4413 O O . GLY A 1 696 ? 116.729619 81.2099514 61.1089513 1 273.72 696 GLY A O 1
ATOM 4414 N N . ILE A 1 697 ? 115.950619 82.2349514 63.0099513 1 164.59 697 ILE A N 1
ATOM 4415 C CA . ILE A 1 697 ? 115.584619 83.5299513 62.3479513 1 151.69 697 ILE A CA 1
ATOM 4416 C C . ILE A 1 697 ? 116.833619 84.4099513 62.1609513 1 156.37 697 ILE A C 1
ATOM 4417 O O . ILE A 1 697 ? 117.652619 84.5129513 63.0839513 1 184.36 697 ILE A O 1
ATOM 4422 N N . THR A 1 698 ? 116.942619 85.0509513 61.0009513 1 138.7 698 THR A N 1
ATOM 4423 C CA . THR A 1 698 ? 117.971619 86.0609513 60.6579513 1 137.45 698 THR A CA 1
ATOM 4424 C C . THR A 1 698 ? 117.295619 87.4189513 60.5519513 1 108.13 698 THR A C 1
ATOM 4425 O O . THR A 1 698 ? 116.082619 87.4299513 60.2479513 1 147.01 698 THR A O 1
ATOM 4429 N N . LYS A 1 699 ? 118.046619 88.5209513 60.6219513 1 106.66 699 LYS A N 1
ATOM 4430 C CA . LYS A 1 699 ? 117.488619 89.8819513 60.3359513 1 123.25 699 LYS A CA 1
ATOM 4431 C C . LYS A 1 699 ? 117.030619 90.0339513 58.8629513 1 125.75 699 LYS A C 1
ATOM 4432 O O . LYS A 1 699 ? 116.457619 91.1199513 58.5549513 1 113.37 699 LYS A O 1
ATOM 4438 N N . GLU A 1 700 ? 117.252619 89.0319513 57.9909513 1 149.39 700 GLU A N 1
ATOM 4439 C CA . GLU A 1 700 ? 116.745619 88.9829513 56.5849513 1 181.75 700 GLU A CA 1
ATOM 4440 C C . GLU A 1 700 ? 115.274619 88.5599513 56.5299513 1 135.76 700 GLU A C 1
ATOM 4441 O O . GLU A 1 700 ? 114.670619 88.6659513 55.4529513 1 156.91 700 GLU A O 1
ATOM 4447 N N . HIS A 1 701 ? 114.722619 88.1359513 57.6539513 1 108.16 701 HIS A N 1
ATOM 4448 C CA . HIS A 1 701 ? 113.285619 87.8389513 57.8099513 1 133.1 701 HIS A CA 1
ATOM 4449 C C . HIS A 1 701 ? 112.465619 89.0389513 58.3389513 1 112.66 701 HIS A C 1
ATOM 4450 O O . HIS A 1 701 ? 111.295619 88.8449513 58.6109513 1 130.89 701 HIS A O 1
ATOM 4457 N N . LEU A 1 702 ? 113.043619 90.2079513 58.5329513 1 94.41 702 LEU A N 1
ATOM 4458 C CA . LEU A 1 702 ? 112.298619 91.4279513 58.9269513 1 116.83 702 LEU A CA 1
ATOM 4459 C C . LEU A 1 702 ? 111.941619 92.1639513 57.6369513 1 107.07 702 LEU A C 1
ATOM 4460 O O . LEU A 1 702 ? 112.865619 92.5139513 56.8979513 1 171.58 702 LEU A O 1
ATOM 4465 N N . PHE A 1 703 ? 110.657619 92.3609513 57.3719513 1 113.67 703 PHE A N 1
ATOM 4466 C CA . PHE A 1 703 ? 110.138619 93.1449513 56.2259513 1 121.61 703 PHE A CA 1
ATOM 4467 C C . PHE A 1 703 ? 109.472619 94.4229513 56.7069513 1 110.47 703 PHE A C 1
ATOM 4468 O O . PHE A 1 703 ? 109.237619 94.5149513 57.9369513 1 170.23 703 PHE A O 1
ATOM 4476 N N . LEU A 1 704 ? 109.204619 95.3669513 55.7929513 1 112.67 704 LEU A N 1
ATOM 4477 C CA . LEU A 1 704 ? 108.621619 96.6989513 56.1369513 1 133.58 704 LEU A CA 1
ATOM 4478 C C . LEU A 1 704 ? 107.097619 96.6599513 56.1969513 1 135.79 704 LEU A C 1
ATOM 4479 O O . LEU A 1 704 ? 106.513619 97.4529513 56.9839513 1 163.68 704 LEU A O 1
ATOM 4484 N N . SER A 1 705 ? 106.483619 95.7989513 55.3949513 1 129.74 705 SER A N 1
ATOM 4485 C CA . SER A 1 705 ? 105.012619 95.6859513 55.2639513 1 135.9 705 SER A CA 1
ATOM 4486 C C . SER A 1 705 ? 104.644619 94.2489513 54.9739513 1 136.25 705 SER A C 1
ATOM 4487 O O . SER A 1 705 ? 105.520619 93.4619513 54.5589513 1 142.07 705 SER A O 1
ATOM 4490 N N . VAL A 1 706 ? 103.390619 93.9309513 55.2009513 1 120.72 706 VAL A N 1
ATOM 4491 C CA . VAL A 1 706 ? 102.948619 92.5269513 55.1019513 1 118.53 706 VAL A CA 1
ATOM 4492 C C . VAL A 1 706 ? 103.166619 92.1129513 53.6549513 1 139.29 706 VAL A C 1
ATOM 4493 O O . VAL A 1 706 ? 103.461619 90.9179513 53.4239513 1 153.16 706 VAL A O 1
ATOM 4497 N N . HIS A 1 707 ? 102.968619 93.0439513 52.7189513 1 142.83 707 HIS A N 1
ATOM 4498 C CA . HIS A 1 707 ? 103.034619 92.7519513 51.2709513 1 167.1 707 HIS A CA 1
ATOM 4499 C C . HIS A 1 707 ? 104.437619 92.2639513 50.9119513 1 158.96 707 HIS A C 1
ATOM 4500 O O . HIS A 1 707 ? 104.541619 91.2599513 50.1259513 1 162.73 707 HIS A O 1
ATOM 4507 N N . ASP A 1 708 ? 105.461619 92.9389513 51.4309513 1 125.79 708 ASP A N 1
ATOM 4508 C CA . ASP A 1 708 ? 106.859619 92.6479513 51.0209513 1 144.59 708 ASP A CA 1
ATOM 4509 C C . ASP A 1 708 ? 107.212619 91.2349513 51.4899513 1 139.83 708 ASP A C 1
ATOM 4510 O O . ASP A 1 708 ? 107.912619 90.4909513 50.7519513 1 140.65 708 ASP A O 1
ATOM 4515 N N . ALA A 1 709 ? 106.719619 90.8889513 52.6769513 1 139.73 709 ALA A N 1
ATOM 4516 C CA . ALA A 1 709 ? 106.930619 89.5809513 53.3119513 1 133.61 709 ALA A CA 1
ATOM 4517 C C . ALA A 1 709 ? 106.278619 88.5119513 52.4469513 1 135.68 709 ALA A C 1
ATOM 4518 O O . ALA A 1 709 ? 106.889619 87.4499513 52.2029513 1 140.75 709 ALA A O 1
ATOM 4520 N N . VAL A 1 710 ? 105.071619 88.8039513 51.9969513 1 119.77 710 VAL A N 1
ATOM 4521 C CA . VAL A 1 710 ? 104.277619 87.8259513 51.2239513 1 124.16 710 VAL A CA 1
ATOM 4522 C C . VAL A 1 710 ? 105.050619 87.5359513 49.9609513 1 134.42 710 VAL A C 1
ATOM 4523 O O . VAL A 1 710 ? 105.137619 86.3259513 49.5769513 1 135.61 710 VAL A O 1
ATOM 4527 N N . LEU A 1 711 ? 105.506619 88.6039513 49.3059513 1 131.26 711 LEU A N 1
ATOM 4528 C CA . LEU A 1 711 ? 106.189619 88.4819513 47.9919513 1 153.11 711 LEU A CA 1
ATOM 4529 C C . LEU A 1 711 ? 107.427619 87.6099513 48.1589513 1 153.18 711 LEU A C 1
ATOM 4530 O O . LEU A 1 711 ? 107.637619 86.6929513 47.3229513 1 154 711 LEU A O 1
ATOM 4535 N N . PHE A 1 712 ? 108.227619 87.9299513 49.1699513 1 133.86 712 PHE A N 1
ATOM 4536 C CA . PHE A 1 712 ? 109.493619 87.2259513 49.4409513 1 145.24 712 PHE A CA 1
ATOM 4537 C C . PHE A 1 712 ? 109.178619 85.7629513 49.7149513 1 144.02 712 PHE A C 1
ATOM 4538 O O . PHE A 1 712 ? 109.980619 84.9129513 49.2659513 1 186 712 PHE A O 1
ATOM 4546 N N . ALA A 1 713 ? 108.083619 85.4789513 50.4339513 1 135.5 713 ALA A N 1
ATOM 4547 C CA . ALA A 1 713 ? 107.720619 84.0999513 50.8429513 1 159.32 713 ALA A CA 1
ATOM 4548 C C . ALA A 1 713 ? 107.418619 83.2669514 49.5999513 1 177.77 713 ALA A C 1
ATOM 4549 O O . ALA A 1 713 ? 108.026619 82.1719514 49.4709513 1 195.18 713 ALA A O 1
ATOM 4551 N N . GLN A 1 714 ? 106.564619 83.7969513 48.7099513 1 177.11 714 GLN A N 1
ATOM 4552 C CA . GLN A 1 714 ? 106.162619 83.1389514 47.4299513 1 182.29 714 GLN A CA 1
ATOM 4553 C C . GLN A 1 714 ? 107.404619 82.8969514 46.5589513 1 182.01 714 GLN A C 1
ATOM 4554 O O . GLN A 1 714 ? 107.536619 81.7899514 45.9759513 1 178.55 714 GLN A O 1
ATOM 4560 N N . ALA A 1 715 ? 108.274619 83.9029513 46.4549513 1 148.61 715 ALA A N 1
ATOM 4561 C CA . ALA A 1 715 ? 109.511619 83.8419513 45.6519513 1 171.17 715 ALA A CA 1
ATOM 4562 C C . ALA A 1 715 ? 110.451619 82.7509514 46.1909513 1 152.99 715 ALA A C 1
ATOM 4563 O O . ALA A 1 715 ? 110.996619 81.9899514 45.3629513 1 218.95 715 ALA A O 1
ATOM 4565 N N . ARG A 1 716 ? 110.677619 82.6979514 47.5049513 1 169.48 716 ARG A N 1
ATOM 4566 C CA . ARG A 1 716 ? 111.531619 81.6619514 48.1449513 1 191.38 716 ARG A CA 1
ATOM 4567 C C . ARG A 1 716 ? 110.942619 80.2899514 47.8119513 1 194.03 716 ARG A C 1
ATOM 4568 O O . ARG A 1 716 ? 111.735619 79.3869514 47.4609513 1 218.72 716 ARG A O 1
ATOM 4576 N N . LYS A 1 717 ? 109.620619 80.1389514 47.9459513 1 174.74 717 LYS A N 1
ATOM 4577 C CA . LYS A 1 717 ? 108.916619 78.8549514 47.6979513 1 202.84 717 LYS A CA 1
ATOM 4578 C C . LYS A 1 717 ? 109.197619 78.3889514 46.2609513 1 223.4 717 LYS A C 1
ATOM 4579 O O . LYS A 1 717 ? 109.565619 77.2109514 46.0949513 1 218.07 717 LYS A O 1
ATOM 4585 N N . ALA A 1 718 ? 109.067619 79.2809514 45.2709513 1 235.06 718 ALA A N 1
ATOM 4586 C CA . ALA A 1 718 ? 109.301619 78.9989514 43.8289513 1 235.42 718 ALA A CA 1
ATOM 4587 C C . ALA A 1 718 ? 110.763619 78.5679514 43.5929513 1 198.49 718 ALA A C 1
ATOM 4588 O O . ALA A 1 718 ? 111.019619 77.4629514 43.0409513 1 213.29 718 ALA A O 1
ATOM 4590 N N . LEU A 1 719 ? 111.713619 79.3909514 44.0229513 1 189.03 719 LEU A N 1
ATOM 4591 C CA . LEU A 1 719 ? 113.158619 79.1669514 43.7599513 1 231.76 719 LEU A CA 1
ATOM 4592 C C . LEU A 1 719 ? 113.679619 77.9379514 44.5239513 1 250.13 719 LEU A C 1
ATOM 4593 O O . LEU A 1 719 ? 114.758619 77.4419514 44.1299513 1 261.45 719 LEU A O 1
ATOM 4598 N N . ALA A 1 720 ? 112.960619 77.4639514 45.5539513 1 278.45 720 ALA A N 1
ATOM 4599 C CA . ALA A 1 720 ? 113.297619 76.2489514 46.3409513 1 317.43 720 ALA A CA 1
ATOM 4600 C C . ALA A 1 720 ? 112.634619 74.9959514 45.7379513 1 306.02 720 ALA A C 1
ATOM 4601 O O . ALA A 1 720 ? 113.231619 73.9019514 45.8949513 1 232.57 720 ALA A O 1
ATOM 4603 N N . GLU A 1 721 ? 111.458619 75.1319514 45.0949513 1 307.34 721 GLU A N 1
ATOM 4604 C CA . GLU A 1 721 ? 110.834619 74.0729514 44.2429513 1 317.07 721 GLU A CA 1
ATOM 4605 C C . GLU A 1 721 ? 111.823619 73.6599514 43.1419513 1 332.58 721 GLU A C 1
ATOM 4606 O O . GLU A 1 721 ? 111.881619 72.4499514 42.8309513 1 318.59 721 GLU A O 1
ATOM 4612 N N . GLN A 1 722 ? 112.568619 74.6199514 42.5739513 1 331.07 722 GLN A N 1
ATOM 4613 C CA . GLN A 1 722 ? 113.654619 74.3469514 41.5889513 1 319.98 722 GLN A CA 1
ATOM 4614 C C . GLN A 1 722 ? 114.819619 75.3189514 41.8159513 1 327.67 722 GLN A C 1
ATOM 4615 O O . GLN A 1 722 ? 115.950619 75.0499514 41.4009513 1 287.93 722 GLN A O 1
#

Secondary structure (DSSP, 8-state):
-HHHHHH-THHHHSTT--TTTSHHHHHHHHHHHHHHHHHHHHHHHHHTTS-THHHHHHTTHHHHHHHHH---SS-EEE--HHHHHHHHHHHHHHS----HHHHHHHHHHHHHHHHHHHHHHHHHHHHHTT-GGGGGSS-HHHHHHHHHHHHHHHHHHHHHHHHT------SSTTHHHHHHHHHHHHGGG--HHHHHHHHHHHHHHHHHHHHHHHS----SS---HHHHHHHHHHHHHHHTTHHHHT---B------SPPPP----GGGHHHHHHHHHHHHHHHHHHHHHHHHHHHHHHT----HHHHHHHHHHHHHHHHHTT----EEEHHHHHHHHHTT--STHHHHHHHHHHHHIIIIIGGGGSS-BHHHHHHHHHHHHHHHHGGGGHHHHHHHH-HHHHHHHHHHHHHHHSS-HHHHHHHHHHHHHHHHHHHHSS-EEEEEEEPTTSS-EEETTT-TT-BPPTTEEEEEEES-BSGGGHHHHHHHHHHHS---HHHHHHHHHHHHHH----SEEEEE-TT---B-HHHHHHHHHHHHHHHHTT-EEEEES--HHHHHHHHHTT-SSSS--GGGEESSHHHHHHHHHHHHHHHH-

Solvent-accessible surface area: 27926 Å² total; per-residue (Å²): 180,129,116,86,61,67,82,61,18,13,93,78,46,82,101,144,17,62,123,193,112,75,68,128,18,0,76,28,0,0,83,24,4,0,19,25,3,2,0,11,1,0,0,10,0,31,21,0,26,5,30,15,10,27,0,0,11,0,0,16,34,2,5,40,17,0,0,99,31,2,32,2,79,2,1,10,2,0,1,14,8,0,1,0,10,1,0,2,17,0,0,76,118,38,6,81,104,162,158,46,86,120,63,54,46,54,86,16,15,46,0,0,5,0,0,1,35,11,0,0,72,35,3,26,41,38,0,96,121,145,54,7,108,75,20,90,111,28,33,113,15,0,19,2,0,6,6,0,0,0,0,34,1,0,45,27,15,7,55,38,69,22,25,17,9,166,10,119,50,87,19,8,89,109,0,12,80,107,2,47,85,25,15,152,137,47,93,107,107,28,40,128,28,7,54,36,8,1,99,72,3,44,80,42,1,101,72,14,82,105,85,43,159,174,112,172,145,167,83,112,47,68,62,46,5,7,35,55,1,0,78,73,7,11,95,67,0,120,176,144,42,18,28,135,143,142,47,4,48,31,0,34,133,0,53,140,31,110,14,80,108,27,109,7,55,91,101,24,97,96,107,0,55,42,14,0,76,8,2,0,55,4,4,4,8,17,0,4,38,5,0,88,56,5,4,170,126,76,70,38,171,24,66,13,22,13,0,0,7,0,2,0,32,0,3,24,50,0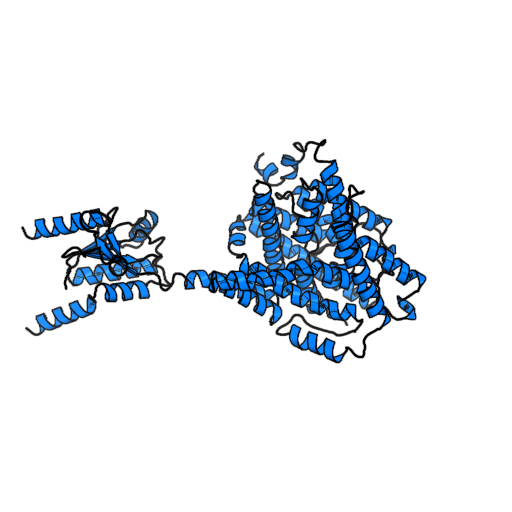,0,72,74,1,1,1,1,5,1,0,6,114,54,6,0,34,44,4,36,98,21,17,1,75,4,6,20,2,12,47,19,2,0,94,21,0,38,87,12,0,62,148,74,0,43,113,11,87,75,0,0,43,2,0,2,1,0,0,2,32,37,34,4,134,41,30,47,90,44,81,123,42,16,61,121,34,131,158,132,42,101,36,40,24,66,5,6,55,40,0,23,69,5,0,6,84,60,14,4,38,83,0,16,132,64,0,41,40,42,9,100,81,4,90,62,72,117,31,54,171,11,123,5,4,16,6,0,66,27,83,92,64,93,73,20,102,12,37,179,110,94,107,103,8,102,62,12,121,21,2,29,0,1,63,3,48,14,15,0,18,126,30,0,1,133,45,0,25,60,52,2,58,136,93,5,65,10,22,3,75,144,37,40,56,50,105,124,94,48,134,160,145,177,86,126,7,31,0,0,0,1,5,1,71,31,1,65,90,2,36,86,57,0,7,129,8,0,67,89,2,0,95,20,4,69,93,7,59,1,36,1,0,0,0,17,23,66,72,61,2,20,88,71,0,92,174,35,21,0,38,119,48,37,3,64,88,120,22,38,31,168,47,15,33,64,0,0,82,87,0,73,50,70,80,47,142,78,129,190

Radius of gyration: 32.22 Å; Cα contacts (8 Å, |Δi|>4): 1047; chains: 1; bounding box: 54×98×90 Å

B-factor: mean 183.79, std 74.56, range [71.18, 570.12]

Nearest PDB structures (foldseek):
  7v73-assembly1_A  TM=1.002E+00  e=3.813E-90  Homo sapiens
  7lgu-assembly1_A  TM=8.840E-01  e=3.144E-56  Homo sapiens
  7s8x-assembly1_A  TM=8.978E-01  e=9.222E-56  Tursiops truncatus
  8uc1-assembly1_B  TM=9.056E-01  e=2.127E-54  Tursiops truncatus
  7s9a-assembly1_B  TM=9.200E-01  e=4.557E-54  Tursiops truncatus